Protein 7BLL (pdb70)

Foldseek 3Di:
DLAALVVLVVLLVVLVVLPAQQQWQEHLLDQFFWFFQDPGLVLCVQLVPDFQARHSDDLQQSLLVSLLSLQVSLVCVVPRPPDDPLSNLASNLQSLLSLLVSLLVVCLFFNFDWRCPHNADDRGCLVGTFTAANVVSLVVSLVSLQVSQVRAALDDPPVQAQTDHSLVSLQSNLVLLLCLFQLNALPCVQPQVAWPVRHRSDNHGDLVSLVVSLVSLVVSLVSLVVSPADFFFDDPDDDPACPPPPRLLVRLLTCPVVDNRQFRHWSPPFSWQPGQAQLFAADDPPRHQLTTATFPVLQLFAAQQLHRLQWFPVHDPVQQLPKDAADPPDDFFDHGDIFGSLNTFSLCSSWKAAARGKAQAAAPDCWQLNPVLQVQADPPGRMGGDHQACFHRQAQQTGTSGGHDDGDSTRHGPARMGTSRPHPSHFYRDHDRGTTPDTGTARPDGNLVSLLSSCQSQLQSPDDPSNVVNVSLQVVQVSSVHGGPQVSQCNTNNRDNDCPPAGHLPGPSCSSLSSVSSCRSSSCNSSSCLSNDACVRQAAFTKHFDSNHPDVNRSDIDGDPSRGHDDPPQSSHANNPVSCVSHVRDTGPPD

Solvent-accessible surface area: 21316 Å² total

InterPro domains:
  IPR011990 Tetratricopeptide-like helical domain superfamily [SSF48452] (19-644)
  IPR012944 RagB/SusD domain [PF07980] (304-644)
  IPR033985 SusD-like, N-terminal [PF14322] (63-217)

B-factor: mean 22.27, std 10.9, range [4.89, 87.42]

Sequence (591 aa):
AFANPRAALRYLYSCYGYLPQSNVQSCDFTGDETISPFAESYVKFAEGSYDSSNTIISYWNTLFQQGIRQCYLLKENIHSVPKISQEEVDLYTAEADFLIAYFHLLLIKCCYGPTILVKELPALDTPAENLGRRPYDECIDWVADLLDDAATRLPATRNSSDYGRATSVIAKSLKARLLYAASPLFNGNPDYTDFKNPDGEQLSTTYSEEKYKRAADATWDAIQAASGAGHELYIASTTSNAYPEPTNLTERTLRTFDSENYKEVIFPETRKAGAYGIQRKSIPFFPRGSWNGIAPTITLDRFYTVNGLPIDEDPEFNTNNKLDIVTIPEGTTYAEPGKRTLYNNREPRFYAWVAFENGYYECRTDDKRYAYHKFWGAERSEGDKWLTGFLATENCGVRADDGKIVTAARSQNYSKTGYLNKKGVHPGIQATVGTPGPTVEYPWPVIRLAELYLNYAEACVGYGKEGYPEKGAYLDKVRERAGLKPVLESWANAKVPLTSYDGQCGPDGRVKIVRQERIELYQENHNFWDIRRWKGETYFNVVKARGLNILAETEDFAKIVVEIQDKRTFDAPRQYLPIPAGEVSKNPNVQNPGY

Radius of gyration: 24.5 Å; Cα contacts (8 Å, |Δi|>4): 1265; chains: 1; bounding box: 61×63×51 Å

Structure (mmCIF, N/CA/C/O backbone):
data_7BLL
#
_entry.id   7BLL
#
_cell.length_a   114.530
_cell.length_b   65.830
_cell.length_c   87.020
_cell.angle_alpha   90.000
_cell.angle_beta   95.830
_cell.angle_gamma   90.000
#
_symmetry.space_group_name_H-M   'C 1 2 1'
#
loop_
_entity.id
_entity.type
_entity.pdbx_description
1 polymer 'SusD homolog'
2 non-polymer DI(HYDROXYETHYL)ETHER
3 non-polymer 1,2-ETHANEDIOL
4 water water
#
loop_
_atom_site.group_PDB
_atom_site.id
_atom_site.type_symbol
_atom_site.label_atom_id
_atom_site.label_alt_id
_atom_site.label_comp_id
_atom_site.label_asym_id
_atom_site.label_entity_id
_atom_site.label_seq_id
_atom_site.pdbx_PDB_ins_code
_atom_site.Cartn_x
_atom_site.Cartn_y
_atom_site.Cartn_z
_atom_site.occupancy
_atom_site.B_iso_or_equiv
_atom_site.auth_seq_id
_atom_site.auth_comp_id
_atom_site.auth_asym_id
_atom_site.auth_atom_id
_atom_site.pdbx_PDB_model_num
ATOM 1 N N . ALA A 1 32 ? 91.17335 24.68166 5.73927 1.000 51.29385 32 ALA A N 1
ATOM 2 C CA . ALA A 1 32 ? 90.18333 24.95323 6.77768 1.000 50.62646 32 ALA A CA 1
ATOM 3 C C . ALA A 1 32 ? 89.21058 26.01450 6.26427 1.000 49.88607 32 ALA A C 1
ATOM 4 O O . ALA A 1 32 ? 87.98788 25.85400 6.31499 1.000 47.14992 32 ALA A O 1
ATOM 10 N N . PHE A 1 33 ? 89.77456 27.10669 5.77120 1.000 39.34605 33 PHE A N 1
ATOM 11 C CA . PHE A 1 33 ? 89.06827 28.09597 4.97040 1.000 44.16203 33 PHE A CA 1
ATOM 12 C C . PHE A 1 33 ? 89.75646 28.26698 3.62153 1.000 37.29766 33 PHE A C 1
ATOM 13 O O . PHE A 1 33 ? 89.83094 29.36682 3.06789 1.000 39.75866 33 PHE A O 1
ATOM 30 N N . ALA A 1 34 ? 90.25119 27.15085 3.08227 1.000 36.57514 34 ALA A N 1
ATOM 31 C CA . ALA A 1 34 ? 91.07240 27.14756 1.87883 1.000 39.15436 34 ALA A CA 1
ATOM 32 C C . ALA A 1 34 ? 90.26189 27.26914 0.60133 1.000 44.38071 34 ALA A C 1
ATOM 33 O O . ALA A 1 34 ? 90.81288 27.66480 -0.43145 1.000 47.80917 34 ALA A O 1
ATOM 40 N N . ASN A 1 35 ? 88.98096 26.93207 0.63845 1.000 44.87302 35 ASN A N 1
ATOM 41 C CA . ASN A 1 35 ? 88.13030 27.01330 -0.54505 1.000 42.20299 35 ASN A CA 1
ATOM 42 C C . ASN A 1 35 ? 86.67722 27.04904 -0.07812 1.000 49.27582 35 ASN A C 1
ATOM 43 O O . ASN A 1 35 ? 86.37752 26.74394 1.08630 1.000 41.77961 35 ASN A O 1
ATOM 54 N N . PRO A 1 36 ? 85.74083 27.40858 -0.93695 1.000 47.37222 36 PRO A N 1
ATOM 55 C CA . PRO A 1 36 ? 84.34987 27.51572 -0.51589 1.000 41.41752 36 PRO A CA 1
ATOM 56 C C . PRO A 1 36 ? 83.76219 26.20227 -0.01374 1.000 32.69960 36 PRO A C 1
ATOM 57 O O . PRO A 1 36 ? 82.88858 26.19749 0.87332 1.000 38.42946 36 PRO A O 1
ATOM 68 N N . ARG A 1 37 ? 84.20674 25.07844 -0.56431 1.000 29.49892 37 ARG A N 1
ATOM 69 C CA . ARG A 1 37 ? 83.75538 23.77489 -0.08923 1.000 35.63727 37 ARG A CA 1
ATOM 70 C C . ARG A 1 37 ? 84.25799 23.49548 1.32261 1.000 44.52990 37 ARG A C 1
ATOM 71 O O . ARG A 1 37 ? 83.52868 22.94435 2.15739 1.000 27.72104 37 ARG A O 1
ATOM 75 N N . ALA A 1 38 ? 85.52054 23.82551 1.59514 1.000 35.83764 38 ALA A N 1
ATOM 76 C CA . ALA A 1 38 ? 86.02924 23.68223 2.94954 1.000 42.18951 38 ALA A CA 1
ATOM 77 C C . ALA A 1 38 ? 85.22797 24.54422 3.91571 1.000 31.53105 38 ALA A C 1
ATOM 78 O O . ALA A 1 38 ? 84.89986 24.10212 5.02507 1.000 29.39982 38 ALA A O 1
ATOM 85 N N . ALA A 1 39 ? 84.90354 25.77858 3.51048 1.000 26.83006 39 ALA A N 1
ATOM 86 C CA . ALA A 1 39 ? 84.11520 26.65313 4.36716 1.000 34.26103 39 ALA A CA 1
ATOM 87 C C . ALA A 1 39 ? 82.76032 26.02893 4.69315 1.000 34.67219 39 ALA A C 1
ATOM 88 O O . ALA A 1 39 ? 82.27159 26.13293 5.82697 1.000 31.68982 39 ALA A O 1
ATOM 95 N N . LEU A 1 40 ? 82.14029 25.37393 3.71533 1.000 34.58877 40 LEU A N 1
ATOM 96 C CA . LEU A 1 40 ? 80.82368 24.80205 3.95402 1.000 30.20339 40 LEU A CA 1
ATOM 97 C C . LEU A 1 40 ? 80.91409 23.63679 4.92316 1.000 31.87826 40 LEU A C 1
ATOM 98 O O . LEU A 1 40 ? 80.05340 23.47437 5.79154 1.000 27.33900 40 LEU A O 1
ATOM 114 N N . ARG A 1 41 ? 81.93942 22.80820 4.78446 1.000 22.32680 41 ARG A N 1
ATOM 115 C CA . ARG A 1 41 ? 82.12477 21.73411 5.73831 1.000 24.64833 41 ARG A CA 1
ATOM 116 C C . ARG A 1 41 ? 82.29462 22.29756 7.13922 1.000 29.65374 41 ARG A C 1
ATOM 117 O O . ARG A 1 41 ? 81.92165 21.64329 8.12027 1.000 24.68583 41 ARG A O 1
ATOM 138 N N . TYR A 1 42 ? 82.81772 23.52151 7.23878 1.000 23.61868 42 TYR A N 1
ATOM 139 C CA . TYR A 1 42 ? 83.02106 24.16800 8.52965 1.000 32.69015 42 TYR A CA 1
ATOM 140 C C . TYR A 1 42 ? 81.71238 24.68514 9.10856 1.000 31.80012 42 TYR A C 1
ATOM 141 O O . TYR A 1 42 ? 81.47283 24.56340 10.31369 1.000 20.69630 42 TYR A O 1
ATOM 159 N N . LEU A 1 43 ? 80.86589 25.28643 8.27975 1.000 22.20957 43 LEU A N 1
ATOM 160 C CA . LEU A 1 43 ? 79.52693 25.62368 8.73808 1.000 27.28001 43 LEU A CA 1
ATOM 161 C C . LEU A 1 43 ? 78.80428 24.37909 9.25208 1.000 22.19168 43 LEU A C 1
ATOM 162 O O . LEU A 1 43 ? 78.15521 24.42492 10.30439 1.000 20.34977 43 LEU A O 1
ATOM 178 N N . TYR A 1 44 ? 78.95542 23.24131 8.56205 1.000 18.97381 44 TYR A N 1
ATOM 179 C CA . TYR A 1 44 ? 78.31932 22.02307 9.05227 1.000 27.00823 44 TYR A CA 1
ATOM 180 C C . TYR A 1 44 ? 78.91690 21.58317 10.37882 1.000 27.11149 44 TYR A C 1
ATOM 181 O O . TYR A 1 44 ? 78.20603 21.00886 11.21565 1.000 20.90587 44 TYR A O 1
ATOM 199 N N . SER A 1 45 ? 80.21076 21.83299 10.59243 1.000 19.16862 45 SER A N 1
ATOM 200 C CA . SER A 1 45 ? 80.78302 21.51629 11.89889 1.000 19.88025 45 SER A CA 1
ATOM 201 C C . SER A 1 45 ? 80.18565 22.40051 12.98208 1.000 19.79605 45 SER A C 1
ATOM 202 O O . SER A 1 45 ? 80.02186 21.95318 14.11872 1.000 21.93726 45 SER A O 1
ATOM 210 N N . CYS A 1 46 ? 79.83699 23.64241 12.65489 1.000 14.47206 46 CYS A N 1
ATOM 211 C CA . CYS A 1 46 ? 79.16592 24.50102 13.62941 1.000 21.70814 46 CYS A CA 1
ATOM 212 C C . CYS A 1 46 ? 77.79912 23.92310 13.99996 1.000 18.67653 46 CYS A C 1
ATOM 213 O O . CYS A 1 46 ? 77.43510 23.85158 15.17862 1.000 16.77204 46 CYS A O 1
ATOM 221 N N . TYR A 1 47 ? 77.00316 23.55853 12.98738 1.000 19.81281 47 TYR A N 1
ATOM 222 C CA . TYR A 1 47 ? 75.74351 22.86320 13.23230 1.000 16.20061 47 TYR A CA 1
ATOM 223 C C . TYR A 1 47 ? 75.94911 21.61610 14.08004 1.000 16.80124 47 TYR A C 1
ATOM 224 O O . TYR A 1 47 ? 75.08286 21.23294 14.87143 1.000 19.20547 47 TYR A O 1
ATOM 242 N N . GLY A 1 48 ? 77.07332 20.93524 13.88451 1.000 16.00853 48 GLY A N 1
ATOM 243 C CA . GLY A 1 48 ? 77.35407 19.70586 14.57569 1.000 16.03564 48 GLY A CA 1
ATOM 244 C C . GLY A 1 48 ? 77.45168 19.83335 16.07921 1.000 16.61137 48 GLY A C 1
ATOM 245 O O . GLY A 1 48 ? 77.29063 18.82947 16.78442 1.000 17.24695 48 GLY A O 1
ATOM 249 N N . TYR A 1 49 ? 77.73922 21.02552 16.57710 1.000 13.43886 49 TYR A N 1
ATOM 250 C CA . TYR A 1 49 ? 77.80311 21.27890 18.00561 1.000 18.72354 49 TYR A CA 1
ATOM 251 C C . TYR A 1 49 ? 76.41766 21.36853 18.63190 1.000 18.14223 49 TYR A C 1
ATOM 252 O O . TYR A 1 49 ? 76.31956 21.37740 19.85543 1.000 15.52763 49 TYR A O 1
ATOM 270 N N . LEU A 1 50 ? 75.35768 21.46922 17.83073 1.000 13.35332 50 LEU A N 1
ATOM 271 C CA . LEU A 1 50 ? 74.02814 21.45171 18.39615 1.000 13.19627 50 LEU A CA 1
ATOM 272 C C . LEU A 1 50 ? 73.76015 20.08379 19.01856 1.000 14.23965 50 LEU A C 1
ATOM 273 O O . LEU A 1 50 ? 74.13572 19.06469 18.44772 1.000 13.44430 50 LEU A O 1
ATOM 289 N N . PRO A 1 51 ? 73.13657 20.02707 20.19338 1.000 14.70914 51 PRO A N 1
ATOM 290 C CA . PRO A 1 51 ? 72.75524 18.71737 20.74270 1.000 16.07571 51 PRO A CA 1
ATOM 291 C C . PRO A 1 51 ? 71.95496 17.95063 19.70852 1.000 13.22449 51 PRO A C 1
ATOM 292 O O . PRO A 1 51 ? 71.09836 18.52907 19.03808 1.000 12.71370 51 PRO A O 1
ATOM 303 N N . GLN A 1 52 ? 72.19590 16.64658 19.60530 1.000 14.19154 52 GLN A N 1
ATOM 304 C CA . GLN A 1 52 ? 71.45429 15.82309 18.66323 1.000 14.86969 52 GLN A CA 1
ATOM 305 C C . GLN A 1 52 ? 70.28948 15.16821 19.41053 1.000 13.92382 52 GLN A C 1
ATOM 306 O O . GLN A 1 52 ? 70.43795 14.11301 20.03958 1.000 14.87449 52 GLN A O 1
ATOM 320 N N . SER A 1 53 ? 69.10565 15.78673 19.28814 1.000 15.52454 53 SER A N 1
ATOM 321 C CA . SER A 1 53 ? 67.98986 15.46234 20.16223 1.000 11.20503 53 SER A CA 1
ATOM 322 C C . SER A 1 53 ? 67.37849 14.09596 19.90758 1.000 11.80003 53 SER A C 1
ATOM 323 O O . SER A 1 53 ? 66.65564 13.60482 20.78518 1.000 13.16957 53 SER A O 1
ATOM 331 N N . ASN A 1 54 ? 67.61364 13.49209 18.73138 1.000 11.62901 54 ASN A N 1
ATOM 332 C CA . ASN A 1 54 ? 67.11089 12.16871 18.38732 1.000 12.59214 54 ASN A CA 1
ATOM 333 C C . ASN A 1 54 ? 68.14238 11.07646 18.63717 1.000 11.98666 54 ASN A C 1
ATOM 334 O O . ASN A 1 54 ? 67.88905 9.89973 18.34087 1.000 11.65136 54 ASN A O 1
ATOM 376 N N . VAL A 1 56 ? 69.24992 9.00615 21.21177 1.000 13.49026 56 VAL A N 1
ATOM 377 C CA . VAL A 1 56 ? 68.62676 8.71233 22.49954 1.000 15.26201 56 VAL A CA 1
ATOM 378 C C . VAL A 1 56 ? 69.68109 8.45664 23.55763 1.000 16.85029 56 VAL A C 1
ATOM 379 O O . VAL A 1 56 ? 69.54128 8.89752 24.70556 1.000 16.94694 56 VAL A O 1
ATOM 392 N N . GLN A 1 57 ? 70.77830 7.80275 23.17916 1.000 15.54066 57 GLN A N 1
ATOM 393 C CA . GLN A 1 57 ? 71.80763 7.46279 24.15853 1.000 23.94191 57 GLN A CA 1
ATOM 394 C C . GLN A 1 57 ? 72.57434 8.67760 24.66674 1.000 24.48382 57 GLN A C 1
ATOM 395 O O . GLN A 1 57 ? 73.22954 8.57959 25.71432 1.000 32.27763 57 GLN A O 1
ATOM 409 N N . SER A 1 58 ? 72.48643 9.82585 23.99154 1.000 20.60159 58 SER A N 1
ATOM 410 C CA . SER A 1 58 ? 73.30850 10.97616 24.33177 1.000 18.94169 58 SER A CA 1
ATOM 411 C C . SER A 1 58 ? 72.53579 12.26991 24.63588 1.000 20.32570 58 SER A C 1
ATOM 412 O O . SER A 1 58 ? 73.12060 13.17677 25.23959 1.000 20.91365 58 SER A O 1
ATOM 420 N N . CYS A 1 59 ? 71.24807 12.37620 24.29435 1.000 15.17879 59 CYS A N 1
ATOM 421 C CA . CYS A 1 59 ? 70.55302 13.63040 24.57225 1.000 12.01621 59 CYS A CA 1
ATOM 422 C C . CYS A 1 59 ? 70.22891 13.73847 26.05946 1.000 11.54485 59 CYS A C 1
ATOM 423 O O . CYS A 1 59 ? 70.25363 12.75594 26.79670 1.000 15.46029 59 CYS A O 1
ATOM 462 N N . ASP A 1 61 ? 67.39620 15.24101 27.19905 1.000 9.88798 61 ASP A N 1
ATOM 463 C CA . ASP A 1 61 ? 65.97905 15.52471 27.43524 1.000 7.00208 61 ASP A CA 1
ATOM 464 C C . ASP A 1 61 ? 65.02957 14.57662 26.72449 1.000 10.19978 61 ASP A C 1
ATOM 465 O O . ASP A 1 61 ? 63.85247 14.92807 26.47157 1.000 8.85623 61 ASP A O 1
ATOM 474 N N . PHE A 1 62 ? 65.48637 13.35093 26.45855 1.000 13.89054 62 PHE A N 1
ATOM 475 C CA . PHE A 1 62 ? 64.62398 12.32995 25.85436 1.000 8.06096 62 PHE A CA 1
ATOM 476 C C . PHE A 1 62 ? 63.25249 12.30454 26.51020 1.000 10.24653 62 PHE A C 1
ATOM 477 O O . PHE A 1 62 ? 62.22341 12.29563 25.83279 1.000 9.75798 62 PHE A O 1
ATOM 494 N N . THR A 1 63 ? 63.21218 12.23256 27.83501 1.000 10.03456 63 THR A N 1
ATOM 495 C CA . THR A 1 63 ? 61.94721 12.34660 28.53576 1.000 8.10646 63 THR A CA 1
ATOM 496 C C . THR A 1 63 ? 62.27302 12.71325 29.96637 1.000 11.04529 63 THR A C 1
ATOM 497 O O . THR A 1 63 ? 63.40132 12.56562 30.41451 1.000 12.63255 63 THR A O 1
ATOM 508 N N . GLY A 1 64 ? 61.28008 13.24596 30.64002 1.000 8.02394 64 GLY A N 1
ATOM 509 C CA . GLY A 1 64 ? 61.28221 13.39831 32.07825 1.000 10.57935 64 GLY A CA 1
ATOM 510 C C . GLY A 1 64 ? 60.58591 12.25288 32.76491 1.000 13.46296 64 GLY A C 1
ATOM 511 O O . GLY A 1 64 ? 61.23957 11.51667 33.50550 1.000 14.23457 64 GLY A O 1
ATOM 515 N N . ASP A 1 65 ? 59.25903 12.10843 32.55443 1.000 10.61881 65 ASP A N 1
ATOM 516 C CA . ASP A 1 65 ? 58.47505 11.08280 33.22679 1.000 9.12061 65 ASP A CA 1
ATOM 517 C C . ASP A 1 65 ? 57.53651 10.32262 32.28739 1.000 7.73754 65 ASP A C 1
ATOM 518 O O . ASP A 1 65 ? 56.63150 9.60207 32.75551 1.000 9.47052 65 ASP A O 1
ATOM 527 N N . GLU A 1 66 ? 57.74364 10.41632 30.97861 1.000 6.35049 66 GLU A N 1
ATOM 528 C CA . GLU A 1 66 ? 56.73870 9.87082 30.08201 1.000 8.11461 66 GLU A CA 1
ATOM 529 C C . GLU A 1 66 ? 56.90861 8.38529 29.84566 1.000 7.45361 66 GLU A C 1
ATOM 530 O O . GLU A 1 66 ? 55.91969 7.68128 29.61040 1.000 9.03696 66 GLU A O 1
ATOM 542 N N . THR A 1 67 ? 58.14751 7.94956 29.68537 1.000 9.18799 67 THR A N 1
ATOM 543 C CA . THR A 1 67 ? 58.46723 6.55323 29.44657 1.000 10.24210 67 THR A CA 1
ATOM 544 C C . THR A 1 67 ? 59.55963 6.15799 30.42212 1.000 9.32770 67 THR A C 1
ATOM 545 O O . THR A 1 67 ? 60.20918 7.00706 31.04355 1.000 10.35971 67 THR A O 1
ATOM 556 N N . ILE A 1 68 ? 59.77831 4.85272 30.53679 1.000 10.19061 68 ILE A N 1
ATOM 557 C CA . ILE A 1 68 ? 60.88657 4.32815 31.30709 1.000 10.03198 68 ILE A CA 1
ATOM 558 C C . ILE A 1 68 ? 61.42085 3.12818 30.55250 1.000 13.74819 68 ILE A C 1
ATOM 559 O O . ILE A 1 68 ? 60.67743 2.41574 29.87221 1.000 12.12417 68 ILE A O 1
ATOM 575 N N . SER A 1 69 ? 62.71722 2.88952 30.70133 1.000 11.91907 69 SER A N 1
ATOM 576 C CA . SER A 1 69 ? 63.34273 1.87645 29.87023 1.000 15.14043 69 SER A CA 1
ATOM 577 C C . SER A 1 69 ? 64.49725 1.23801 30.62689 1.000 14.09839 69 SER A C 1
ATOM 578 O O . SER A 1 69 ? 64.87990 1.68603 31.71857 1.000 13.10918 69 SER A O 1
ATOM 586 N N . PRO A 1 70 ? 65.04906 0.14900 30.09816 1.000 17.32650 70 PRO A N 1
ATOM 587 C CA . PRO A 1 70 ? 66.14257 -0.52379 30.81049 1.000 15.71375 70 PRO A CA 1
ATOM 588 C C . PRO A 1 70 ? 67.50385 -0.29942 30.17098 1.000 21.06058 70 PRO A C 1
ATOM 589 O O . PRO A 1 70 ? 68.38831 -1.13645 30.33150 1.000 22.42037 70 PRO A O 1
ATOM 600 N N . PHE A 1 71 ? 67.71077 0.81700 29.46672 1.000 15.06967 71 PHE A N 1
ATOM 601 C CA . PHE A 1 71 ? 68.91221 0.98785 28.64729 1.000 16.49006 71 PHE A CA 1
ATOM 602 C C . PHE A 1 71 ? 70.00201 1.85781 29.26602 1.000 25.81347 71 PHE A C 1
ATOM 603 O O . PHE A 1 71 ? 71.13247 1.84742 28.77654 1.000 28.50427 71 PHE A O 1
ATOM 620 N N . ALA A 1 72 ? 69.72001 2.59014 30.31505 1.000 24.72593 72 ALA A N 1
ATOM 621 C CA . ALA A 1 72 ? 70.77277 3.32797 31.02756 1.000 30.25701 72 ALA A CA 1
ATOM 622 C C . ALA A 1 72 ? 71.46406 4.35458 30.12408 1.000 25.63529 72 ALA A C 1
ATOM 623 O O . ALA A 1 72 ? 72.69026 4.45371 30.05760 1.000 26.97261 72 ALA A O 1
ATOM 630 N N . GLU A 1 73 ? 70.65894 5.16035 29.45295 1.000 21.43073 73 GLU A N 1
ATOM 631 C CA . GLU A 1 73 ? 71.19216 6.29515 28.72785 1.000 19.85119 73 GLU A CA 1
ATOM 632 C C . GLU A 1 73 ? 71.50042 7.46786 29.66150 1.000 18.97143 73 GLU A C 1
ATOM 633 O O . GLU A 1 73 ? 71.05709 7.51558 30.79868 1.000 18.46536 73 GLU A O 1
ATOM 645 N N . SER A 1 74 ? 72.23537 8.45967 29.12598 1.000 21.84662 74 SER A N 1
ATOM 646 C CA . SER A 1 74 ? 72.62107 9.63410 29.90379 1.000 20.90879 74 SER A CA 1
ATOM 647 C C . SER A 1 74 ? 71.41511 10.39198 30.44008 1.000 17.72934 74 SER A C 1
ATOM 648 O O . SER A 1 74 ? 71.47139 10.95748 31.54170 1.000 19.85976 74 SER A O 1
ATOM 656 N N . TYR A 1 75 ? 70.33317 10.47435 29.65944 1.000 15.70834 75 TYR A N 1
ATOM 657 C CA . TYR A 1 75 ? 69.17434 11.24132 30.13887 1.000 15.79031 75 TYR A CA 1
ATOM 658 C C . TYR A 1 75 ? 68.61220 10.64958 31.42476 1.000 15.39730 75 TYR A C 1
ATOM 659 O O . TYR A 1 75 ? 68.00146 11.36572 32.22759 1.000 14.81343 75 TYR A O 1
ATOM 677 N N . VAL A 1 76 ? 68.81417 9.35426 31.63562 1.000 13.41153 76 VAL A N 1
ATOM 678 C CA . VAL A 1 76 ? 68.27941 8.68703 32.81384 1.000 15.00253 76 VAL A CA 1
ATOM 679 C C . VAL A 1 76 ? 68.92318 9.27257 34.05706 1.000 16.42929 76 VAL A C 1
ATOM 680 O O . VAL A 1 76 ? 68.30594 9.33545 35.12133 1.000 16.06687 76 VAL A O 1
ATOM 693 N N . LYS A 1 77 ? 70.17919 9.69214 33.95171 1.000 14.48541 77 LYS A N 1
ATOM 694 C CA . LYS A 1 77 ? 70.83699 10.27372 35.10399 1.000 17.50902 77 LYS A CA 1
ATOM 695 C C . LYS A 1 77 ? 70.16641 11.57696 35.52684 1.000 12.51358 77 LYS A C 1
ATOM 696 O O . LYS A 1 77 ? 70.17131 11.92985 36.72178 1.000 13.01183 77 LYS A O 1
ATOM 715 N N . PHE A 1 78 ? 69.58191 12.31218 34.57420 1.000 11.03600 78 PHE A N 1
ATOM 716 C CA . PHE A 1 78 ? 68.85315 13.51269 34.95235 1.000 11.60891 78 PHE A CA 1
ATOM 717 C C . PHE A 1 78 ? 67.55260 13.14849 35.64947 1.000 11.68443 78 PHE A C 1
ATOM 718 O O . PHE A 1 78 ? 67.18067 13.76870 36.65308 1.000 12.29819 78 PHE A O 1
ATOM 735 N N . ALA A 1 79 ? 66.88785 12.09116 35.17624 1.000 11.50144 79 ALA A N 1
ATOM 736 C CA . ALA A 1 79 ? 65.65479 11.64293 35.81606 1.000 12.40900 79 ALA A CA 1
ATOM 737 C C . ALA A 1 79 ? 65.92983 11.20143 37.23466 1.000 10.96603 79 ALA A C 1
ATOM 738 O O . ALA A 1 79 ? 65.10198 11.39823 38.12877 1.000 14.82749 79 ALA A O 1
ATOM 745 N N . GLU A 1 80 ? 67.08439 10.58945 37.45332 1.000 12.96356 80 GLU A N 1
ATOM 746 C CA . GLU A 1 80 ? 67.44977 10.17129 38.79607 1.000 10.77696 80 GLU A CA 1
ATOM 747 C C . GLU A 1 80 ? 67.70645 11.34999 39.72413 1.000 11.69740 80 GLU A C 1
ATOM 748 O O . GLU A 1 80 ? 67.65688 11.16939 40.94655 1.000 17.79512 80 GLU A O 1
ATOM 760 N N . GLY A 1 81 ? 67.96349 12.53818 39.19256 1.000 16.04739 81 GLY A N 1
ATOM 761 C CA . GLY A 1 81 ? 68.28186 13.68454 40.01302 1.000 15.83828 81 GLY A CA 1
ATOM 762 C C . GLY A 1 81 ? 69.74184 13.78863 40.37652 1.000 19.82466 81 GLY A C 1
ATOM 763 O O . GLY A 1 81 ? 70.09643 14.59396 41.24437 1.000 13.10297 81 GLY A O 1
ATOM 767 N N . SER A 1 82 ? 70.59759 13.02034 39.70070 1.000 20.06109 82 SER A N 1
ATOM 768 C CA . SER A 1 82 ? 72.00226 12.85497 40.06674 1.000 23.63865 82 SER A CA 1
ATOM 769 C C . SER A 1 82 ? 72.89979 13.84701 39.30937 1.000 26.72429 82 SER A C 1
ATOM 770 O O . SER A 1 82 ? 73.77738 13.44958 38.54445 1.000 29.81368 82 SER A O 1
ATOM 778 N N . TYR A 1 83 ? 72.66602 15.15415 39.51118 1.000 19.74051 83 TYR A N 1
ATOM 779 C CA . TYR A 1 83 ? 73.47237 16.18989 38.87403 1.000 16.56727 83 TYR A CA 1
ATOM 780 C C . TYR A 1 83 ? 73.68535 17.31926 39.86247 1.000 18.05100 83 TYR A C 1
ATOM 781 O O . TYR A 1 83 ? 72.76695 17.69843 40.58431 1.000 17.04266 83 TYR A O 1
ATOM 799 N N . ASP A 1 84 ? 74.89502 17.86544 39.86344 1.000 18.96505 84 ASP A N 1
ATOM 800 C CA . ASP A 1 84 ? 75.25283 19.03385 40.64940 1.000 19.97011 84 ASP A CA 1
ATOM 801 C C . ASP A 1 84 ? 76.47418 19.66546 39.98865 1.000 16.51831 84 ASP A C 1
ATOM 802 O O . ASP A 1 84 ? 76.86794 19.26651 38.88874 1.000 16.31022 84 ASP A O 1
ATOM 811 N N . SER A 1 85 ? 77.08029 20.64903 40.65822 1.000 16.76797 85 SER A N 1
ATOM 812 C CA . SER A 1 85 ? 78.15712 21.40333 40.01049 1.000 17.77513 85 SER A CA 1
ATOM 813 C C . SER A 1 85 ? 79.40229 20.55375 39.75878 1.000 17.54107 85 SER A C 1
ATOM 814 O O . SER A 1 85 ? 80.21822 20.90273 38.89267 1.000 21.04181 85 SER A O 1
ATOM 822 N N . SER A 1 86 ? 79.55374 19.43196 40.45236 1.000 19.58373 86 SER A N 1
ATOM 823 C CA . SER A 1 86 ? 80.71102 18.57021 40.23093 1.000 22.61353 86 SER A CA 1
ATOM 824 C C . SER A 1 86 ? 80.40897 17.37330 39.35538 1.000 25.87114 86 SER A C 1
ATOM 825 O O . SER A 1 86 ? 81.33890 16.65518 38.98624 1.000 23.27319 86 SER A O 1
ATOM 833 N N . ASN A 1 87 ? 79.12714 17.13587 39.03112 1.000 19.08533 87 ASN A N 1
ATOM 834 C CA . ASN A 1 87 ? 78.66782 16.00627 38.24861 1.000 19.00254 87 ASN A CA 1
ATOM 835 C C . ASN A 1 87 ? 77.56146 16.52243 37.32433 1.000 20.63120 87 ASN A C 1
ATOM 836 O O . ASN A 1 87 ? 76.37617 16.39040 37.63243 1.000 19.23920 87 ASN A O 1
ATOM 847 N N . THR A 1 88 ? 77.95682 17.12352 36.20153 1.000 17.39073 88 THR A N 1
ATOM 848 C CA . THR A 1 88 ? 76.99197 17.79715 35.34825 1.000 14.89004 88 THR A CA 1
ATOM 849 C C . THR A 1 88 ? 76.34435 16.87767 34.31892 1.000 16.67725 88 THR A C 1
ATOM 850 O O . THR A 1 88 ? 75.32441 17.26817 33.75335 1.000 15.83023 88 THR A O 1
ATOM 861 N N . ILE A 1 89 ? 76.91719 15.69402 34.07838 1.000 14.58747 89 ILE A N 1
ATOM 862 C CA . ILE A 1 89 ? 76.43517 14.64914 33.16625 1.000 17.54083 89 ILE A CA 1
ATOM 863 C C . ILE A 1 89 ? 76.56833 15.06291 31.71113 1.000 17.26714 89 ILE A C 1
ATOM 864 O O . ILE A 1 89 ? 77.28847 14.41979 30.93125 1.000 21.74093 89 ILE A O 1
ATOM 880 N N . ILE A 1 90 ? 75.83907 16.10690 31.32791 1.000 19.77032 90 ILE A N 1
ATOM 881 C CA . ILE A 1 90 ? 75.92043 16.70994 30.00007 1.000 17.00347 90 ILE A CA 1
ATOM 882 C C . ILE A 1 90 ? 75.99666 18.20957 30.20581 1.000 21.38405 90 ILE A C 1
ATOM 883 O O . ILE A 1 90 ? 75.05581 18.81682 30.72912 1.000 22.42207 90 ILE A O 1
ATOM 899 N N . SER A 1 91 ? 77.11440 18.80549 29.83235 1.000 19.07498 91 SER A N 1
ATOM 900 C CA . SER A 1 91 ? 77.33464 20.21107 30.12679 1.000 22.81821 91 SER A CA 1
ATOM 901 C C . SER A 1 91 ? 77.16389 21.00013 28.83426 1.000 17.67289 91 SER A C 1
ATOM 902 O O . SER A 1 91 ? 78.10454 21.13948 28.04386 1.000 20.38649 91 SER A O 1
ATOM 910 N N . TYR A 1 92 ? 75.96686 21.53892 28.62791 1.000 14.41388 92 TYR A N 1
ATOM 911 C CA . TYR A 1 92 ? 75.79447 22.48707 27.54507 1.000 11.48775 92 TYR A CA 1
ATOM 912 C C . TYR A 1 92 ? 76.71856 23.67994 27.71642 1.000 16.20544 92 TYR A C 1
ATOM 913 O O . TYR A 1 92 ? 77.15412 24.28055 26.73104 1.000 16.66125 92 TYR A O 1
ATOM 931 N N . TRP A 1 93 ? 76.99443 24.05603 28.96883 1.000 14.45795 93 TRP A N 1
ATOM 932 C CA . TRP A 1 93 ? 77.86642 25.20166 29.24932 1.000 14.30205 93 TRP A CA 1
ATOM 933 C C . TRP A 1 93 ? 79.19982 25.08162 28.51200 1.000 16.64013 93 TRP A C 1
ATOM 934 O O . TRP A 1 93 ? 79.72562 26.06956 27.98994 1.000 23.66802 93 TRP A O 1
ATOM 955 N N . ASN A 1 94 ? 79.75820 23.87645 28.48366 1.000 15.81463 94 ASN A N 1
ATOM 956 C CA . ASN A 1 94 ? 80.98331 23.58050 27.75016 1.000 26.09391 94 ASN A CA 1
ATOM 957 C C . ASN A 1 94 ? 80.71545 23.48108 26.24117 1.000 23.69680 94 ASN A C 1
ATOM 958 O O . ASN A 1 94 ? 81.28684 24.23585 25.45054 1.000 29.14558 94 ASN A O 1
ATOM 969 N N . THR A 1 95 ? 79.88940 22.51986 25.81944 1.000 21.40301 95 THR A N 1
ATOM 970 C CA . THR A 1 95 ? 79.81775 22.20224 24.39443 1.000 20.26775 95 THR A CA 1
ATOM 971 C C . THR A 1 95 ? 79.27349 23.37266 23.56693 1.000 26.58850 95 THR A C 1
ATOM 972 O O . THR A 1 95 ? 79.77226 23.65335 22.46542 1.000 24.11542 95 THR A O 1
ATOM 983 N N . LEU A 1 96 ? 78.21323 24.03411 24.04654 1.000 17.44046 96 LEU A N 1
ATOM 984 C CA . LEU A 1 96 ? 77.58618 25.08340 23.24673 1.000 15.98392 96 LEU A CA 1
ATOM 985 C C . LEU A 1 96 ? 78.47941 26.31903 23.14229 1.000 19.46205 96 LEU A C 1
ATOM 986 O O . LEU A 1 96 ? 78.48255 27.00173 22.11485 1.000 17.54121 96 LEU A O 1
ATOM 1002 N N . PHE A 1 97 ? 79.23734 26.63132 24.19428 1.000 18.69501 97 PHE A N 1
ATOM 1003 C CA . PHE A 1 97 ? 80.23687 27.69177 24.09290 1.000 19.60149 97 PHE A CA 1
ATOM 1004 C C . PHE A 1 97 ? 81.26312 27.39588 22.99581 1.000 19.93242 97 PHE A C 1
ATOM 1005 O O . PHE A 1 97 ? 81.66807 28.29815 22.26134 1.000 23.05269 97 PHE A O 1
ATOM 1022 N N A GLN A 1 98 ? 81.68784 26.14056 22.86536 0.511 19.60597 98 GLN A N 1
ATOM 1023 N N B GLN A 1 98 ? 81.69638 26.14343 22.87526 0.489 19.61836 98 GLN A N 1
ATOM 1024 C CA A GLN A 1 98 ? 82.61356 25.79332 21.79041 0.511 22.47698 98 GLN A CA 1
ATOM 1025 C CA B GLN A 1 98 ? 82.60620 25.78827 21.79091 0.489 22.48630 98 GLN A CA 1
ATOM 1026 C C A GLN A 1 98 ? 81.94995 25.95975 20.42830 0.511 25.67499 98 GLN A C 1
ATOM 1027 C C B GLN A 1 98 ? 81.93927 25.99078 20.43908 0.489 25.66378 98 GLN A C 1
ATOM 1028 O O A GLN A 1 98 ? 82.59143 26.39861 19.46927 0.511 23.09498 98 GLN A O 1
ATOM 1029 O O B GLN A 1 98 ? 82.56233 26.49713 19.50042 0.489 23.15539 98 GLN A O 1
ATOM 1056 N N . GLY A 1 99 ? 80.67010 25.59313 20.31541 1.000 21.97252 99 GLY A N 1
ATOM 1057 C CA . GLY A 1 99 ? 79.95143 25.85410 19.07575 1.000 16.70029 99 GLY A CA 1
ATOM 1058 C C . GLY A 1 99 ? 79.89695 27.33066 18.76085 1.000 17.11686 99 GLY A C 1
ATOM 1059 O O . GLY A 1 99 ? 80.09202 27.73795 17.60958 1.000 20.08267 99 GLY A O 1
ATOM 1064 N N . ILE A 1 100 ? 79.62231 28.15664 19.77822 1.000 16.41018 100 ILE A N 1
ATOM 1065 C CA . ILE A 1 100 ? 79.54981 29.59590 19.56275 1.000 21.10828 100 ILE A CA 1
ATOM 1066 C C . ILE A 1 100 ? 80.88432 30.12288 19.04521 1.000 25.42645 100 ILE A C 1
ATOM 1067 O O . ILE A 1 100 ? 80.92800 31.01254 18.17659 1.000 18.46149 100 ILE A O 1
ATOM 1083 N N . ARG A 1 101 ? 81.99013 29.63710 19.62385 1.000 20.11799 101 ARG A N 1
ATOM 1084 C CA . ARG A 1 101 ? 83.30573 30.09395 19.18366 1.000 22.79905 101 ARG A CA 1
ATOM 1085 C C . ARG A 1 101 ? 83.48990 29.81375 17.69283 1.000 21.99602 101 ARG A C 1
ATOM 1086 O O . ARG A 1 101 ? 83.89833 30.69788 16.92295 1.000 25.77052 101 ARG A O 1
ATOM 1107 N N . GLN A 1 102 ? 83.20010 28.57588 17.27759 1.000 19.35993 102 GLN A N 1
ATOM 1108 C CA . GLN A 1 102 ? 83.33554 28.21895 15.87099 1.000 29.90736 102 GLN A CA 1
ATOM 1109 C C . GLN A 1 102 ? 82.51663 29.13529 14.97458 1.000 27.91880 102 GLN A C 1
ATOM 1110 O O . GLN A 1 102 ? 82.98122 29.51244 13.89453 1.000 22.16835 102 GLN A O 1
ATOM 1124 N N . CYS A 1 103 ? 81.30735 29.52808 15.40906 1.000 20.11614 103 CYS A N 1
ATOM 1125 C CA . CYS A 1 103 ? 80.50906 30.43550 14.58427 1.000 24.18906 103 CYS A CA 1
ATOM 1126 C C . CYS A 1 103 ? 81.21442 31.78088 14.40404 1.000 28.41060 103 CYS A C 1
ATOM 1127 O O . CYS A 1 103 ? 81.20974 32.35772 13.31257 1.000 21.89316 103 CYS A O 1
ATOM 1135 N N . TYR A 1 104 ? 81.79992 32.31541 15.47481 1.000 22.30118 104 TYR A N 1
ATOM 1136 C CA . TYR A 1 104 ? 82.51915 33.57854 15.35392 1.000 22.75196 104 TYR A CA 1
ATOM 1137 C C . TYR A 1 104 ? 83.77082 33.42987 14.49870 1.000 26.16794 104 TYR A C 1
ATOM 1138 O O . TYR A 1 104 ? 84.12866 34.35709 13.76284 1.000 27.28180 104 TYR A O 1
ATOM 1156 N N . LEU A 1 105 ? 84.43170 32.27368 14.55581 1.000 23.04897 105 LEU A N 1
ATOM 1157 C CA . LEU A 1 105 ? 85.55756 32.04965 13.65760 1.000 26.22786 105 LEU A CA 1
ATOM 1158 C C . LEU A 1 105 ? 85.09814 32.09323 12.20766 1.000 33.34710 105 LEU A C 1
ATOM 1159 O O . LEU A 1 105 ? 85.63993 32.85202 11.39966 1.000 34.00249 105 LEU A O 1
ATOM 1175 N N . LEU A 1 106 ? 84.08309 31.29583 11.86130 1.000 31.63811 106 LEU A N 1
ATOM 1176 C CA . LEU A 1 106 ? 83.53024 31.35264 10.50364 1.000 25.90773 106 LEU A CA 1
ATOM 1177 C C . LEU A 1 106 ? 83.22730 32.79051 10.09266 1.000 24.56726 106 LEU A C 1
ATOM 1178 O O . LEU A 1 106 ? 83.61122 33.23502 9.00849 1.000 37.79258 106 LEU A O 1
ATOM 1194 N N . LYS A 1 107 ? 82.56662 33.54684 10.96451 1.000 21.46664 107 LYS A N 1
ATOM 1195 C CA . LYS A 1 107 ? 82.26775 34.93051 10.64709 1.000 21.09225 107 LYS A CA 1
ATOM 1196 C C . LYS A 1 107 ? 83.54062 35.73753 10.42446 1.000 33.87581 107 LYS A C 1
ATOM 1197 O O . LYS A 1 107 ? 83.59023 36.59593 9.53722 1.000 31.02864 107 LYS A O 1
ATOM 1216 N N . GLU A 1 108 ? 84.55794 35.51485 11.26058 1.000 31.99011 108 GLU A N 1
ATOM 1217 C CA . GLU A 1 108 ? 85.81702 36.24152 11.11776 1.000 38.39797 108 GLU A CA 1
ATOM 1218 C C . GLU A 1 108 ? 86.48541 35.95700 9.77563 1.000 41.59723 108 GLU A C 1
ATOM 1219 O O . GLU A 1 108 ? 87.09521 36.84857 9.18339 1.000 36.40490 108 GLU A O 1
ATOM 1223 N N . ASN A 1 109 ? 86.39053 34.72557 9.28378 1.000 32.47277 109 ASN A N 1
ATOM 1224 C CA . ASN A 1 109 ? 87.26566 34.24757 8.22324 1.000 33.08997 109 ASN A CA 1
ATOM 1225 C C . ASN A 1 109 ? 86.55748 34.01503 6.89548 1.000 41.74527 109 ASN A C 1
ATOM 1226 O O . ASN A 1 109 ? 87.18583 33.51848 5.95380 1.000 36.28472 109 ASN A O 1
ATOM 1237 N N . ILE A 1 110 ? 85.26733 34.33211 6.79276 1.000 33.75612 110 ILE A N 1
ATOM 1238 C CA . ILE A 1 110 ? 84.51638 33.86996 5.63271 1.000 33.38513 110 ILE A CA 1
ATOM 1239 C C . ILE A 1 110 ? 84.79662 34.75248 4.42003 1.000 37.48058 110 ILE A C 1
ATOM 1240 O O . ILE A 1 110 ? 84.94763 34.24528 3.30372 1.000 36.76360 110 ILE A O 1
ATOM 1256 N N . HIS A 1 111 ? 84.86178 36.07583 4.61978 1.000 29.39263 111 HIS A N 1
ATOM 1257 C CA . HIS A 1 111 ? 85.15790 36.98872 3.51872 1.000 34.26408 111 HIS A CA 1
ATOM 1258 C C . HIS A 1 111 ? 86.47853 36.63015 2.85903 1.000 44.61271 111 HIS A C 1
ATOM 1259 O O . HIS A 1 111 ? 86.67063 36.88721 1.66907 1.000 50.68948 111 HIS A O 1
ATOM 1263 N N . SER A 1 112 ? 87.37001 35.97979 3.59990 1.000 52.63045 112 SER A N 1
ATOM 1264 C CA . SER A 1 112 ? 88.72460 35.70289 3.15077 1.000 48.56642 112 SER A CA 1
ATOM 1265 C C . SER A 1 112 ? 88.84884 34.46130 2.28061 1.000 48.39348 112 SER A C 1
ATOM 1266 O O . SER A 1 112 ? 89.92634 34.23366 1.72236 1.000 51.59117 112 SER A O 1
ATOM 1274 N N . VAL A 1 113 ? 87.82219 33.62969 2.17429 1.000 46.98842 113 VAL A N 1
ATOM 1275 C CA . VAL A 1 113 ? 88.03853 32.35078 1.48510 1.000 45.78040 113 VAL A CA 1
ATOM 1276 C C . VAL A 1 113 ? 88.21754 32.60428 -0.00767 1.000 52.15685 113 VAL A C 1
ATOM 1277 O O . VAL A 1 113 ? 87.46737 33.41007 -0.59894 1.000 48.34920 113 VAL A O 1
ATOM 1290 N N . PRO A 1 114 ? 89.18994 31.96605 -0.64977 1.000 50.95511 114 PRO A N 1
ATOM 1291 C CA . PRO A 1 114 ? 89.36637 32.15890 -2.09307 1.000 58.24636 114 PRO A CA 1
ATOM 1292 C C . PRO A 1 114 ? 88.15155 31.67230 -2.86866 1.000 49.64181 114 PRO A C 1
ATOM 1293 O O . PRO A 1 114 ? 87.67234 30.55313 -2.66676 1.000 50.31993 114 PRO A O 1
ATOM 1304 N N . LYS A 1 115 ? 87.66986 32.51375 -3.78017 1.000 47.25158 115 LYS A N 1
ATOM 1305 C CA . LYS A 1 115 ? 86.68010 32.13197 -4.78438 1.000 57.31402 115 LYS A CA 1
ATOM 1306 C C . LYS A 1 115 ? 85.27116 32.17133 -4.20812 1.000 59.18085 115 LYS A C 1
ATOM 1307 O O . LYS A 1 115 ? 84.32313 31.67413 -4.84055 1.000 52.85943 115 LYS A O 1
ATOM 1311 N N . ILE A 1 116 ? 85.10056 32.75860 -3.03814 1.000 53.42481 116 ILE A N 1
ATOM 1312 C CA . ILE A 1 116 ? 83.81729 32.76345 -2.35164 1.000 49.15465 116 ILE A CA 1
ATOM 1313 C C . ILE A 1 116 ? 82.96721 33.90965 -2.87205 1.000 39.67021 116 ILE A C 1
ATOM 1314 O O . ILE A 1 116 ? 83.45037 35.03482 -3.04012 1.000 40.99952 116 ILE A O 1
ATOM 1330 N N . SER A 1 117 ? 81.68947 33.63717 -3.10024 1.000 37.01557 117 SER A N 1
ATOM 1331 C CA . SER A 1 117 ? 80.76555 34.65403 -3.58452 1.000 34.18225 117 SER A CA 1
ATOM 1332 C C . SER A 1 117 ? 80.17287 35.46483 -2.43905 1.000 42.38155 117 SER A C 1
ATOM 1333 O O . SER A 1 117 ? 80.12239 35.02116 -1.28756 1.000 33.10681 117 SER A O 1
ATOM 1341 N N . GLN A 1 118 ? 79.69950 36.66883 -2.77009 1.000 35.12686 118 GLN A N 1
ATOM 1342 C CA . GLN A 1 118 ? 78.98628 37.44548 -1.76321 1.000 39.59530 118 GLN A CA 1
ATOM 1343 C C . GLN A 1 118 ? 77.71787 36.71836 -1.31887 1.000 44.78165 118 GLN A C 1
ATOM 1344 O O . GLN A 1 118 ? 77.31797 36.81740 -0.15121 1.000 34.70562 118 GLN A O 1
ATOM 1358 N N . GLU A 1 119 ? 77.06890 35.99857 -2.23924 1.000 40.11129 119 GLU A N 1
ATOM 1359 C CA . GLU A 1 119 ? 75.92969 35.16918 -1.86524 1.000 34.71467 119 GLU A CA 1
ATOM 1360 C C . GLU A 1 119 ? 76.32182 34.19701 -0.75570 1.000 40.04259 119 GLU A C 1
ATOM 1361 O O . GLU A 1 119 ? 75.64231 34.10396 0.27294 1.000 32.34259 119 GLU A O 1
ATOM 1365 N N . GLU A 1 120 ? 77.42486 33.46804 -0.95226 1.000 31.68134 120 GLU A N 1
ATOM 1366 C CA . GLU A 1 120 ? 77.87595 32.50024 0.03774 1.000 33.58064 120 GLU A CA 1
ATOM 1367 C C . GLU A 1 120 ? 78.25552 33.18566 1.34458 1.000 34.55081 120 GLU A C 1
ATOM 1368 O O . GLU A 1 120 ? 77.96058 32.68151 2.44172 1.000 26.83730 120 GLU A O 1
ATOM 1380 N N . VAL A 1 121 ? 78.92331 34.32888 1.25002 1.000 31.87761 121 VAL A N 1
ATOM 1381 C CA . VAL A 1 121 ? 79.30876 35.07161 2.44718 1.000 26.85102 121 VAL A CA 1
ATOM 1382 C C . VAL A 1 121 ? 78.07371 35.45301 3.25147 1.000 30.73813 121 VAL A C 1
ATOM 1383 O O . VAL A 1 121 ? 78.00270 35.23263 4.46599 1.000 29.46658 121 VAL A O 1
ATOM 1396 N N . ASP A 1 122 ? 77.08897 36.04110 2.58534 1.000 27.92825 122 ASP A N 1
ATOM 1397 C CA . ASP A 1 122 ? 75.88313 36.47077 3.27188 1.000 32.84251 122 ASP A CA 1
ATOM 1398 C C . ASP A 1 122 ? 75.17776 35.29061 3.92557 1.000 27.22549 122 ASP A C 1
ATOM 1399 O O . ASP A 1 122 ? 74.81973 35.35783 5.10444 1.000 25.05663 122 ASP A O 1
ATOM 1408 N N . LEU A 1 123 ? 74.95982 34.20550 3.17188 1.000 20.69538 123 LEU A N 1
ATOM 1409 C CA . LEU A 1 123 ? 74.16977 33.08991 3.69290 1.000 27.92997 123 LEU A CA 1
ATOM 1410 C C . LEU A 1 123 ? 74.87719 32.39930 4.85578 1.000 30.76959 123 LEU A C 1
ATOM 1411 O O . LEU A 1 123 ? 74.26608 32.14976 5.89844 1.000 26.40256 123 LEU A O 1
ATOM 1427 N N . TYR A 1 124 ? 76.16560 32.08277 4.69928 1.000 24.18329 124 TYR A N 1
ATOM 1428 C CA . TYR A 1 124 ? 76.87947 31.36618 5.75894 1.000 24.46418 124 TYR A CA 1
ATOM 1429 C C . TYR A 1 124 ? 77.00151 32.22178 7.00782 1.000 27.98822 124 TYR A C 1
ATOM 1430 O O . TYR A 1 124 ? 76.95921 31.71064 8.13992 1.000 23.08066 124 TYR A O 1
ATOM 1448 N N . THR A 1 125 ? 77.17273 33.52301 6.81863 1.000 18.08048 125 THR A N 1
ATOM 1449 C CA . THR A 1 125 ? 77.17934 34.45450 7.94074 1.000 25.38913 125 THR A CA 1
ATOM 1450 C C . THR A 1 125 ? 75.82213 34.49369 8.63351 1.000 25.93373 125 THR A C 1
ATOM 1451 O O . THR A 1 125 ? 75.73502 34.51106 9.87339 1.000 19.37877 125 THR A O 1
ATOM 1462 N N . ALA A 1 126 ? 74.75438 34.55705 7.84461 1.000 21.96911 126 ALA A N 1
ATOM 1463 C CA . ALA A 1 126 ? 73.41411 34.52099 8.41501 1.000 22.73962 126 ALA A CA 1
ATOM 1464 C C . ALA A 1 126 ? 73.20485 33.24734 9.21261 1.000 21.03518 126 ALA A C 1
ATOM 1465 O O . ALA A 1 126 ? 72.60674 33.27431 10.29619 1.000 18.97281 126 ALA A O 1
ATOM 1472 N N . GLU A 1 127 ? 73.68947 32.12200 8.69692 1.000 14.52362 127 GLU A N 1
ATOM 1473 C CA . GLU A 1 127 ? 73.48154 30.86316 9.40181 1.000 17.68488 127 GLU A CA 1
ATOM 1474 C C . GLU A 1 127 ? 74.34367 30.81950 10.64664 1.000 20.67218 127 GLU A C 1
ATOM 1475 O O . GLU A 1 127 ? 73.91829 30.31935 11.69547 1.000 18.11284 127 GLU A O 1
ATOM 1487 N N . ALA A 1 128 ? 75.55246 31.36670 10.56061 1.000 20.17734 128 ALA A N 1
ATOM 1488 C CA . ALA A 1 128 ? 76.40997 31.40017 11.73988 1.000 24.71355 128 ALA A CA 1
ATOM 1489 C C . ALA A 1 128 ? 75.81821 32.30420 12.81566 1.000 17.88569 128 ALA A C 1
ATOM 1490 O O . ALA A 1 128 ? 75.86474 31.96478 14.00312 1.000 18.46980 128 ALA A O 1
ATOM 1497 N N . ASP A 1 129 ? 75.22384 33.43396 12.42367 1.000 16.47977 129 ASP A N 1
ATOM 1498 C CA . ASP A 1 129 ? 74.52170 34.29124 13.37698 1.000 17.89769 129 ASP A CA 1
ATOM 1499 C C . ASP A 1 129 ? 73.32435 33.57253 13.99351 1.000 21.08982 129 ASP A C 1
ATOM 1500 O O . ASP A 1 129 ? 73.05737 33.68920 15.19325 1.000 15.74280 129 ASP A O 1
ATOM 1509 N N . PHE A 1 130 ? 72.54029 32.90430 13.15920 1.000 19.46339 130 PHE A N 1
ATOM 1510 C CA . PHE A 1 130 ? 71.42866 32.09901 13.65951 1.000 16.12217 130 PHE A CA 1
ATOM 1511 C C . PHE A 1 130 ? 71.90799 31.12665 14.72711 1.000 12.89351 130 PHE A C 1
ATOM 1512 O O . PHE A 1 130 ? 71.29787 30.99960 15.79502 1.000 16.83654 130 PHE A O 1
ATOM 1529 N N . LEU A 1 131 ? 72.99920 30.41216 14.43747 1.000 12.90423 131 LEU A N 1
ATOM 1530 C CA . LEU A 1 131 ? 73.49967 29.42434 15.37575 1.000 13.81076 131 LEU A CA 1
ATOM 1531 C C . LEU A 1 131 ? 73.95006 30.07746 16.68605 1.000 20.96802 131 LEU A C 1
ATOM 1532 O O . LEU A 1 131 ? 73.74574 29.51754 17.77365 1.000 16.80101 131 LEU A O 1
ATOM 1548 N N . ILE A 1 132 ? 74.58099 31.25055 16.61563 1.000 16.11524 132 ILE A N 1
ATOM 1549 C CA . ILE A 1 132 ? 74.98280 31.91674 17.84519 1.000 15.69807 132 ILE A CA 1
ATOM 1550 C C . ILE A 1 132 ? 73.75288 32.17095 18.70118 1.000 15.42487 132 ILE A C 1
ATOM 1551 O O . ILE A 1 132 ? 73.73372 31.88497 19.91355 1.000 16.46429 132 ILE A O 1
ATOM 1567 N N . ALA A 1 133 ? 72.69145 32.67069 18.06349 1.000 13.99143 133 ALA A N 1
ATOM 1568 C CA . ALA A 1 133 ? 71.45518 32.95301 18.77949 1.000 16.57827 133 ALA A CA 1
ATOM 1569 C C . ALA A 1 133 ? 70.90190 31.68138 19.40381 1.000 14.67939 133 ALA A C 1
ATOM 1570 O O . ALA A 1 133 ? 70.56328 31.66534 20.59387 1.000 14.82746 133 ALA A O 1
ATOM 1577 N N . TYR A 1 134 ? 70.82223 30.60347 18.60377 1.000 15.09898 134 TYR A N 1
ATOM 1578 C CA . TYR A 1 134 ? 70.23206 29.33156 19.03516 1.000 12.71317 134 TYR A CA 1
ATOM 1579 C C . TYR A 1 134 ? 71.06544 28.67819 20.14525 1.000 14.23947 134 TYR A C 1
ATOM 1580 O O . TYR A 1 134 ? 70.51650 28.23314 21.15985 1.000 14.19971 134 TYR A O 1
ATOM 1598 N N . PHE A 1 135 ? 72.39686 28.67544 20.01055 1.000 15.23053 135 PHE A N 1
ATOM 1599 C CA . PHE A 1 135 ? 73.24839 28.21285 21.11380 1.000 13.16699 135 PHE A CA 1
ATOM 1600 C C . PHE A 1 135 ? 72.91475 28.95171 22.40970 1.000 16.17740 135 PHE A C 1
ATOM 1601 O O . PHE A 1 135 ? 72.82385 28.33393 23.47570 1.000 11.66860 135 PHE A O 1
ATOM 1618 N N . HIS A 1 136 ? 72.72215 30.27340 22.34681 1.000 12.36057 136 HIS A N 1
ATOM 1619 C CA . HIS A 1 136 ? 72.40432 31.02027 23.54994 1.000 16.68109 136 HIS A CA 1
ATOM 1620 C C . HIS A 1 136 ? 70.99348 30.70414 24.02372 1.000 14.52227 136 HIS A C 1
ATOM 1621 O O . HIS A 1 136 ? 70.72172 30.69535 25.23163 1.000 15.00227 136 HIS A O 1
ATOM 1635 N N . LEU A 1 137 ? 70.07545 30.47037 23.08222 1.000 12.59465 137 LEU A N 1
ATOM 1636 C CA . LEU A 1 137 ? 68.71220 30.10290 23.45951 1.000 13.02449 137 LEU A CA 1
ATOM 1637 C C . LEU A 1 137 ? 68.72690 28.81652 24.26978 1.000 10.37096 137 LEU A C 1
ATOM 1638 O O . LEU A 1 137 ? 67.98489 28.67823 25.24278 1.000 14.65922 137 LEU A O 1
ATOM 1654 N N . LEU A 1 138 ? 69.57030 27.86978 23.86055 1.000 10.71350 138 LEU A N 1
ATOM 1655 C CA . LEU A 1 138 ? 69.71750 26.60900 24.55946 1.000 10.30311 138 LEU A CA 1
ATOM 1656 C C . LEU A 1 138 ? 70.32167 26.82019 25.93164 1.000 14.67303 138 LEU A C 1
ATOM 1657 O O . LEU A 1 138 ? 69.89524 26.17587 26.91086 1.000 10.51369 138 LEU A O 1
ATOM 1673 N N . LEU A 1 139 ? 71.30092 27.73445 26.02407 1.000 13.07547 139 LEU A N 1
ATOM 1674 C CA . LEU A 1 139 ? 71.87737 28.06491 27.32131 1.000 15.65442 139 LEU A CA 1
ATOM 1675 C C . LEU A 1 139 ? 70.83376 28.66169 28.24382 1.000 13.32920 139 LEU A C 1
ATOM 1676 O O . LEU A 1 139 ? 70.76843 28.30463 29.41834 1.000 14.54938 139 LEU A O 1
ATOM 1692 N N . ILE A 1 140 ? 70.01690 29.57869 27.73514 1.000 10.10367 140 ILE A N 1
ATOM 1693 C CA . ILE A 1 140 ? 68.97151 30.21048 28.55616 1.000 13.90974 140 ILE A CA 1
ATOM 1694 C C . ILE A 1 140 ? 67.95294 29.16962 29.02361 1.000 12.58804 140 ILE A C 1
ATOM 1695 O O . ILE A 1 140 ? 67.44478 29.22378 30.16246 1.000 10.45553 140 ILE A O 1
ATOM 1711 N N . LYS A 1 141 ? 67.60240 28.23919 28.13765 1.000 11.57576 141 LYS A N 1
ATOM 1712 C CA . LYS A 1 141 ? 66.67815 27.16639 28.49619 1.000 8.94009 141 LYS A CA 1
ATOM 1713 C C . LYS A 1 141 ? 67.23026 26.31972 29.63687 1.000 12.14984 141 LYS A C 1
ATOM 1714 O O . LYS A 1 141 ? 66.49695 25.93736 30.55307 1.000 10.35531 141 LYS A O 1
ATOM 1733 N N . CYS A 1 142 ? 68.52264 26.01061 29.57403 1.000 11.40964 142 CYS A N 1
ATOM 1734 C CA A CYS A 1 142 ? 69.14241 25.06816 30.49959 0.752 10.78025 142 CYS A CA 1
ATOM 1735 C CA B CYS A 1 142 ? 69.14578 25.07511 30.50085 0.248 10.85541 142 CYS A CA 1
ATOM 1736 C C . CYS A 1 142 ? 69.53782 25.72977 31.80735 1.000 13.71466 142 CYS A C 1
ATOM 1737 O O . CYS A 1 142 ? 69.42935 25.11878 32.87105 1.000 12.25921 142 CYS A O 1
ATOM 1752 N N . TYR A 1 143 ? 70.03055 26.95744 31.73384 1.000 10.76712 143 TYR A N 1
ATOM 1753 C CA . TYR A 1 143 ? 70.68777 27.58400 32.86466 1.000 9.62949 143 TYR A CA 1
ATOM 1754 C C . TYR A 1 143 ? 70.01393 28.84379 33.34979 1.000 10.86382 143 TYR A C 1
ATOM 1755 O O . TYR A 1 143 ? 70.34316 29.32881 34.44955 1.000 11.52529 143 TYR A O 1
ATOM 1773 N N . GLY A 1 144 ? 69.05432 29.35760 32.62155 1.000 12.22718 144 GLY A N 1
ATOM 1774 C CA . GLY A 1 144 ? 68.46710 30.62316 32.96920 1.000 11.96870 144 GLY A CA 1
ATOM 1775 C C . GLY A 1 144 ? 69.38463 31.74634 32.51658 1.000 16.26447 144 GLY A C 1
ATOM 1776 O O . GLY A 1 144 ? 69.73799 31.82710 31.33157 1.000 16.11513 144 GLY A O 1
ATOM 1780 N N . PRO A 1 145 ? 69.79952 32.62651 33.44264 1.000 12.85580 145 PRO A N 1
ATOM 1781 C CA . PRO A 1 145 ? 70.76573 33.67623 33.07251 1.000 14.58984 145 PRO A CA 1
ATOM 1782 C C . PRO A 1 145 ? 71.99933 33.06107 32.43640 1.000 16.35611 145 PRO A C 1
ATOM 1783 O O . PRO A 1 145 ? 72.47059 32.00031 32.84445 1.000 14.82422 145 PRO A O 1
ATOM 1794 N N . THR A 1 146 ? 72.52059 33.72203 31.40955 1.000 18.93619 146 THR A N 1
ATOM 1795 C CA . THR A 1 146 ? 73.68770 33.20606 30.72468 1.000 13.90567 146 THR A CA 1
ATOM 1796 C C . THR A 1 146 ? 74.69086 34.32052 30.48669 1.000 16.97303 146 THR A C 1
ATOM 1797 O O . THR A 1 146 ? 74.36842 35.50221 30.59424 1.000 15.57878 146 THR A O 1
ATOM 1808 N N . ILE A 1 147 ? 75.92422 33.91938 30.19865 1.000 16.61978 147 ILE A N 1
ATOM 1809 C CA . ILE A 1 147 ? 76.83592 34.83621 29.53762 1.000 22.29287 147 ILE A CA 1
ATOM 1810 C C . ILE A 1 147 ? 76.29482 35.14730 28.14940 1.000 25.36038 147 ILE A C 1
ATOM 1811 O O . ILE A 1 147 ? 75.57603 34.33657 27.53066 1.000 18.83170 147 ILE A O 1
ATOM 1827 N N . LEU A 1 148 ? 76.61593 36.34111 27.66047 1.000 16.54765 148 LEU A N 1
ATOM 1828 C CA . LEU A 1 148 ? 76.32043 36.72515 26.28195 1.000 20.18274 148 LEU A CA 1
ATOM 1829 C C . LEU A 1 148 ? 77.64485 36.83669 25.54135 1.000 23.84358 148 LEU A C 1
ATOM 1830 O O . LEU A 1 148 ? 78.45401 37.72276 25.84308 1.000 22.71999 148 LEU A O 1
ATOM 1846 N N . VAL A 1 149 ? 77.88897 35.90151 24.62074 1.000 21.74410 149 VAL A N 1
ATOM 1847 C CA . VAL A 1 149 ? 79.12313 35.86494 23.84067 1.000 24.51137 149 VAL A CA 1
ATOM 1848 C C . VAL A 1 149 ? 78.91161 36.79109 22.64751 1.000 25.33779 149 VAL A C 1
ATOM 1849 O O . VAL A 1 149 ? 78.30692 36.39508 21.65655 1.000 23.38400 149 VAL A O 1
ATOM 1862 N N . LYS A 1 150 ? 79.39615 38.03283 22.75226 1.000 27.35271 150 LYS A N 1
ATOM 1863 C CA . LYS A 1 150 ? 79.17404 39.05595 21.73518 1.000 25.22571 150 LYS A CA 1
ATOM 1864 C C . LYS A 1 150 ? 80.31895 39.14774 20.73104 1.000 26.36229 150 LYS A C 1
ATOM 1865 O O . LYS A 1 150 ? 80.20785 39.88014 19.74486 1.000 29.45589 150 LYS A O 1
ATOM 1884 N N . GLU A 1 151 ? 81.37892 38.37557 20.91873 1.000 31.83504 151 GLU A N 1
ATOM 1885 C CA . GLU A 1 151 ? 82.54343 38.43528 20.05162 1.000 33.64572 151 GLU A CA 1
ATOM 1886 C C . GLU A 1 151 ? 83.29215 37.12595 20.20237 1.000 26.05972 151 GLU A C 1
ATOM 1887 O O . GLU A 1 151 ? 83.12470 36.40710 21.19250 1.000 25.49569 151 GLU A O 1
ATOM 1899 N N . LEU A 1 152 ? 84.14639 36.83894 19.23814 1.000 24.77779 152 LEU A N 1
ATOM 1900 C CA . LEU A 1 152 ? 84.94945 35.63072 19.30594 1.000 20.54751 152 LEU A CA 1
ATOM 1901 C C . LEU A 1 152 ? 85.65144 35.56887 20.66572 1.000 34.63354 152 LEU A C 1
ATOM 1902 O O . LEU A 1 152 ? 86.35929 36.52426 21.03329 1.000 29.77075 152 LEU A O 1
ATOM 1918 N N . PRO A 1 153 ? 85.46662 34.50355 21.44184 1.000 28.13132 153 PRO A N 1
ATOM 1919 C CA . PRO A 1 153 ? 86.21934 34.38287 22.69910 1.000 28.32415 153 PRO A CA 1
ATOM 1920 C C . PRO A 1 153 ? 87.50789 33.60789 22.50120 1.000 27.06300 153 PRO A C 1
ATOM 1921 O O . PRO A 1 153 ? 87.56234 32.58151 21.82412 1.000 28.60832 153 PRO A O 1
ATOM 1932 N N . ALA A 1 154 ? 88.57194 34.10561 23.12486 1.000 18.57879 154 ALA A N 1
ATOM 1933 C CA . ALA A 1 154 ? 89.88792 33.52862 22.89559 1.000 20.56816 154 ALA A CA 1
ATOM 1934 C C . ALA A 1 154 ? 90.18281 32.34016 23.79912 1.000 20.43409 154 ALA A C 1
ATOM 1935 O O . ALA A 1 154 ? 90.98096 31.46893 23.42658 1.000 24.85512 154 ALA A O 1
ATOM 1942 N N . LEU A 1 155 ? 89.56101 32.26999 24.97249 1.000 22.02069 155 LEU A N 1
ATOM 1943 C CA . LEU A 1 155 ? 89.82893 31.18632 25.90263 1.000 20.56984 155 LEU A CA 1
ATOM 1944 C C . LEU A 1 155 ? 88.71309 30.14253 25.85946 1.000 22.75150 155 LEU A C 1
ATOM 1945 O O . LEU A 1 155 ? 87.59536 30.41387 25.43350 1.000 21.18772 155 LEU A O 1
ATOM 1961 N N . ASP A 1 156 ? 89.04120 28.95563 26.38068 1.000 20.93507 156 ASP A N 1
ATOM 1962 C CA . ASP A 1 156 ? 88.25410 27.75447 26.15392 1.000 23.89506 156 ASP A CA 1
ATOM 1963 C C . ASP A 1 156 ? 86.87279 27.81402 26.80262 1.000 26.92384 156 ASP A C 1
ATOM 1964 O O . ASP A 1 156 ? 85.92296 27.26502 26.24429 1.000 25.02266 156 ASP A O 1
ATOM 1973 N N . THR A 1 157 ? 86.72500 28.45275 27.95475 1.000 21.86341 157 THR A N 1
ATOM 1974 C CA . THR A 1 157 ? 85.46222 28.43023 28.68463 1.000 21.15830 157 THR A CA 1
ATOM 1975 C C . THR A 1 157 ? 84.95043 29.83458 28.93262 1.000 21.42515 157 THR A C 1
ATOM 1976 O O . THR A 1 157 ? 85.71806 30.80578 28.88672 1.000 22.78884 157 THR A O 1
ATOM 1987 N N . PRO A 1 158 ? 83.65829 29.97927 29.23776 1.000 15.46597 158 PRO A N 1
ATOM 1988 C CA . PRO A 1 158 ? 83.12872 31.32785 29.50505 1.000 16.92517 158 PRO A CA 1
ATOM 1989 C C . PRO A 1 158 ? 83.85025 32.03676 30.65160 1.000 21.05476 158 PRO A C 1
ATOM 1990 O O . PRO A 1 158 ? 84.21597 33.21992 30.53722 1.000 18.47650 158 PRO A O 1
ATOM 2001 N N . ALA A 1 159 ? 84.04307 31.34605 31.77540 1.000 17.37368 159 ALA A N 1
ATOM 2002 C CA . ALA A 1 159 ? 84.68780 31.99104 32.91441 1.000 21.58754 159 ALA A CA 1
ATOM 2003 C C . ALA A 1 159 ? 86.12543 32.40293 32.59955 1.000 23.15831 159 ALA A C 1
ATOM 2004 O O . ALA A 1 159 ? 86.60596 33.41820 33.12393 1.000 21.11707 159 ALA A O 1
ATOM 2011 N N . GLU A 1 160 ? 86.82655 31.63275 31.75856 1.000 22.63287 160 GLU A N 1
ATOM 2012 C CA . GLU A 1 160 ? 88.21259 31.96763 31.43451 1.000 30.87195 160 GLU A CA 1
ATOM 2013 C C . GLU A 1 160 ? 88.31042 33.21497 30.57703 1.000 24.53564 160 GLU A C 1
ATOM 2014 O O . GLU A 1 160 ? 89.36148 33.86078 30.57312 1.000 21.83840 160 GLU A O 1
ATOM 2026 N N . ASN A 1 161 ? 87.24998 33.57048 29.85350 1.000 21.71126 161 ASN A N 1
ATOM 2027 C CA . ASN A 1 161 ? 87.16917 34.84929 29.15780 1.000 18.34735 161 ASN A CA 1
ATOM 2028 C C . ASN A 1 161 ? 86.64714 35.95414 30.04158 1.000 21.73058 161 ASN A C 1
ATOM 2029 O O . ASN A 1 161 ? 86.36984 37.04041 29.54197 1.000 20.98789 161 ASN A O 1
ATOM 2071 N N . LEU A 1 163 ? 83.76175 36.26293 31.26567 1.000 17.98406 163 LEU A N 1
ATOM 2072 C CA . LEU A 1 163 ? 82.37488 36.60696 30.99771 1.000 19.24595 163 LEU A CA 1
ATOM 2073 C C . LEU A 1 163 ? 81.53211 36.35098 32.23842 1.000 15.74489 163 LEU A C 1
ATOM 2074 O O . LEU A 1 163 ? 81.75097 35.37172 32.95816 1.000 23.68877 163 LEU A O 1
ATOM 2090 N N . GLY A 1 164 ? 80.60299 37.26013 32.50853 1.000 19.73646 164 GLY A N 1
ATOM 2091 C CA . GLY A 1 164 ? 79.66614 37.08478 33.60505 1.000 27.45738 164 GLY A CA 1
ATOM 2092 C C . GLY A 1 164 ? 78.25105 36.86533 33.09796 1.000 19.62624 164 GLY A C 1
ATOM 2093 O O . GLY A 1 164 ? 77.95713 37.15197 31.93468 1.000 16.67300 164 GLY A O 1
ATOM 2097 N N . ARG A 1 165 ? 77.36903 36.36236 33.95243 1.000 22.89419 165 ARG A N 1
ATOM 2098 C CA . ARG A 1 165 ? 75.99171 36.11069 33.54945 1.000 20.64082 165 ARG A CA 1
ATOM 2099 C C . ARG A 1 165 ? 75.20293 37.40708 33.61275 1.000 22.28540 165 ARG A C 1
ATOM 2100 O O . ARG A 1 165 ? 75.42773 38.24423 34.48812 1.000 18.70922 165 ARG A O 1
ATOM 2121 N N . ARG A 1 166 ? 74.33783 37.58805 32.67215 1.000 17.93379 166 ARG A N 1
ATOM 2122 C CA . ARG A 1 166 ? 73.49380 38.75506 32.55561 1.000 15.47213 166 ARG A CA 1
ATOM 2123 C C . ARG A 1 166 ? 72.07130 38.43921 32.98460 1.000 16.49098 166 ARG A C 1
ATOM 2124 O O . ARG A 1 166 ? 71.65518 37.27567 32.93106 1.000 20.07526 166 ARG A O 1
ATOM 2145 N N . PRO A 1 167 ? 71.30072 39.43248 33.43293 1.000 19.47270 167 PRO A N 1
ATOM 2146 C CA . PRO A 1 167 ? 69.91845 39.15413 33.82588 1.000 19.56871 167 PRO A CA 1
ATOM 2147 C C . PRO A 1 167 ? 69.17036 38.37774 32.74919 1.000 17.81711 167 PRO A C 1
ATOM 2148 O O . PRO A 1 167 ? 69.37513 38.56935 31.54139 1.000 17.68774 167 PRO A O 1
ATOM 2159 N N . TYR A 1 168 ? 68.30204 37.47190 33.21747 1.000 18.44363 168 TYR A N 1
ATOM 2160 C CA . TYR A 1 168 ? 67.51312 36.64716 32.30748 1.000 16.72971 168 TYR A CA 1
ATOM 2161 C C . TYR A 1 168 ? 66.85595 37.48564 31.20216 1.000 17.49259 168 TYR A C 1
ATOM 2162 O O . TYR A 1 168 ? 66.95384 37.15606 30.00785 1.000 17.03566 168 TYR A O 1
ATOM 2180 N N . ASP A 1 169 ? 66.12193 38.53976 31.58311 1.000 16.61769 169 ASP A N 1
ATOM 2181 C CA . ASP A 1 169 ? 65.40483 39.33544 30.57611 1.000 17.90303 169 ASP A CA 1
ATOM 2182 C C . ASP A 1 169 ? 66.34657 39.99425 29.55688 1.000 19.34837 169 ASP A C 1
ATOM 2183 O O . ASP A 1 169 ? 65.97604 40.18215 28.38738 1.000 19.52129 169 ASP A O 1
ATOM 2192 N N . GLU A 1 170 ? 67.54539 40.39367 29.99013 1.000 21.00539 170 GLU A N 1
ATOM 2193 C CA . GLU A 1 170 ? 68.53746 40.93376 29.06676 1.000 25.16942 170 GLU A CA 1
ATOM 2194 C C . GLU A 1 170 ? 68.96090 39.87841 28.05907 1.000 23.71360 170 GLU A C 1
ATOM 2195 O O . GLU A 1 170 ? 69.11739 40.16748 26.86546 1.000 20.11634 170 GLU A O 1
ATOM 2207 N N . CYS A 1 171 ? 69.16713 38.64983 28.53070 1.000 17.98614 171 CYS A N 1
ATOM 2208 C CA . CYS A 1 171 ? 69.58719 37.57631 27.64301 1.000 17.18334 171 CYS A CA 1
ATOM 2209 C C . CYS A 1 171 ? 68.48851 37.28543 26.62956 1.000 13.12328 171 CYS A C 1
ATOM 2210 O O . CYS A 1 171 ? 68.75412 37.17673 25.42461 1.000 16.14048 171 CYS A O 1
ATOM 2218 N N . ILE A 1 172 ? 67.23989 37.17947 27.10597 1.000 13.41814 172 ILE A N 1
ATOM 2219 C CA . ILE A 1 172 ? 66.11376 36.91122 26.21591 1.000 18.71771 172 ILE A CA 1
ATOM 2220 C C . ILE A 1 172 ? 66.05586 37.96107 25.11720 1.000 20.95814 172 ILE A C 1
ATOM 2221 O O . ILE A 1 172 ? 65.93031 37.63786 23.92854 1.000 17.06363 172 ILE A O 1
ATOM 2237 N N . ASP A 1 173 ? 66.16410 39.23559 25.50391 1.000 19.86267 173 ASP A N 1
ATOM 2238 C CA . ASP A 1 173 ? 66.00786 40.33598 24.55323 1.000 19.55002 173 ASP A CA 1
ATOM 2239 C C . ASP A 1 173 ? 67.16513 40.37214 23.56146 1.000 19.63273 173 ASP A C 1
ATOM 2240 O O . ASP A 1 173 ? 66.96252 40.65200 22.36809 1.000 21.27472 173 ASP A O 1
ATOM 2249 N N . TRP A 1 174 ? 68.37827 40.06075 24.02583 1.000 21.11641 174 TRP A N 1
ATOM 2250 C CA . TRP A 1 174 ? 69.52255 40.00346 23.12518 1.000 18.49706 174 TRP A CA 1
ATOM 2251 C C . TRP A 1 174 ? 69.33741 38.92366 22.06585 1.000 25.07212 174 TRP A C 1
ATOM 2252 O O . TRP A 1 174 ? 69.53953 39.16482 20.86683 1.000 21.32384 174 TRP A O 1
ATOM 2273 N N . VAL A 1 175 ? 68.94761 37.72242 22.49817 1.000 15.84695 175 VAL A N 1
ATOM 2274 C CA . VAL A 1 175 ? 68.81499 36.59007 21.58756 1.000 14.62935 175 VAL A CA 1
ATOM 2275 C C . VAL A 1 175 ? 67.64642 36.81249 20.63635 1.000 16.70506 175 VAL A C 1
ATOM 2276 O O . VAL A 1 175 ? 67.71139 36.46716 19.44900 1.000 17.36272 175 VAL A O 1
ATOM 2289 N N . ALA A 1 176 ? 66.54953 37.36596 21.14770 1.000 17.13667 176 ALA A N 1
ATOM 2290 C CA . ALA A 1 176 ? 65.41253 37.64185 20.27711 1.000 17.08705 176 ALA A CA 1
ATOM 2291 C C . ALA A 1 176 ? 65.79695 38.61972 19.17381 1.000 21.08571 176 ALA A C 1
ATOM 2292 O O . ALA A 1 176 ? 65.38789 38.45329 18.02209 1.000 18.47169 176 ALA A O 1
ATOM 2299 N N . ASP A 1 177 ? 66.59215 39.63910 19.50950 1.000 20.08561 177 ASP A N 1
ATOM 2300 C CA . ASP A 1 177 ? 67.06655 40.58168 18.48996 1.000 20.99115 177 ASP A CA 1
ATOM 2301 C C . ASP A 1 177 ? 67.93371 39.88389 17.44838 1.000 14.95126 177 ASP A C 1
ATOM 2302 O O . ASP A 1 177 ? 67.78166 40.10561 16.23359 1.000 20.56989 177 ASP A O 1
ATOM 2311 N N . LEU A 1 178 ? 68.86171 39.03700 17.89710 1.000 18.42126 178 LEU A N 1
ATOM 2312 C CA . LEU A 1 178 ? 69.72237 38.35036 16.94491 1.000 18.77318 178 LEU A CA 1
ATOM 2313 C C . LEU A 1 178 ? 68.92299 37.39552 16.05767 1.000 25.56874 178 LEU A C 1
ATOM 2314 O O . LEU A 1 178 ? 69.20201 37.26904 14.85986 1.000 23.07002 178 LEU A O 1
ATOM 2330 N N . LEU A 1 179 ? 67.91739 36.71786 16.61930 1.000 19.60030 179 LEU A N 1
ATOM 2331 C CA . LEU A 1 179 ? 67.09321 35.84608 15.78813 1.000 15.82515 179 LEU A CA 1
ATOM 2332 C C . LEU A 1 179 ? 66.31579 36.65210 14.76468 1.000 15.76367 179 LEU A C 1
ATOM 2333 O O . LEU A 1 179 ? 66.22051 36.25107 13.60143 1.000 21.69731 179 LEU A O 1
ATOM 2349 N N . ASP A 1 180 ? 65.73909 37.78457 15.18625 1.000 20.29795 180 ASP A N 1
ATOM 2350 C CA . ASP A 1 180 ? 65.02465 38.63735 14.24387 1.000 24.34594 180 ASP A CA 1
ATOM 2351 C C . ASP A 1 180 ? 65.94110 39.11186 13.12636 1.000 23.78545 180 ASP A C 1
ATOM 2352 O O . ASP A 1 180 ? 65.53233 39.18050 11.96346 1.000 25.60503 180 ASP A O 1
ATOM 2361 N N . ASP A 1 181 ? 67.18143 39.47360 13.46380 1.000 23.27191 181 ASP A N 1
ATOM 2362 C CA . ASP A 1 181 ? 68.08469 39.99244 12.44482 1.000 25.99380 181 ASP A CA 1
ATOM 2363 C C . ASP A 1 181 ? 68.52709 38.87693 11.51123 1.000 27.08723 181 ASP A C 1
ATOM 2364 O O . ASP A 1 181 ? 68.55235 39.06341 10.29216 1.000 24.47607 181 ASP A O 1
ATOM 2373 N N . ALA A 1 182 ? 68.85154 37.69748 12.06343 1.000 20.35817 182 ALA A N 1
ATOM 2374 C CA . ALA A 1 182 ? 69.18689 36.56194 11.21582 1.000 22.39557 182 ALA A CA 1
ATOM 2375 C C . ALA A 1 182 ? 68.02095 36.20125 10.30199 1.000 18.61334 182 ALA A C 1
ATOM 2376 O O . ALA A 1 182 ? 68.22111 35.83585 9.13659 1.000 23.63993 182 ALA A O 1
ATOM 2383 N N . ALA A 1 183 ? 66.79249 36.33176 10.80491 1.000 18.98512 183 ALA A N 1
ATOM 2384 C CA . ALA A 1 183 ? 65.64294 35.96805 9.98599 1.000 17.45787 183 ALA A CA 1
ATOM 2385 C C . ALA A 1 183 ? 65.60181 36.79227 8.70141 1.000 19.46680 183 ALA A C 1
ATOM 2386 O O . ALA A 1 183 ? 65.25137 36.26887 7.63170 1.000 22.62244 183 ALA A O 1
ATOM 2393 N N . THR A 1 184 ? 65.95397 38.08175 8.77955 1.000 22.40826 184 THR A N 1
ATOM 2394 C CA . THR A 1 184 ? 65.87472 38.91416 7.57182 1.000 24.34279 184 THR A CA 1
ATOM 2395 C C . THR A 1 184 ? 66.87638 38.50284 6.49711 1.000 26.15953 184 THR A C 1
ATOM 2396 O O . THR A 1 184 ? 66.75524 38.96521 5.36121 1.000 24.83596 184 THR A O 1
ATOM 2407 N N . ARG A 1 185 ? 67.85395 37.64990 6.81947 1.000 22.22081 185 ARG A N 1
ATOM 2408 C CA . ARG A 1 185 ? 68.94060 37.27331 5.91421 1.000 22.66029 185 ARG A CA 1
ATOM 2409 C C . ARG A 1 185 ? 68.92519 35.78560 5.60061 1.000 22.29117 185 ARG A C 1
ATOM 2410 O O . ARG A 1 185 ? 69.92025 35.22626 5.10689 1.000 22.93514 185 ARG A O 1
ATOM 2431 N N . LEU A 1 186 ? 67.81511 35.11682 5.90411 1.000 24.09811 186 LEU A N 1
ATOM 2432 C CA . LEU A 1 186 ? 67.69790 33.68881 5.66938 1.000 22.15125 186 LEU A CA 1
ATOM 2433 C C . LEU A 1 186 ? 66.53356 33.39179 4.73454 1.000 15.32111 186 LEU A C 1
ATOM 2434 O O . LEU A 1 186 ? 65.53208 34.12089 4.73033 1.000 20.91982 186 LEU A O 1
ATOM 2450 N N . PRO A 1 187 ? 66.63274 32.32772 3.94938 1.000 16.67039 187 PRO A N 1
ATOM 2451 C CA . PRO A 1 187 ? 65.49182 31.90323 3.13417 1.000 22.74643 187 PRO A CA 1
ATOM 2452 C C . PRO A 1 187 ? 64.37541 31.35024 4.01239 1.000 27.29204 187 PRO A C 1
ATOM 2453 O O . PRO A 1 187 ? 64.59041 30.93864 5.15697 1.000 19.41523 187 PRO A O 1
ATOM 2464 N N . ALA A 1 188 ? 63.16380 31.33167 3.44474 1.000 20.08064 188 ALA A N 1
ATOM 2465 C CA . ALA A 1 188 ? 62.01248 30.78239 4.16102 1.000 20.92788 188 ALA A CA 1
ATOM 2466 C C . ALA A 1 188 ? 61.96155 29.25813 4.13272 1.000 20.03792 188 ALA A C 1
ATOM 2467 O O . ALA A 1 188 ? 61.38758 28.65637 5.04964 1.000 16.73701 188 ALA A O 1
ATOM 2474 N N . THR A 1 189 ? 62.54951 28.61562 3.11911 1.000 17.47722 189 THR A N 1
ATOM 2475 C CA . THR A 1 189 ? 62.69259 27.16803 3.04660 1.000 16.11344 189 THR A CA 1
ATOM 2476 C C . THR A 1 189 ? 64.08035 26.80098 2.53714 1.000 18.43826 189 THR A C 1
ATOM 2477 O O . THR A 1 189 ? 64.80959 27.62880 1.99336 1.000 21.79422 189 THR A O 1
ATOM 2488 N N . ARG A 1 190 ? 64.43307 25.53155 2.70201 1.000 15.93221 190 ARG A N 1
ATOM 2489 C CA . ARG A 1 190 ? 65.70731 25.00196 2.24989 1.000 18.20785 190 ARG A CA 1
ATOM 2490 C C . ARG A 1 190 ? 65.46988 24.03924 1.09726 1.000 23.51651 190 ARG A C 1
ATOM 2491 O O . ARG A 1 190 ? 64.42737 23.38604 1.01309 1.000 24.58120 190 ARG A O 1
ATOM 2512 N N . ASN A 1 191 ? 66.44548 23.93170 0.22157 1.000 17.30156 191 ASN A N 1
ATOM 2513 C CA . ASN A 1 191 ? 66.35816 22.89394 -0.78076 1.000 20.81124 191 ASN A CA 1
ATOM 2514 C C . ASN A 1 191 ? 66.72911 21.54769 -0.14745 1.000 23.57917 191 ASN A C 1
ATOM 2515 O O . ASN A 1 191 ? 67.11719 21.46044 1.02129 1.000 20.00439 191 ASN A O 1
ATOM 2526 N N . SER A 1 192 ? 66.52380 20.47701 -0.90689 1.000 15.08019 192 SER A N 1
ATOM 2527 C CA . SER A 1 192 ? 66.66424 19.14417 -0.34046 1.000 23.21188 192 SER A CA 1
ATOM 2528 C C . SER A 1 192 ? 68.05084 18.93159 0.20859 1.000 22.82868 192 SER A C 1
ATOM 2529 O O . SER A 1 192 ? 68.21827 18.29858 1.25220 1.000 24.12311 192 SER A O 1
ATOM 2537 N N . SER A 1 193 ? 69.06623 19.42408 -0.49020 1.000 19.11732 193 SER A N 1
ATOM 2538 C CA . SER A 1 193 ? 70.41887 19.13991 -0.02980 1.000 29.10231 193 SER A CA 1
ATOM 2539 C C . SER A 1 193 ? 70.74076 19.88296 1.25665 1.000 22.87534 193 SER A C 1
ATOM 2540 O O . SER A 1 193 ? 71.63331 19.45077 1.99011 1.000 27.25031 193 SER A O 1
ATOM 2548 N N . ASP A 1 194 ? 70.05097 20.99427 1.52315 1.000 19.18708 194 ASP A N 1
ATOM 2549 C CA . ASP A 1 194 ? 70.29439 21.83084 2.68737 1.000 17.80871 194 ASP A CA 1
ATOM 2550 C C . ASP A 1 194 ? 69.32060 21.58723 3.84250 1.000 17.18627 194 ASP A C 1
ATOM 2551 O O . ASP A 1 194 ? 69.39974 22.28678 4.85956 1.000 19.13561 194 ASP A O 1
ATOM 2560 N N . TYR A 1 195 ? 68.38381 20.67088 3.68336 1.000 15.30348 195 TYR A N 1
ATOM 2561 C CA . TYR A 1 195 ? 67.39121 20.40689 4.70957 1.000 21.27248 195 TYR A CA 1
ATOM 2562 C C . TYR A 1 195 ? 68.06837 20.17033 6.05893 1.000 16.19507 195 TYR A C 1
ATOM 2563 O O . TYR A 1 195 ? 69.03441 19.40827 6.15991 1.000 16.54911 195 TYR A O 1
ATOM 2581 N N . GLY A 1 196 ? 67.55042 20.83513 7.08885 1.000 18.27297 196 GLY A N 1
ATOM 2582 C CA . GLY A 1 196 ? 68.14021 20.83203 8.41212 1.000 16.44983 196 GLY A CA 1
ATOM 2583 C C . GLY A 1 196 ? 68.83048 22.13187 8.74931 1.000 15.92773 196 GLY A C 1
ATOM 2584 O O . GLY A 1 196 ? 69.11667 22.38484 9.92908 1.000 16.97670 196 GLY A O 1
ATOM 2588 N N . ARG A 1 197 ? 69.08800 22.96629 7.75011 1.000 16.47705 197 ARG A N 1
ATOM 2589 C CA . ARG A 1 197 ? 69.74238 24.24101 7.94382 1.000 10.83764 197 ARG A CA 1
ATOM 2590 C C . ARG A 1 197 ? 68.71413 25.34018 8.17416 1.000 15.43278 197 ARG A C 1
ATOM 2591 O O . ARG A 1 197 ? 67.50539 25.17011 7.96154 1.000 15.86487 197 ARG A O 1
ATOM 2612 N N . ALA A 1 198 ? 69.22049 26.48869 8.60567 1.000 14.14137 198 ALA A N 1
ATOM 2613 C CA . ALA A 1 198 ? 68.37478 27.52440 9.18026 1.000 12.94633 198 ALA A CA 1
ATOM 2614 C C . ALA A 1 198 ? 67.49655 28.20310 8.13770 1.000 20.96591 198 ALA A C 1
ATOM 2615 O O . ALA A 1 198 ? 67.90825 28.41293 7.00057 1.000 16.73471 198 ALA A O 1
ATOM 2622 N N . THR A 1 199 ? 66.27843 28.54953 8.55183 1.000 15.66811 199 THR A N 1
ATOM 2623 C CA . THR A 1 199 ? 65.35526 29.38036 7.78741 1.000 15.11816 199 THR A CA 1
ATOM 2624 C C . THR A 1 199 ? 64.81335 30.50571 8.66127 1.000 18.23596 199 THR A C 1
ATOM 2625 O O . THR A 1 199 ? 64.87019 30.45350 9.89577 1.000 14.86663 199 THR A O 1
ATOM 2636 N N . SER A 1 200 ? 64.24378 31.52267 8.00971 1.000 14.50762 200 SER A N 1
ATOM 2637 C CA . SER A 1 200 ? 63.54308 32.57706 8.73854 1.000 15.40646 200 SER A CA 1
ATOM 2638 C C . SER A 1 200 ? 62.37519 32.02265 9.55043 1.000 14.57298 200 SER A C 1
ATOM 2639 O O . SER A 1 200 ? 62.09713 32.52191 10.64542 1.000 15.71830 200 SER A O 1
ATOM 2647 N N . VAL A 1 201 ? 61.71186 30.98106 9.05477 1.000 13.26342 201 VAL A N 1
ATOM 2648 C CA . VAL A 1 201 ? 60.58572 30.40745 9.78328 1.000 14.94666 201 VAL A CA 1
ATOM 2649 C C . VAL A 1 201 ? 61.06959 29.73952 11.06515 1.000 13.26861 201 VAL A C 1
ATOM 2650 O O . VAL A 1 201 ? 60.45582 29.88498 12.12248 1.000 14.05162 201 VAL A O 1
ATOM 2663 N N . ILE A 1 202 ? 62.15398 28.97208 10.97170 1.000 13.24744 202 ILE A N 1
ATOM 2664 C CA . ILE A 1 202 ? 62.76684 28.40494 12.17201 1.000 13.62019 202 ILE A CA 1
ATOM 2665 C C . ILE A 1 202 ? 63.14317 29.51342 13.15054 1.000 13.44038 202 ILE A C 1
ATOM 2666 O O . ILE A 1 202 ? 62.86490 29.41747 14.34320 1.000 12.69563 202 ILE A O 1
ATOM 2682 N N . ALA A 1 203 ? 63.82430 30.56956 12.67312 1.000 12.84142 203 ALA A N 1
ATOM 2683 C CA . ALA A 1 203 ? 64.26213 31.63739 13.57618 1.000 11.86722 203 ALA A CA 1
ATOM 2684 C C . ALA A 1 203 ? 63.08152 32.28783 14.28638 1.000 16.38619 203 ALA A C 1
ATOM 2685 O O . ALA A 1 203 ? 63.13189 32.54679 15.49969 1.000 15.38442 203 ALA A O 1
ATOM 2692 N N . LYS A 1 204 ? 62.00597 32.54643 13.55738 1.000 13.79142 204 LYS A N 1
ATOM 2693 C CA . LYS A 1 204 ? 60.83740 33.13976 14.19000 1.000 12.91702 204 LYS A CA 1
ATOM 2694 C C . LYS A 1 204 ? 60.20498 32.16305 15.17386 1.000 12.96865 204 LYS A C 1
ATOM 2695 O O . LYS A 1 204 ? 59.70273 32.58135 16.21732 1.000 15.21073 204 LYS A O 1
ATOM 2714 N N . SER A 1 205 ? 60.22269 30.86199 14.85243 1.000 13.21429 205 SER A N 1
ATOM 2715 C CA . SER A 1 205 ? 59.55894 29.87611 15.69536 1.000 9.68290 205 SER A CA 1
ATOM 2716 C C . SER A 1 205 ? 60.33383 29.67820 16.98005 1.000 11.68183 205 SER A C 1
ATOM 2717 O O . SER A 1 205 ? 59.73985 29.56860 18.05253 1.000 14.32294 205 SER A O 1
ATOM 2725 N N . LEU A 1 206 ? 61.66851 29.68674 16.89811 1.000 8.61690 206 LEU A N 1
ATOM 2726 C CA . LEU A 1 206 ? 62.48652 29.59019 18.10417 1.000 10.66962 206 LEU A CA 1
ATOM 2727 C C . LEU A 1 206 ? 62.31132 30.81107 18.99685 1.000 12.39490 206 LEU A C 1
ATOM 2728 O O . LEU A 1 206 ? 62.22130 30.67981 20.22770 1.000 12.34115 206 LEU A O 1
ATOM 2744 N N . LYS A 1 207 ? 62.30767 32.01212 18.40820 1.000 13.29923 207 LYS A N 1
ATOM 2745 C CA . LYS A 1 207 ? 62.06409 33.21827 19.19108 1.000 14.43121 207 LYS A CA 1
ATOM 2746 C C . LYS A 1 207 ? 60.76279 33.08370 19.96383 1.000 13.36149 207 LYS A C 1
ATOM 2747 O O . LYS A 1 207 ? 60.70978 33.34371 21.17556 1.000 14.82325 207 LYS A O 1
ATOM 2766 N N . ALA A 1 208 ? 59.69861 32.67646 19.26123 1.000 11.67526 208 ALA A N 1
ATOM 2767 C CA . ALA A 1 208 ? 58.39136 32.53697 19.89667 1.000 15.16206 208 ALA A CA 1
ATOM 2768 C C . ALA A 1 208 ? 58.44350 31.55240 21.06099 1.000 13.03175 208 ALA A C 1
ATOM 2769 O O . ALA A 1 208 ? 57.90766 31.83117 22.14008 1.000 13.78504 208 ALA A O 1
ATOM 2776 N N . ARG A 1 209 ? 59.06705 30.39145 20.85299 1.000 12.65266 209 ARG A N 1
ATOM 2777 C CA . ARG A 1 209 ? 59.11429 29.39440 21.92208 1.000 10.23692 209 ARG A CA 1
ATOM 2778 C C . ARG A 1 209 ? 59.83408 29.97801 23.11506 1.000 11.70982 209 ARG A C 1
ATOM 2779 O O . ARG A 1 209 ? 59.37031 29.86804 24.25985 1.000 12.63708 209 ARG A O 1
ATOM 2817 N N . LEU A 1 211 ? 60.23124 32.98363 24.04655 1.000 12.84240 211 LEU A N 1
ATOM 2818 C CA . LEU A 1 211 ? 59.46945 34.02567 24.72590 1.000 10.44142 211 LEU A CA 1
ATOM 2819 C C . LEU A 1 211 ? 58.34293 33.42993 25.55057 1.000 12.78007 211 LEU A C 1
ATOM 2820 O O . LEU A 1 211 ? 58.04438 33.93069 26.63654 1.000 10.87110 211 LEU A O 1
ATOM 2836 N N . LEU A 1 212 ? 57.73620 32.34228 25.07777 1.000 13.82799 212 LEU A N 1
ATOM 2837 C CA . LEU A 1 212 ? 56.76982 31.62730 25.89758 1.000 13.21780 212 LEU A CA 1
ATOM 2838 C C . LEU A 1 212 ? 57.42763 31.06833 27.15499 1.000 11.31828 212 LEU A C 1
ATOM 2839 O O . LEU A 1 212 ? 56.87124 31.15433 28.25479 1.000 9.34397 212 LEU A O 1
ATOM 2855 N N . TYR A 1 213 ? 58.62146 30.50263 27.02195 1.000 9.37308 213 TYR A N 1
ATOM 2856 C CA . TYR A 1 213 ? 59.29446 30.02697 28.22766 1.000 9.27757 213 TYR A CA 1
ATOM 2857 C C . TYR A 1 213 ? 59.50959 31.18569 29.20421 1.000 13.06405 213 TYR A C 1
ATOM 2858 O O . TYR A 1 213 ? 59.29832 31.045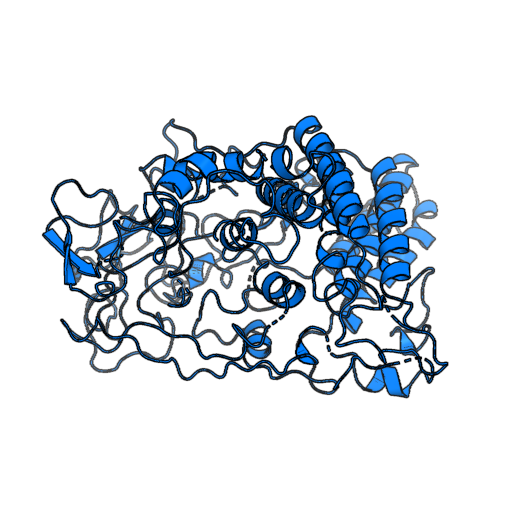99 30.41991 1.000 11.94842 213 TYR A O 1
ATOM 2876 N N . ALA A 1 214 ? 59.91533 32.34816 28.68323 1.000 14.65306 214 ALA A N 1
ATOM 2877 C CA . ALA A 1 214 ? 60.21441 33.49346 29.55683 1.000 11.30135 214 ALA A CA 1
ATOM 2878 C C . ALA A 1 214 ? 58.97886 33.97179 30.29838 1.000 11.67816 214 ALA A C 1
ATOM 2879 O O . ALA A 1 214 ? 59.08951 34.53822 31.40431 1.000 12.08430 214 ALA A O 1
ATOM 2886 N N . ALA A 1 215 ? 57.80631 33.75983 29.72247 1.000 13.94945 215 ALA A N 1
ATOM 2887 C CA . ALA A 1 215 ? 56.56358 34.15660 30.36850 1.000 16.06092 215 ALA A CA 1
ATOM 2888 C C . ALA A 1 215 ? 56.06839 33.14470 31.37809 1.000 12.99185 215 ALA A C 1
ATOM 2889 O O . ALA A 1 215 ? 55.07502 33.42851 32.06839 1.000 12.93577 215 ALA A O 1
ATOM 2896 N N . SER A 1 216 ? 56.69135 31.96343 31.42749 1.000 12.86631 216 SER A N 1
ATOM 2897 C CA . SER A 1 216 ? 56.17624 30.84343 32.20510 1.000 10.51915 216 SER A CA 1
ATOM 2898 C C . SER A 1 216 ? 56.43547 31.03907 33.68606 1.000 10.44686 216 SER A C 1
ATOM 2899 O O . SER A 1 216 ? 57.26891 31.84615 34.06972 1.000 12.62168 216 SER A O 1
ATOM 2907 N N . PRO A 1 217 ? 55.75676 30.28354 34.54064 1.000 10.18182 217 PRO A N 1
ATOM 2908 C CA . PRO A 1 217 ? 55.93410 30.50280 35.98889 1.000 13.18780 217 PRO A CA 1
ATOM 2909 C C . PRO A 1 217 ? 57.38121 30.45223 36.45971 1.000 13.66515 217 PRO A C 1
ATOM 2910 O O . PRO A 1 217 ? 57.73879 31.12407 37.44368 1.000 11.96066 217 PRO A O 1
ATOM 2921 N N . LEU A 1 218 ? 58.22526 29.62190 35.86092 1.000 9.80749 218 LEU A N 1
ATOM 2922 C CA . LEU A 1 218 ? 59.57921 29.49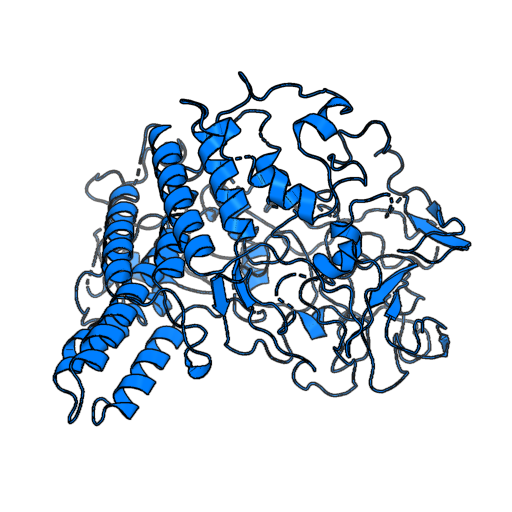804 36.39740 1.000 9.14863 218 LEU A CA 1
ATOM 2923 C C . LEU A 1 218 ? 60.38780 30.79117 36.23702 1.000 15.14443 218 LEU A C 1
ATOM 2924 O O . LEU A 1 218 ? 61.29351 31.07290 37.03646 1.000 13.24903 218 LEU A O 1
ATOM 2940 N N . PHE A 1 219 ? 60.05682 31.60305 35.23366 1.000 13.37320 219 PHE A N 1
ATOM 2941 C CA . PHE A 1 219 ? 60.88921 32.72976 34.86356 1.000 13.38961 219 PHE A CA 1
ATOM 2942 C C . PHE A 1 219 ? 60.22461 34.08535 35.02621 1.000 13.81576 219 PHE A C 1
ATOM 2943 O O . PHE A 1 219 ? 60.92865 35.09374 35.04991 1.000 18.31893 219 PHE A O 1
ATOM 2960 N N . ASN A 1 220 ? 58.92124 34.13357 35.16514 1.000 15.18676 220 ASN A N 1
ATOM 2961 C CA . ASN A 1 220 ? 58.14504 35.36906 35.09850 1.000 13.67441 220 ASN A CA 1
ATOM 2962 C C . ASN A 1 220 ? 57.69265 35.75008 36.50210 1.000 15.18224 220 ASN A C 1
ATOM 2963 O O . ASN A 1 220 ? 56.61463 35.36640 36.96818 1.000 17.16053 220 ASN A O 1
ATOM 2974 N N . GLY A 1 221 ? 58.52096 36.52712 37.17595 1.000 15.18226 221 GLY A N 1
ATOM 2975 C CA . GLY A 1 221 ? 58.13522 36.98005 38.51142 1.000 17.24121 221 GLY A CA 1
ATOM 2976 C C . GLY A 1 221 ? 58.12780 35.87415 39.54062 1.000 19.17988 221 GLY A C 1
ATOM 2977 O O . GLY A 1 221 ? 57.25418 35.84426 40.41561 1.000 18.42641 221 GLY A O 1
ATOM 2981 N N . ASN A 1 222 ? 59.05510 34.93175 39.42066 1.000 16.92254 222 ASN A N 1
ATOM 2982 C CA . ASN A 1 222 ? 59.02554 33.72851 40.24062 1.000 13.25945 222 ASN A CA 1
ATOM 2983 C C . ASN A 1 222 ? 59.56177 34.04713 41.63303 1.000 15.44180 222 ASN A C 1
ATOM 2984 O O . ASN A 1 222 ? 60.73088 34.41001 41.75961 1.000 14.07297 222 ASN A O 1
ATOM 2995 N N . PRO A 1 223 ? 58.75652 33.91893 42.68743 1.000 16.85146 223 PRO A N 1
ATOM 2996 C CA . PRO A 1 223 ? 59.24911 34.27792 44.02841 1.000 21.75217 223 PRO A CA 1
ATOM 2997 C C . PRO A 1 223 ? 60.41729 33.44379 44.50141 1.000 20.31898 223 PRO A C 1
ATOM 2998 O O . PRO A 1 223 ? 61.08982 33.83597 45.46598 1.000 23.29125 223 PRO A O 1
ATOM 3009 N N . ASP A 1 224 ? 60.69137 32.29760 43.87859 1.000 18.23421 224 ASP A N 1
ATOM 3010 C CA . ASP A 1 224 ? 61.84030 31.49072 44.29077 1.000 18.63608 224 ASP A CA 1
ATOM 3011 C C . ASP A 1 224 ? 63.16182 32.20454 44.07584 1.000 16.22759 224 ASP A C 1
ATOM 3012 O O . ASP A 1 224 ? 64.16730 31.82179 44.67442 1.000 21.28003 224 ASP A O 1
ATOM 3021 N N . TYR A 1 225 ? 63.18902 33.23047 43.23928 1.000 16.48181 225 TYR A N 1
ATOM 3022 C CA . TYR A 1 225 ? 64.42861 33.84462 42.79360 1.000 17.12763 225 TYR A CA 1
ATOM 3023 C C . TYR A 1 225 ? 64.59273 35.30428 43.24993 1.000 21.39246 225 TYR A C 1
ATOM 3024 O O . TYR A 1 225 ? 65.40309 36.03241 42.67852 1.000 23.24309 225 TYR A O 1
ATOM 3042 N N . THR A 1 226 ? 63.88972 35.72321 44.30601 1.000 25.46165 226 THR A N 1
ATOM 3043 C CA . THR A 1 226 ? 64.00238 37.10585 44.77677 1.000 35.79903 226 THR A CA 1
ATOM 3044 C C . THR A 1 226 ? 65.44419 37.50677 45.08421 1.000 32.84918 226 THR A C 1
ATOM 3045 O O . THR A 1 226 ? 65.82492 38.66251 44.87757 1.000 36.64455 226 THR A O 1
ATOM 3056 N N . ASP A 1 227 ? 66.24664 36.59583 45.63382 1.000 25.11174 227 ASP A N 1
ATOM 3057 C CA . ASP A 1 227 ? 67.62956 36.89627 45.99302 1.000 32.04524 227 ASP A CA 1
ATOM 3058 C C . ASP A 1 227 ? 68.64504 36.28186 45.02278 1.000 26.45834 227 ASP A C 1
ATOM 3059 O O . ASP A 1 227 ? 69.81035 36.08376 45.38013 1.000 25.47001 227 ASP A O 1
ATOM 3068 N N . PHE A 1 228 ? 68.23945 35.99384 43.79277 1.000 28.99866 228 PHE A N 1
ATOM 3069 C CA . PHE A 1 228 ? 69.13710 35.40650 42.79787 1.000 26.27185 228 PHE A CA 1
ATOM 3070 C C . PHE A 1 228 ? 69.86075 36.55650 42.09762 1.000 29.13089 228 PHE A C 1
ATOM 3071 O O . PHE A 1 228 ? 69.33933 37.16302 41.15439 1.000 22.09677 228 PHE A O 1
ATOM 3088 N N . LYS A 1 229 ? 71.09179 36.82911 42.53953 1.000 23.87406 229 LYS A N 1
ATOM 3089 C CA . LYS A 1 229 ? 71.81339 38.02681 42.14178 1.000 22.59546 229 LYS A CA 1
ATOM 3090 C C . LYS A 1 229 ? 73.25713 37.69564 41.80791 1.000 22.39506 229 LYS A C 1
ATOM 3091 O O . LYS A 1 229 ? 73.84015 36.75474 42.35074 1.000 23.48565 229 LYS A O 1
ATOM 3110 N N . ASN A 1 230 ? 73.82177 38.47388 40.89894 1.000 22.82307 230 ASN A N 1
ATOM 3111 C CA . ASN A 1 230 ? 75.24907 38.46128 40.68355 1.000 18.11732 230 ASN A CA 1
ATOM 3112 C C . ASN A 1 230 ? 75.95555 38.95940 41.94344 1.000 25.39700 230 ASN A C 1
ATOM 3113 O O . ASN A 1 230 ? 75.35271 39.64609 42.77215 1.000 22.76852 230 ASN A O 1
ATOM 3124 N N . PRO A 1 231 ? 77.24779 38.66598 42.07834 1.000 22.87306 231 PRO A N 1
ATOM 3125 C CA . PRO A 1 231 ? 77.96192 39.03153 43.31846 1.000 26.44049 231 PRO A CA 1
ATOM 3126 C C . PRO A 1 231 ? 77.93314 40.50873 43.62852 1.000 33.09066 231 PRO A C 1
ATOM 3127 O O . PRO A 1 231 ? 78.12305 40.87329 44.79007 1.000 34.61156 231 PRO A O 1
ATOM 3138 N N . ASP A 1 232 ? 77.68059 41.37132 42.64699 1.000 30.71327 232 ASP A N 1
ATOM 3139 C CA . ASP A 1 232 ? 77.64585 42.80454 42.87459 1.000 33.27812 232 ASP A CA 1
ATOM 3140 C C . ASP A 1 232 ? 76.26972 43.28775 43.27422 1.000 33.67310 232 ASP A C 1
ATOM 3141 O O . ASP A 1 232 ? 76.03855 44.50174 43.30046 1.000 42.11854 232 ASP A O 1
ATOM 3150 N N . GLY A 1 233 ? 75.34515 42.36797 43.55243 1.000 34.07825 233 GLY A N 1
ATOM 3151 C CA . GLY A 1 233 ? 73.97591 42.70776 43.88668 1.000 34.32584 233 GLY A CA 1
ATOM 3152 C C . GLY A 1 233 ? 73.00184 42.79649 42.71944 1.000 28.93040 233 GLY A C 1
ATOM 3153 O O . GLY A 1 233 ? 71.79482 42.93708 42.95593 1.000 29.89310 233 GLY A O 1
ATOM 3157 N N . GLU A 1 234 ? 73.47841 42.76395 41.47588 1.000 27.71786 234 GLU A N 1
ATOM 3158 C CA . GLU A 1 234 ? 72.58649 42.87992 40.32900 1.000 24.10479 234 GLU A CA 1
ATOM 3159 C C . GLU A 1 234 ? 71.58025 41.73209 40.33256 1.000 26.37057 234 GLU A C 1
ATOM 3160 O O . GLU A 1 234 ? 71.95602 40.55902 40.42787 1.000 27.20858 234 GLU A O 1
ATOM 3172 N N . GLN A 1 235 ? 70.30143 42.07335 40.25955 1.000 27.29471 235 GLN A N 1
ATOM 3173 C CA . GLN A 1 235 ? 69.24354 41.07035 40.28368 1.000 26.09567 235 GLN A CA 1
ATOM 3174 C C . GLN A 1 235 ? 69.17664 40.36528 38.93405 1.000 21.70454 235 GLN A C 1
ATOM 3175 O O . GLN A 1 235 ? 69.19883 41.02323 37.89607 1.000 24.86594 235 GLN A O 1
ATOM 3189 N N . LEU A 1 236 ? 69.09017 39.02837 38.93995 1.000 19.05658 236 LEU A N 1
ATOM 3190 C CA . LEU A 1 236 ? 69.17636 38.28435 37.67844 1.000 18.87515 236 LEU A CA 1
ATOM 3191 C C . LEU A 1 236 ? 67.82498 37.84806 37.11665 1.000 23.37375 236 LEU A C 1
ATOM 3192 O O . LEU A 1 236 ? 67.71205 37.65595 35.90261 1.000 20.77213 236 LEU A O 1
ATOM 3225 N N . SER A 1 238 ? 63.47857 38.47666 36.94431 1.000 19.57089 238 SER A N 1
ATOM 3226 C CA . SER A 1 238 ? 62.37810 39.40185 37.21281 1.000 21.19434 238 SER A CA 1
ATOM 3227 C C . SER A 1 238 ? 61.75566 39.06648 38.56310 1.000 24.04334 238 SER A C 1
ATOM 3228 O O . SER A 1 238 ? 61.62816 37.89254 38.94114 1.000 20.23160 238 SER A O 1
ATOM 3236 N N . THR A 1 239 ? 61.36593 40.10441 39.29707 1.000 19.80942 239 THR A N 1
ATOM 3237 C CA . THR A 1 239 ? 60.79335 39.93409 40.62568 1.000 21.91694 239 THR A CA 1
ATOM 3238 C C . THR A 1 239 ? 59.29156 40.13107 40.64962 1.000 18.36610 239 THR A C 1
ATOM 3239 O O . THR A 1 239 ? 58.64947 39.78327 41.64165 1.000 24.05928 239 THR A O 1
ATOM 3250 N N . THR A 1 240 ? 58.71119 40.67716 39.59656 1.000 17.88963 240 THR A N 1
ATOM 3251 C CA . THR A 1 240 ? 57.27928 40.93662 39.55127 1.000 22.90642 240 THR A CA 1
ATOM 3252 C C . THR A 1 240 ? 56.70806 40.28857 38.31079 1.000 19.70958 240 THR A C 1
ATOM 3253 O O . THR A 1 240 ? 57.27062 40.45124 37.23029 1.000 20.70721 240 THR A O 1
ATOM 3264 N N . TYR A 1 241 ? 55.59200 39.58207 38.47811 1.000 16.93772 241 TYR A N 1
ATOM 3265 C CA . TYR A 1 241 ? 54.91011 38.95490 37.34940 1.000 19.83757 241 TYR A CA 1
ATOM 3266 C C . TYR A 1 241 ? 54.46930 40.01834 36.35805 1.000 28.35347 241 TYR A C 1
ATOM 3267 O O . TYR A 1 241 ? 53.96914 41.07555 36.74414 1.000 22.60323 241 TYR A O 1
ATOM 3285 N N . SER A 1 242 ? 54.65012 39.73403 35.07294 1.000 18.75994 242 SER A N 1
ATOM 3286 C CA . SER A 1 242 ? 54.24214 40.63054 33.99642 1.000 20.97822 242 SER A CA 1
ATOM 3287 C C . SER A 1 242 ? 53.37955 39.85226 33.00878 1.000 21.37994 242 SER A C 1
ATOM 3288 O O . SER A 1 242 ? 53.89622 39.00915 32.26964 1.000 20.63695 242 SER A O 1
ATOM 3296 N N . GLU A 1 243 ? 52.07896 40.17193 32.96737 1.000 22.16345 243 GLU A N 1
ATOM 3297 C CA . GLU A 1 243 ? 51.19794 39.64419 31.92581 1.000 22.97824 243 GLU A CA 1
ATOM 3298 C C . GLU A 1 243 ? 51.67560 40.03102 30.53491 1.000 19.78123 243 GLU A C 1
ATOM 3299 O O . GLU A 1 243 ? 51.41968 39.30152 29.57197 1.000 16.23893 243 GLU A O 1
ATOM 3311 N N . GLU A 1 244 ? 52.38094 41.16281 30.40218 1.000 20.68993 244 GLU A N 1
ATOM 3312 C CA . GLU A 1 244 ? 52.84407 41.60797 29.08614 1.000 22.75783 244 GLU A CA 1
ATOM 3313 C C . GLU A 1 244 ? 53.76801 40.58640 28.42453 1.000 20.28353 244 GLU A C 1
ATOM 3314 O O . GLU A 1 244 ? 53.88628 40.54317 27.18561 1.000 19.18363 244 GLU A O 1
ATOM 3326 N N . LYS A 1 245 ? 54.46847 39.79887 29.23620 1.000 20.47274 245 LYS A N 1
ATOM 3327 C CA . LYS A 1 245 ? 55.37248 38.78666 28.70815 1.000 13.28703 245 LYS A CA 1
ATOM 3328 C C . LYS A 1 245 ? 54.60435 37.72540 27.93567 1.000 14.38099 245 LYS A C 1
ATOM 3329 O O . LYS A 1 245 ? 55.10857 37.20105 26.94632 1.000 15.35926 245 LYS A O 1
ATOM 3348 N N . TYR A 1 246 ? 53.37720 37.40290 28.36449 1.000 15.71046 246 TYR A N 1
ATOM 3349 C CA . TYR A 1 246 ? 52.56467 36.46534 27.59609 1.000 13.11175 246 TYR A CA 1
ATOM 3350 C C . TYR A 1 246 ? 52.07717 37.10468 26.30191 1.000 13.65743 246 TYR A C 1
ATOM 3351 O O . TYR A 1 246 ? 52.00077 36.45275 25.25727 1.000 14.30868 246 TYR A O 1
ATOM 3369 N N . LYS A 1 247 ? 51.71539 38.38312 26.35947 1.000 14.38484 247 LYS A N 1
ATOM 3370 C CA . LYS A 1 247 ? 51.27853 39.04544 25.13725 1.000 12.72438 247 LYS A CA 1
ATOM 3371 C C . LYS A 1 247 ? 52.40425 39.07991 24.12684 1.000 11.64176 247 LYS A C 1
ATOM 3372 O O . LYS A 1 247 ? 52.19351 38.81313 22.93571 1.000 14.49775 247 LYS A O 1
ATOM 3391 N N . ARG A 1 248 ? 53.60769 39.41133 24.57575 1.000 14.75075 248 ARG A N 1
ATOM 3392 C CA . ARG A 1 248 ? 54.75281 39.39593 23.67524 1.000 16.48034 248 ARG A CA 1
ATOM 3393 C C . ARG A 1 248 ? 54.94677 38.01127 23.06189 1.000 17.24219 248 ARG A C 1
ATOM 3394 O O . ARG A 1 248 ? 55.18195 37.88917 21.85443 1.000 14.97463 248 ARG A O 1
ATOM 3415 N N . ALA A 1 249 ? 54.86732 36.95768 23.88171 1.000 19.34509 249 ALA A N 1
ATOM 3416 C CA . ALA A 1 249 ? 55.03164 35.61175 23.33782 1.000 12.51417 249 ALA A CA 1
ATOM 3417 C C . ALA A 1 249 ? 53.93156 35.29493 22.34376 1.000 13.63414 249 ALA A C 1
ATOM 3418 O O . ALA A 1 249 ? 54.17325 34.62949 21.33251 1.000 13.24209 249 ALA A O 1
ATOM 3425 N N . ALA A 1 250 ? 52.70146 35.73208 22.63121 1.000 12.73816 250 ALA A N 1
ATOM 3426 C CA . ALA A 1 250 ? 51.60055 35.43692 21.72034 1.000 11.60408 250 ALA A CA 1
ATOM 3427 C C . ALA A 1 250 ? 51.78549 36.15455 20.38414 1.000 14.53747 250 ALA A C 1
ATOM 3428 O O . ALA A 1 250 ? 51.62416 35.54287 19.31961 1.000 13.18483 250 ALA A O 1
ATOM 3435 N N . ASP A 1 251 ? 52.16459 37.44244 20.41564 1.000 14.96329 251 ASP A N 1
ATOM 3436 C CA . ASP A 1 251 ? 52.42280 38.16895 19.17293 1.000 20.69080 251 ASP A CA 1
ATOM 3437 C C . ASP A 1 251 ? 53.55598 37.50401 18.38561 1.000 19.61777 251 ASP A C 1
ATOM 3438 O O . ASP A 1 251 ? 53.47801 37.33928 17.15284 1.000 17.12739 251 ASP A O 1
ATOM 3447 N N . ALA A 1 252 ? 54.61113 37.08027 19.08280 1.000 16.40493 252 ALA A N 1
ATOM 3448 C CA . ALA A 1 252 ? 55.71775 36.44071 18.37099 1.000 19.94040 252 ALA A CA 1
ATOM 3449 C C . ALA A 1 252 ? 55.30123 35.08677 17.80425 1.000 16.09988 252 ALA A C 1
ATOM 3450 O O . ALA A 1 252 ? 55.75866 34.68977 16.72242 1.000 16.43005 252 ALA A O 1
ATOM 3457 N N . THR A 1 253 ? 54.41994 34.37600 18.50628 1.000 15.08497 253 THR A N 1
ATOM 3458 C CA . THR A 1 253 ? 53.96759 33.11178 17.96793 1.000 14.64532 253 THR A CA 1
ATOM 3459 C C . THR A 1 253 ? 53.06470 33.34113 16.76676 1.000 15.00500 253 THR A C 1
ATOM 3460 O O . THR A 1 253 ? 53.14484 32.60263 15.78787 1.000 14.05346 253 THR A O 1
ATOM 3471 N N . TRP A 1 254 ? 52.20640 34.37030 16.81434 1.000 17.19433 254 TRP A N 1
ATOM 3472 C CA . TRP A 1 254 ? 51.45700 34.73655 15.61680 1.000 17.09298 254 TRP A CA 1
ATOM 3473 C C . TRP A 1 254 ? 52.39461 35.03287 14.44599 1.000 14.68878 254 TRP A C 1
ATOM 3474 O O . TRP A 1 254 ? 52.16866 34.56268 13.32732 1.000 16.78092 254 TRP A O 1
ATOM 3495 N N . ASP A 1 255 ? 53.46764 35.80078 14.67234 1.000 17.19359 255 ASP A N 1
ATOM 3496 C CA . ASP A 1 255 ? 54.42288 36.04448 13.58863 1.000 17.96156 255 ASP A CA 1
ATOM 3497 C C . ASP A 1 255 ? 54.94150 34.73608 13.02438 1.000 18.50886 255 ASP A C 1
ATOM 3498 O O . ASP A 1 255 ? 55.08694 34.56439 11.80274 1.000 15.16663 255 ASP A O 1
ATOM 3507 N N . ALA A 1 256 ? 55.26487 33.80203 13.91091 1.000 14.52587 256 ALA A N 1
ATOM 3508 C CA . ALA A 1 256 ? 55.82373 32.53475 13.47730 1.000 12.89482 256 ALA A CA 1
ATOM 3509 C C . ALA A 1 256 ? 54.80698 31.71655 12.69765 1.000 12.71023 256 ALA A C 1
ATOM 3510 O O . ALA A 1 256 ? 55.15495 31.07390 11.70724 1.000 14.03118 256 ALA A O 1
ATOM 3517 N N . ILE A 1 257 ? 53.55153 31.71623 13.14257 1.000 13.70128 257 ILE A N 1
ATOM 3518 C CA . ILE A 1 257 ? 52.52929 30.95673 12.45034 1.000 11.87158 257 ILE A CA 1
ATOM 3519 C C . ILE A 1 257 ? 52.30087 31.52362 11.05715 1.000 12.25021 257 ILE A C 1
ATOM 3520 O O . ILE A 1 257 ? 52.15249 30.77406 10.08887 1.000 14.95597 257 ILE A O 1
ATOM 3536 N N . GLN A 1 258 ? 52.24915 32.85233 10.94277 1.000 16.97242 258 GLN A N 1
ATOM 3537 C CA . GLN A 1 258 ? 52.05630 33.46814 9.63237 1.000 15.61181 258 GLN A CA 1
ATOM 3538 C C . GLN A 1 258 ? 53.22045 33.17232 8.70494 1.000 15.52528 258 GLN A C 1
ATOM 3539 O O . GLN A 1 258 ? 53.02169 32.95946 7.50055 1.000 17.29261 258 GLN A O 1
ATOM 3553 N N . ALA A 1 259 ? 54.44733 33.20336 9.22908 1.000 16.62440 259 ALA A N 1
ATOM 3554 C CA . ALA A 1 259 ? 55.59169 32.85075 8.39832 1.000 21.95548 259 ALA A CA 1
ATOM 3555 C C . ALA A 1 259 ? 55.52346 31.39042 7.97217 1.000 16.20670 259 ALA A C 1
ATOM 3556 O O . ALA A 1 259 ? 55.79798 31.06457 6.81418 1.000 15.28529 259 ALA A O 1
ATOM 3563 N N . ALA A 1 260 ? 55.15612 30.48733 8.89376 1.000 15.13554 260 ALA A N 1
ATOM 3564 C CA . ALA A 1 260 ? 55.12027 29.07179 8.54411 1.000 12.86911 260 ALA A CA 1
ATOM 3565 C C . ALA A 1 260 ? 54.02760 28.79086 7.51479 1.000 14.29492 260 ALA A C 1
ATOM 3566 O O . ALA A 1 260 ? 54.26199 28.06351 6.53871 1.000 16.33378 260 ALA A O 1
ATOM 3573 N N . SER A 1 261 ? 52.81943 29.34645 7.71183 1.000 17.18549 261 SER A N 1
ATOM 3574 C CA . SER A 1 261 ? 51.77622 29.07520 6.71847 1.000 17.23035 261 SER A CA 1
ATOM 3575 C C . SER A 1 261 ? 52.12335 29.73377 5.38159 1.000 18.10126 261 SER A C 1
ATOM 3576 O O . SER A 1 261 ? 51.89939 29.14426 4.31832 1.000 18.21946 261 SER A O 1
ATOM 3584 N N . GLY A 1 262 ? 52.73821 30.91249 5.41514 1.000 20.78795 262 GLY A N 1
ATOM 3585 C CA . GLY A 1 262 ? 53.19511 31.53874 4.17542 1.000 20.33858 262 GLY A CA 1
ATOM 3586 C C . GLY A 1 262 ? 54.20610 30.69497 3.42062 1.000 24.92222 262 GLY A C 1
ATOM 3587 O O . GLY A 1 262 ? 54.28625 30.75343 2.18860 1.000 23.30639 262 GLY A O 1
ATOM 3591 N N . ALA A 1 263 ? 54.96304 29.87079 4.13285 1.000 17.52549 263 ALA A N 1
ATOM 3592 C CA . ALA A 1 263 ? 55.98898 29.04915 3.51777 1.000 17.92288 263 ALA A CA 1
ATOM 3593 C C . ALA A 1 263 ? 55.48376 27.66962 3.16060 1.000 17.21021 263 ALA A C 1
ATOM 3594 O O . ALA A 1 263 ? 56.25539 26.86141 2.64450 1.000 25.54806 263 ALA A O 1
ATOM 3601 N N . GLY A 1 264 ? 54.20960 27.38836 3.38119 1.000 16.81153 264 GLY A N 1
ATOM 3602 C CA . GLY A 1 264 ? 53.63631 26.12478 2.97222 1.000 18.54264 264 GLY A CA 1
ATOM 3603 C C . GLY A 1 264 ? 53.42130 25.09655 4.06607 1.000 19.95789 264 GLY A C 1
ATOM 3604 O O . GLY A 1 264 ? 52.92919 23.99911 3.76569 1.000 18.11618 264 GLY A O 1
ATOM 3608 N N . HIS A 1 265 ? 53.71613 25.42006 5.32202 1.000 14.98286 265 HIS A N 1
ATOM 3609 C CA . HIS A 1 265 ? 53.52144 24.44058 6.37667 1.000 13.93371 265 HIS A CA 1
ATOM 3610 C C . HIS A 1 265 ? 52.04055 24.30004 6.71418 1.000 14.63449 265 HIS A C 1
ATOM 3611 O O . HIS A 1 265 ? 51.26005 25.25204 6.60265 1.000 19.87688 265 HIS A O 1
ATOM 3625 N N . GLU A 1 266 ? 51.67261 23.10172 7.15308 1.000 15.23130 266 GLU A N 1
ATOM 3626 C CA . GLU A 1 266 ? 50.29492 22.77237 7.50785 1.000 18.92778 266 GLU A CA 1
ATOM 3627 C C . GLU A 1 266 ? 50.34395 21.61615 8.49248 1.000 13.96568 266 GLU A C 1
ATOM 3628 O O . GLU A 1 266 ? 51.33168 20.87169 8.55558 1.000 12.94998 266 GLU A O 1
ATOM 3640 N N . LEU A 1 267 ? 49.21870 21.38451 9.16006 1.000 11.88909 267 LEU A N 1
ATOM 3641 C CA . LEU A 1 267 ? 49.10810 20.19466 10.00159 1.000 13.42585 267 LEU A CA 1
ATOM 3642 C C . LEU A 1 267 ? 48.96109 18.95640 9.12226 1.000 15.26180 267 LEU A C 1
ATOM 3643 O O . LEU A 1 267 ? 48.22529 18.95322 8.12774 1.000 12.17962 267 LEU A O 1
ATOM 3659 N N . TYR A 1 268 ? 49.69235 17.91641 9.47724 1.000 10.72409 268 TYR A N 1
ATOM 3660 C CA . TYR A 1 268 ? 49.69710 16.67920 8.70851 1.000 10.05592 268 TYR A CA 1
ATOM 3661 C C . TYR A 1 268 ? 48.37257 15.93607 8.84058 1.000 12.08189 268 TYR A C 1
ATOM 3662 O O . TYR A 1 268 ? 47.85751 15.73009 9.95042 1.000 10.64248 268 TYR A O 1
ATOM 3680 N N . ILE A 1 269 ? 47.85939 15.47641 7.70004 1.000 12.11342 269 ILE A N 1
ATOM 3681 C CA . ILE A 1 269 ? 46.71403 14.57081 7.63951 1.000 18.37785 269 ILE A CA 1
ATOM 3682 C C . ILE A 1 269 ? 47.08716 13.44122 6.70487 1.000 20.37590 269 ILE A C 1
ATOM 3683 O O . ILE A 1 269 ? 47.54581 13.69915 5.59079 1.000 20.90302 269 ILE A O 1
ATOM 3699 N N . ALA A 1 270 ? 46.86061 12.20836 7.12859 1.000 18.02265 270 ALA A N 1
ATOM 3700 C CA . ALA A 1 270 ? 47.34008 11.06634 6.36140 1.000 18.61867 270 ALA A CA 1
ATOM 3701 C C . ALA A 1 270 ? 46.60084 10.93986 5.03979 1.000 34.49929 270 ALA A C 1
ATOM 3702 O O . ALA A 1 270 ? 45.42262 11.28055 4.92445 1.000 23.25286 270 ALA A O 1
ATOM 3709 N N . SER A 1 271 ? 47.31319 10.42013 4.04794 1.000 34.93058 271 SER A N 1
ATOM 3710 C CA . SER A 1 271 ? 46.70737 10.12268 2.76774 1.000 45.18918 271 SER A CA 1
ATOM 3711 C C . SER A 1 271 ? 45.75026 8.95338 2.90540 1.000 40.26117 271 SER A C 1
ATOM 3712 O O . SER A 1 271 ? 45.95034 8.02405 3.69835 1.000 45.73188 271 SER A O 1
ATOM 3720 N N . THR A 1 272 ? 44.69592 9.01695 2.12048 1.000 57.86191 272 THR A N 1
ATOM 3721 C CA . THR A 1 272 ? 43.74400 7.93281 2.00210 1.000 62.45485 272 THR A CA 1
ATOM 3722 C C . THR A 1 272 ? 44.12373 6.95464 0.90699 1.000 61.95367 272 THR A C 1
ATOM 3723 O O . THR A 1 272 ? 43.45536 5.92289 0.76129 1.000 50.50435 272 THR A O 1
ATOM 3734 N N . THR A 1 273 ? 45.18380 7.24483 0.14846 1.000 49.71548 273 THR A N 1
ATOM 3735 C CA . THR A 1 273 ? 45.61794 6.35887 -0.92326 1.000 61.94465 273 THR A CA 1
ATOM 3736 C C . THR A 1 273 ? 46.69014 5.39650 -0.42487 1.000 72.13918 273 THR A C 1
ATOM 3737 O O . THR A 1 273 ? 47.67476 5.80413 0.21827 1.000 50.65765 273 THR A O 1
ATOM 3748 N N . SER A 1 274 ? 46.43828 4.10931 -0.67668 1.000 72.85403 274 SER A N 1
ATOM 3749 C CA . SER A 1 274 ? 47.44165 3.06016 -0.79702 1.000 70.67706 274 SER A CA 1
ATOM 3750 C C . SER A 1 274 ? 48.88348 3.54221 -0.85009 1.000 65.68199 274 SER A C 1
ATOM 3751 O O . SER A 1 274 ? 49.20826 4.45091 -1.62146 1.000 66.44569 274 SER A O 1
ATOM 3759 N N . ASN A 1 275 ? 49.75850 2.93325 -0.05276 1.000 54.65121 275 ASN A N 1
ATOM 3760 C CA . ASN A 1 275 ? 51.18946 3.07280 -0.28044 1.000 41.57331 275 ASN A CA 1
ATOM 3761 C C . ASN A 1 275 ? 51.89102 1.82558 0.25606 1.000 38.40323 275 ASN A C 1
ATOM 3762 O O . ASN A 1 275 ? 51.25000 0.85757 0.67632 1.000 49.41474 275 ASN A O 1
ATOM 3773 N N . ALA A 1 276 ? 53.22371 1.84824 0.22200 1.000 30.48826 276 ALA A N 1
ATOM 3774 C CA . ALA A 1 276 ? 54.04201 0.72088 0.64452 1.000 22.31072 276 ALA A CA 1
ATOM 3775 C C . ALA A 1 276 ? 53.86132 0.34347 2.11347 1.000 26.28868 276 ALA A C 1
ATOM 3776 O O . ALA A 1 276 ? 54.37428 -0.70748 2.53003 1.000 26.63652 276 ALA A O 1
ATOM 3783 N N . TYR A 1 277 ? 53.19204 1.17928 2.91210 1.000 23.27664 277 TYR A N 1
ATOM 3784 C CA . TYR A 1 277 ? 53.04957 0.97307 4.35706 1.000 18.03054 277 TYR A CA 1
ATOM 3785 C C . TYR A 1 277 ? 51.57411 1.02084 4.73302 1.000 19.61883 277 TYR A C 1
ATOM 3786 O O . TYR A 1 277 ? 51.06338 2.05283 5.16932 1.000 22.55382 277 TYR A O 1
ATOM 3804 N N . PRO A 1 278 ? 50.86201 -0.09130 4.59706 1.000 21.77484 278 PRO A N 1
ATOM 3805 C CA . PRO A 1 278 ? 49.39803 -0.03729 4.78162 1.000 24.14760 278 PRO A CA 1
ATOM 3806 C C . PRO A 1 278 ? 48.95111 0.10707 6.22110 1.000 19.34756 278 PRO A C 1
ATOM 3807 O O . PRO A 1 278 ? 47.80187 0.52441 6.45598 1.000 19.80434 278 PRO A O 1
ATOM 3818 N N . GLU A 1 279 ? 49.78309 -0.25875 7.17372 1.000 17.91049 279 GLU A N 1
ATOM 3819 C CA . GLU A 1 279 ? 49.42202 -0.14173 8.57756 1.000 18.86888 279 GLU A CA 1
ATOM 3820 C C . GLU A 1 279 ? 50.08972 1.08516 9.20045 1.000 20.45813 279 GLU A C 1
ATOM 3821 O O . GLU A 1 279 ? 51.21981 1.44289 8.81823 1.000 21.50927 279 GLU A O 1
ATOM 3833 N N . PRO A 1 280 ? 49.40164 1.80018 10.10281 1.000 19.64516 280 PRO A N 1
ATOM 3834 C CA . PRO A 1 280 ? 48.03640 1.54306 10.55385 1.000 18.90051 280 PRO A CA 1
ATOM 3835 C C . PRO A 1 280 ? 46.97586 1.90293 9.51499 1.000 13.96466 280 PRO A C 1
ATOM 3836 O O . PRO A 1 280 ? 47.16162 2.82327 8.70717 1.000 17.74694 280 PRO A O 1
ATOM 3847 N N . THR A 1 281 ? 45.84182 1.18985 9.58969 1.000 18.43201 281 THR A N 1
ATOM 3848 C CA . THR A 1 281 ? 44.72689 1.37633 8.67279 1.000 17.49063 281 THR A CA 1
ATOM 3849 C C . THR A 1 281 ? 43.71115 2.41734 9.14085 1.000 19.43553 281 THR A C 1
ATOM 3850 O O . THR A 1 281 ? 43.06507 3.07035 8.30811 1.000 19.40438 281 THR A O 1
ATOM 3861 N N . ASN A 1 282 ? 43.50407 2.57511 10.44641 1.000 15.49795 282 ASN A N 1
ATOM 3862 C CA . ASN A 1 2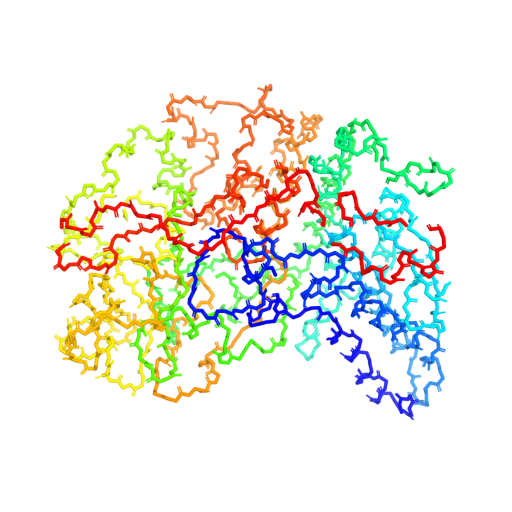82 ? 42.56566 3.59313 10.88597 1.000 17.93263 282 ASN A CA 1
ATOM 3863 C C . ASN A 1 282 ? 43.12710 4.95106 10.50548 1.000 21.35271 282 ASN A C 1
ATOM 3864 O O . ASN A 1 282 ? 44.29127 5.24212 10.77517 1.000 19.06167 282 ASN A O 1
ATOM 3875 N N . LEU A 1 283 ? 42.31771 5.77002 9.83629 1.000 19.83154 283 LEU A N 1
ATOM 3876 C CA . LEU A 1 283 ? 42.88990 6.94590 9.20442 1.000 17.53350 283 LEU A CA 1
ATOM 3877 C C . LEU A 1 283 ? 43.34768 7.97115 10.24786 1.000 13.84578 283 LEU A C 1
ATOM 3878 O O . LEU A 1 283 ? 44.38334 8.61930 10.05288 1.000 16.01644 283 LEU A O 1
ATOM 3894 N N . THR A 1 284 ? 42.59201 8.14072 11.34380 1.000 15.71017 284 THR A N 1
ATOM 3895 C CA . THR A 1 284 ? 43.01387 9.10116 12.37323 1.000 16.40567 284 THR A CA 1
ATOM 3896 C C . THR A 1 284 ? 44.25692 8.60155 13.10785 1.000 15.66707 284 THR A C 1
ATOM 3897 O O . THR A 1 284 ? 45.18237 9.38158 13.38185 1.000 13.55895 284 THR A O 1
ATOM 3908 N N . GLU A 1 285 ? 44.27569 7.31624 13.47995 1.000 12.48548 285 GLU A N 1
ATOM 3909 C CA . GLU A 1 285 ? 45.47998 6.74810 14.09217 1.000 10.96056 285 GLU A CA 1
ATOM 3910 C C . GLU A 1 285 ? 46.65609 6.88325 13.14446 1.000 15.07329 285 GLU A C 1
ATOM 3911 O O . GLU A 1 285 ? 47.77421 7.19047 13.55878 1.000 10.93329 285 GLU A O 1
ATOM 3923 N N . ARG A 1 286 ? 46.41523 6.68765 11.84719 1.000 12.40969 286 ARG A N 1
ATOM 3924 C CA . ARG A 1 286 ? 47.50736 6.80547 10.89545 1.000 13.44520 286 ARG A CA 1
ATOM 3925 C C . ARG A 1 286 ? 48.00725 8.24828 10.80260 1.000 11.82569 286 ARG A C 1
ATOM 3926 O O . ARG A 1 286 ? 49.22053 8.50520 10.70148 1.000 12.32761 286 ARG A O 1
ATOM 3947 N N . THR A 1 287 ? 47.07604 9.19869 10.77254 1.000 9.82518 287 THR A N 1
ATOM 3948 C CA . THR A 1 287 ? 47.42666 10.60744 10.77713 1.000 11.01019 287 THR A CA 1
ATOM 3949 C C . THR A 1 287 ? 48.33849 10.92765 11.94672 1.000 11.77484 287 THR A C 1
ATOM 3950 O O . THR A 1 287 ? 49.35906 11.59343 11.80036 1.000 11.65238 287 THR A O 1
ATOM 3961 N N . LEU A 1 288 ? 47.98015 10.45028 13.11838 1.000 12.16962 288 LEU A N 1
ATOM 3962 C CA . LEU A 1 288 ? 48.77508 10.78715 14.30586 1.000 8.44703 288 LEU A CA 1
ATOM 3963 C C . LEU A 1 288 ? 50.09065 10.03446 14.32937 1.000 10.25533 288 LEU A C 1
ATOM 3964 O O . LEU A 1 288 ? 51.12139 10.58094 14.73610 1.000 12.67699 288 LEU A O 1
ATOM 3980 N N . ARG A 1 289 ? 50.06917 8.76390 13.92630 1.000 11.25976 289 ARG A N 1
ATOM 3981 C CA . ARG A 1 289 ? 51.29822 7.98486 13.87029 1.000 10.84923 289 ARG A CA 1
ATOM 3982 C C . ARG A 1 289 ? 52.29131 8.60023 12.90246 1.000 10.62260 289 ARG A C 1
ATOM 3983 O O . ARG A 1 289 ? 53.50725 8.60881 13.16990 1.000 11.34515 289 ARG A O 1
ATOM 4021 N N . THR A 1 291 ? 52.57168 11.76174 11.59004 1.000 11.22099 291 THR A N 1
ATOM 4022 C CA . THR A 1 291 ? 52.67496 13.21678 11.56919 1.000 11.63571 291 THR A CA 1
ATOM 4023 C C . THR A 1 291 ? 54.01272 13.74098 11.06711 1.000 12.05640 291 THR A C 1
ATOM 4024 O O . THR A 1 291 ? 54.04974 14.73139 10.33634 1.000 12.36847 291 THR A O 1
ATOM 4035 N N . PHE A 1 292 ? 55.11166 13.10579 11.45201 1.000 10.31162 292 PHE A N 1
ATOM 4036 C CA . PHE A 1 292 ? 56.43210 13.60437 11.08420 1.000 9.03640 292 PHE A CA 1
ATOM 4037 C C . PHE A 1 292 ? 57.30329 12.51510 10.46634 1.000 8.22910 292 PHE A C 1
ATOM 4038 O O . PHE A 1 292 ? 58.48288 12.75973 10.26179 1.000 10.43583 292 PHE A O 1
ATOM 4072 N N . ASP A 1 294 ? 56.21692 10.62024 7.56406 1.000 12.05298 294 ASP A N 1
ATOM 4073 C CA . ASP A 1 294 ? 55.71588 10.31032 6.21163 1.000 13.80894 294 ASP A CA 1
ATOM 4074 C C . ASP A 1 294 ? 56.38853 11.26656 5.23966 1.000 13.21706 294 ASP A C 1
ATOM 4075 O O . ASP A 1 294 ? 55.99287 12.42450 5.10346 1.000 15.33306 294 ASP A O 1
ATOM 4084 N N . SER A 1 295 ? 57.40223 10.76087 4.53579 1.000 15.80251 295 SER A N 1
ATOM 4085 C CA . SER A 1 295 ? 58.18450 11.59921 3.63778 1.000 16.12408 295 SER A CA 1
ATOM 4086 C C . SER A 1 295 ? 57.37382 12.08866 2.44081 1.000 15.92963 295 SER A C 1
ATOM 4087 O O . SER A 1 295 ? 57.80891 13.02351 1.78181 1.000 18.69652 295 SER A O 1
ATOM 4095 N N . GLU A 1 296 ? 56.18584 11.52128 2.16972 1.000 15.74963 296 GLU A N 1
ATOM 4096 C CA . GLU A 1 296 ? 55.29093 12.12417 1.18452 1.000 14.63184 296 GLU A CA 1
ATOM 4097 C C . GLU A 1 296 ? 54.73452 13.46414 1.64144 1.000 19.21500 296 GLU A C 1
ATOM 4098 O O . GLU A 1 296 ? 54.30026 14.27563 0.81788 1.000 16.18476 296 GLU A O 1
ATOM 4110 N N . ASN A 1 297 ? 54.75538 13.74985 2.94396 1.000 15.69865 297 ASN A N 1
ATOM 4111 C CA . ASN A 1 297 ? 54.21668 15.01899 3.42359 1.000 14.69328 297 ASN A CA 1
ATOM 4112 C C . ASN A 1 297 ? 54.88873 15.34774 4.76230 1.000 13.49261 297 ASN A C 1
ATOM 4113 O O . ASN A 1 297 ? 54.37636 15.00985 5.82573 1.000 12.80431 297 ASN A O 1
ATOM 4124 N N . TYR A 1 298 ? 56.00317 16.05871 4.68333 1.000 12.52447 298 TYR A N 1
ATOM 4125 C CA . TYR A 1 298 ? 56.69528 16.58139 5.85595 1.000 14.77620 298 TYR A CA 1
ATOM 4126 C C . TYR A 1 298 ? 56.33404 18.04505 6.16037 1.000 13.67206 298 TYR A C 1
ATOM 4127 O O . TYR A 1 298 ? 57.04086 18.72755 6.91142 1.000 13.99657 298 TYR A O 1
ATOM 4145 N N . LYS A 1 299 ? 55.23665 18.54221 5.60502 1.000 12.49608 299 LYS A N 1
ATOM 4146 C CA . LYS A 1 299 ? 54.91559 19.95751 5.69691 1.000 11.61612 299 LYS A CA 1
ATOM 4147 C C . LYS A 1 299 ? 54.65693 20.45117 7.11376 1.000 9.01655 299 LYS A C 1
ATOM 4148 O O . LYS A 1 299 ? 54.67456 21.67131 7.35176 1.000 10.80507 299 LYS A O 1
ATOM 4167 N N . GLU A 1 300 ? 54.36361 19.55958 8.05172 1.000 13.32137 300 GLU A N 1
ATOM 4168 C CA . GLU A 1 300 ? 54.18479 20.04198 9.40973 1.000 9.86848 300 GLU A CA 1
ATOM 4169 C C . GLU A 1 300 ? 55.52033 20.37797 10.06323 1.000 10.32051 300 GLU A C 1
ATOM 4170 O O . GLU A 1 300 ? 55.57061 21.18980 10.99767 1.000 12.05837 300 GLU A O 1
ATOM 4182 N N . VAL A 1 301 ? 56.59679 19.75763 9.59953 1.000 10.84191 301 VAL A N 1
ATOM 4183 C CA . VAL A 1 301 ? 57.89839 19.87611 10.25109 1.000 10.40250 301 VAL A CA 1
ATOM 4184 C C . VAL A 1 301 ? 58.52835 21.19545 9.81662 1.000 10.96393 301 VAL A C 1
ATOM 4185 O O . VAL A 1 301 ? 58.64108 21.47984 8.61769 1.000 14.38886 301 VAL A O 1
ATOM 4198 N N . ILE A 1 302 ? 58.81262 22.04942 10.79490 1.000 11.06897 302 ILE A N 1
ATOM 4199 C CA . ILE A 1 302 ? 59.43571 23.33731 10.56468 1.000 9.50050 302 ILE A CA 1
ATOM 4200 C C . ILE A 1 302 ? 60.94642 23.27290 10.74040 1.000 15.15728 302 ILE A C 1
ATOM 4201 O O . ILE A 1 302 ? 61.68003 23.90236 9.98441 1.000 12.78261 302 ILE A O 1
ATOM 4217 N N . PHE A 1 303 ? 61.42056 22.56033 11.76029 1.000 8.87095 303 PHE A N 1
ATOM 4218 C CA . PHE A 1 303 ? 62.84429 22.45454 12.08730 1.000 12.46040 303 PHE A CA 1
ATOM 4219 C C . PHE A 1 303 ? 63.14365 20.96458 12.19695 1.000 12.55953 303 PHE A C 1
ATOM 4220 O O . PHE A 1 303 ? 62.80288 20.32203 13.21448 1.000 11.17679 303 PHE A O 1
ATOM 4237 N N . PRO A 1 304 ? 63.78483 20.38649 11.18674 1.000 10.48383 304 PRO A N 1
ATOM 4238 C CA . PRO A 1 304 ? 64.16711 18.98235 11.23526 1.000 10.32165 304 PRO A CA 1
ATOM 4239 C C . PRO A 1 304 ? 65.58912 18.78474 11.71614 1.000 12.70185 304 PRO A C 1
ATOM 4240 O O . PRO A 1 304 ? 66.50086 19.53786 11.36266 1.000 12.23462 304 PRO A O 1
ATOM 4251 N N . GLU A 1 305 ? 65.74036 17.76487 12.56012 1.000 10.36702 305 GLU A N 1
ATOM 4252 C CA . GLU A 1 305 ? 67.03770 17.23596 12.93737 1.000 11.13085 305 GLU A CA 1
ATOM 4253 C C . GLU A 1 305 ? 67.31134 16.07209 11.99696 1.000 14.53314 305 GLU A C 1
ATOM 4254 O O . GLU A 1 305 ? 66.70954 14.99571 12.12672 1.000 13.82765 305 GLU A O 1
ATOM 4266 N N . THR A 1 306 ? 68.20755 16.29561 11.03657 1.000 16.14278 306 THR A N 1
ATOM 4267 C CA . THR A 1 306 ? 68.47049 15.31410 9.99672 1.000 12.92131 306 THR A CA 1
ATOM 4268 C C . THR A 1 306 ? 69.65045 14.38880 10.27663 1.000 17.58176 306 THR A C 1
ATOM 4269 O O . THR A 1 306 ? 69.82579 13.40524 9.54902 1.000 14.84733 306 THR A O 1
ATOM 4280 N N . ARG A 1 307 ? 70.43177 14.62079 11.32978 1.000 16.35062 307 ARG A N 1
ATOM 4281 C CA . ARG A 1 307 ? 71.39195 13.60836 11.74290 1.000 12.62758 307 ARG A CA 1
ATOM 4282 C C . ARG A 1 307 ? 70.67788 12.31498 12.10143 1.000 17.40981 307 ARG A C 1
ATOM 4283 O O . ARG A 1 307 ? 69.56635 12.33624 12.62254 1.000 19.74158 307 ARG A O 1
ATOM 4304 N N . LYS A 1 308 ? 71.30622 11.18286 11.76964 1.000 15.38679 308 LYS A N 1
ATOM 4305 C CA . LYS A 1 308 ? 70.65952 9.88661 11.89112 1.000 18.28993 308 LYS A CA 1
ATOM 4306 C C . LYS A 1 308 ? 70.64801 9.46511 13.34804 1.000 12.26539 308 LYS A C 1
ATOM 4307 O O . LYS A 1 308 ? 71.67952 9.51573 14.02265 1.000 13.35854 308 LYS A O 1
ATOM 4311 N N . ALA A 1 309 ? 69.48101 9.04480 13.81383 1.000 15.47589 309 ALA A N 1
ATOM 4312 C CA . ALA A 1 309 ? 69.34710 8.49090 15.15325 1.000 13.42853 309 ALA A CA 1
ATOM 4313 C C . ALA A 1 309 ? 70.05926 7.15101 15.27484 1.000 14.50614 309 ALA A C 1
ATOM 4314 O O . ALA A 1 309 ? 70.61835 6.84440 16.33289 1.000 15.71666 309 ALA A O 1
ATOM 4321 N N . GLY A 1 310 ? 70.05988 6.35041 14.22182 1.000 15.80064 310 GLY A N 1
ATOM 4322 C CA . GLY A 1 310 ? 70.80481 5.11999 14.23437 1.000 15.10290 310 GLY A CA 1
ATOM 4323 C C . GLY A 1 310 ? 70.09234 4.00216 14.97181 1.000 21.23572 310 GLY A C 1
ATOM 4324 O O . GLY A 1 310 ? 68.93655 4.11691 15.40307 1.000 13.97449 310 GLY A O 1
ATOM 4328 N N . ALA A 1 311 ? 70.81773 2.88577 15.12327 1.000 15.78845 311 ALA A N 1
ATOM 4329 C CA . ALA A 1 311 ? 70.20595 1.68365 15.68285 1.000 16.85366 311 ALA A CA 1
ATOM 4330 C C . ALA A 1 311 ? 69.68208 1.90389 17.10166 1.000 16.45450 311 ALA A C 1
ATOM 4331 O O . ALA A 1 311 ? 68.67686 1.29580 17.48449 1.000 18.43162 311 ALA A O 1
ATOM 4338 N N . TYR A 1 312 ? 70.34343 2.74674 17.88309 1.000 16.73941 312 TYR A N 1
ATOM 4339 C CA . TYR A 1 312 ? 70.02902 2.91564 19.29227 1.000 14.47213 312 TYR A CA 1
ATOM 4340 C C . TYR A 1 312 ? 69.02435 4.03567 19.54634 1.000 17.09713 312 TYR A C 1
ATOM 4341 O O . TYR A 1 312 ? 68.89584 4.48997 20.69117 1.000 14.49098 312 TYR A O 1
ATOM 4359 N N . GLY A 1 313 ? 68.31554 4.46666 18.52450 1.000 14.17009 313 GLY A N 1
ATOM 4360 C CA . GLY A 1 313 ? 67.29678 5.48182 18.66510 1.000 13.28001 313 GLY A CA 1
ATOM 4361 C C . GLY A 1 313 ? 65.98302 4.87456 19.10623 1.000 14.09045 313 GLY A C 1
ATOM 4362 O O . GLY A 1 313 ? 65.89629 3.74118 19.57809 1.000 14.89981 313 GLY A O 1
ATOM 4366 N N . ILE A 1 314 ? 64.92727 5.66180 18.93555 1.000 12.40351 314 ILE A N 1
ATOM 4367 C CA . ILE A 1 314 ? 63.64872 5.29292 19.51340 1.000 8.78209 314 ILE A CA 1
ATOM 4368 C C . ILE A 1 314 ? 63.05081 4.06833 18.86420 1.000 9.97714 314 ILE A C 1
ATOM 4369 O O . ILE A 1 314 ? 62.21412 3.39589 19.46981 1.000 12.07147 314 ILE A O 1
ATOM 4385 N N . GLN A 1 315 ? 63.39443 3.78139 17.61235 1.000 12.78352 315 GLN A N 1
ATOM 4386 C CA . GLN A 1 315 ? 62.62239 2.77913 16.88556 1.000 12.83400 315 GLN A CA 1
ATOM 4387 C C . GLN A 1 315 ? 62.90357 1.37746 17.40614 1.000 9.55496 315 GLN A C 1
ATOM 4388 O O . GLN A 1 315 ? 61.99782 0.67410 17.86645 1.000 12.95762 315 GLN A O 1
ATOM 4402 N N . ARG A 1 316 ? 64.16319 0.93890 17.33280 1.000 11.31352 316 ARG A N 1
ATOM 4403 C CA . ARG A 1 316 ? 64.46054 -0.42435 17.73645 1.000 11.60609 316 ARG A CA 1
ATOM 4404 C C . ARG A 1 316 ? 64.33449 -0.61010 19.23677 1.000 10.26731 316 ARG A C 1
ATOM 4405 O O . ARG A 1 316 ? 64.02624 -1.70127 19.69329 1.000 11.99787 316 ARG A O 1
ATOM 4426 N N . LYS A 1 317 ? 64.40587 0.46167 19.99972 1.000 11.54120 317 LYS A N 1
ATOM 4427 C CA . LYS A 1 317 ? 64.21891 0.38387 21.43413 1.000 13.50808 317 LYS A CA 1
ATOM 4428 C C . LYS A 1 317 ? 62.75016 0.25094 21.83734 1.000 11.98948 317 LYS A C 1
ATOM 4429 O O . LYS A 1 317 ? 62.47980 -0.08245 22.98997 1.000 11.76909 317 LYS A O 1
ATOM 4448 N N . SER A 1 318 ? 61.81933 0.49801 20.92600 1.000 11.05823 318 SER A N 1
ATOM 4449 C CA . SER A 1 318 ? 60.39770 0.42294 21.22550 1.000 8.75871 318 SER A CA 1
ATOM 4450 C C . SER A 1 318 ? 59.69814 -0.83213 20.71705 1.000 13.19958 318 SER A C 1
ATOM 4451 O O . SER A 1 318 ? 58.60753 -1.14543 21.21674 1.000 12.78408 318 SER A O 1
ATOM 4459 N N . ILE A 1 319 ? 60.27001 -1.57122 19.75435 1.000 13.62740 319 ILE A N 1
ATOM 4460 C CA . ILE A 1 319 ? 59.45989 -2.58526 19.07324 1.000 13.42147 319 ILE A CA 1
ATOM 4461 C C . ILE A 1 319 ? 59.45489 -3.94164 19.76908 1.000 16.45908 319 ILE A C 1
ATOM 4462 O O . ILE A 1 319 ? 60.31311 -4.21169 20.63341 1.000 15.06902 319 ILE A O 1
ATOM 4478 N N . PRO A 1 320 ? 58.51313 -4.82444 19.41669 1.000 13.18672 320 PRO A N 1
ATOM 4479 C CA . PRO A 1 320 ? 58.43027 -6.10493 20.12431 1.000 15.92473 320 PRO A CA 1
ATOM 4480 C C . PRO A 1 320 ? 59.71155 -6.92243 20.01790 1.000 13.20697 320 PRO A C 1
ATOM 4481 O O . PRO A 1 320 ? 60.47523 -6.83455 19.06284 1.000 13.30380 320 PRO A O 1
ATOM 4492 N N . PHE A 1 321 ? 59.94203 -7.69986 21.07033 1.000 14.92009 321 PHE A N 1
ATOM 4493 C CA . PHE A 1 321 ? 61.21214 -8.36097 21.33711 1.000 19.17138 321 PHE A CA 1
ATOM 4494 C C . PHE A 1 321 ? 61.65878 -9.30542 20.21780 1.000 20.35194 321 PHE A C 1
ATOM 4495 O O . PHE A 1 321 ? 60.90657 -10.18681 19.77973 1.000 19.32246 321 PHE A O 1
ATOM 4512 N N . PHE A 1 322 ? 62.91111 -9.13474 19.81472 1.000 15.60244 322 PHE A N 1
ATOM 4513 C CA . PHE A 1 322 ? 63.67353 -9.99228 18.90938 1.000 17.06686 322 PHE A CA 1
ATOM 4514 C C . PHE A 1 322 ? 65.11739 -9.48039 18.94919 1.000 13.97895 322 PHE A C 1
ATOM 4515 O O . PHE A 1 322 ? 65.52443 -8.64532 18.13239 1.000 15.34559 322 PHE A O 1
ATOM 4532 N N . PRO A 1 323 ? 65.90930 -9.91074 19.93487 1.000 18.86540 323 PRO A N 1
ATOM 4533 C CA . PRO A 1 323 ? 67.30249 -9.45824 20.00511 1.000 14.72875 323 PRO A CA 1
ATOM 4534 C C . PRO A 1 323 ? 68.11897 -10.04161 18.86100 1.000 20.07434 323 PRO A C 1
ATOM 4535 O O . PRO A 1 323 ? 67.85480 -11.15597 18.41641 1.000 22.75519 323 PRO A O 1
ATOM 4546 N N . ARG A 1 324 ? 69.09808 -9.28946 18.35804 1.000 18.07958 324 ARG A N 1
ATOM 4547 C CA . ARG A 1 324 ? 69.62755 -8.04198 18.92496 1.000 23.01527 324 ARG A CA 1
ATOM 4548 C C . ARG A 1 324 ? 69.23424 -6.72547 18.21545 1.000 18.01092 324 ARG A C 1
ATOM 4549 O O . ARG A 1 324 ? 69.97866 -5.73198 18.29315 1.000 18.70230 324 ARG A O 1
ATOM 4570 N N . GLY A 1 325 ? 68.12806 -6.73642 17.48673 1.000 15.62956 325 GLY A N 1
ATOM 4571 C CA . GLY A 1 325 ? 67.70451 -5.55826 16.75997 1.000 18.55848 325 GLY A CA 1
ATOM 4572 C C . GLY A 1 325 ? 66.31164 -5.04399 17.11756 1.000 16.04711 325 GLY A C 1
ATOM 4573 O O . GLY A 1 325 ? 65.76315 -4.19415 16.40633 1.000 14.79821 325 GLY A O 1
ATOM 4577 N N . SER A 1 326 ? 65.75250 -5.51346 18.24362 1.000 17.00550 326 SER A N 1
ATOM 4578 C CA . SER A 1 326 ? 64.32602 -5.31783 18.52829 1.000 16.21170 326 SER A CA 1
ATOM 4579 C C . SER A 1 326 ? 64.23196 -5.48461 20.05487 1.000 17.23922 326 SER A C 1
ATOM 4580 O O . SER A 1 326 ? 64.27831 -6.61163 20.53818 1.000 16.27666 326 SER A O 1
ATOM 4588 N N . TRP A 1 327 ? 64.07434 -4.39084 20.80380 1.000 14.96998 327 TRP A N 1
ATOM 4589 C CA . TRP A 1 327 ? 64.41603 -4.42991 22.22818 1.000 13.32685 327 TRP A CA 1
ATOM 4590 C C . TRP A 1 327 ? 63.30065 -4.18815 23.23513 1.000 15.77695 327 TRP A C 1
ATOM 4591 O O . TRP A 1 327 ? 63.54615 -4.30775 24.45950 1.000 11.81482 327 TRP A O 1
ATOM 4612 N N . ASN A 1 328 ? 62.08292 -3.91617 22.78636 1.000 11.76455 328 ASN A N 1
ATOM 4613 C CA . ASN A 1 328 ? 60.91593 -4.13209 23.62579 1.000 9.45134 328 ASN A CA 1
ATOM 4614 C C . ASN A 1 328 ? 61.08500 -3.35803 24.94016 1.000 11.10248 328 ASN A C 1
ATOM 4615 O O . ASN A 1 328 ? 60.77682 -3.87584 26.00560 1.000 13.89385 328 ASN A O 1
ATOM 4626 N N . GLY A 1 329 ? 61.62392 -2.12538 24.85948 1.000 12.44688 329 GLY A N 1
ATOM 4627 C CA . GLY A 1 329 ? 62.04837 -1.42656 26.06144 1.000 10.18443 329 GLY A CA 1
ATOM 4628 C C . GLY A 1 329 ? 61.45774 -0.07274 26.43427 1.000 9.58544 329 GLY A C 1
ATOM 4629 O O . GLY A 1 329 ? 61.35772 0.21798 27.63234 1.000 15.94881 329 GLY A O 1
ATOM 4633 N N . ILE A 1 330 ? 61.11410 0.77418 25.47295 1.000 8.07099 330 ILE A N 1
ATOM 4634 C CA . ILE A 1 330 ? 60.62993 2.11134 25.81534 1.000 8.72237 330 ILE A CA 1
ATOM 4635 C C . ILE A 1 330 ? 59.15113 1.97864 26.18322 1.000 10.11028 330 ILE A C 1
ATOM 4636 O O . ILE A 1 330 ? 58.30087 1.71955 25.33210 1.000 10.82673 330 ILE A O 1
ATOM 4652 N N . ALA A 1 331 ? 58.85220 2.16052 27.46643 1.000 7.99083 331 ALA A N 1
ATOM 4653 C CA . ALA A 1 331 ? 57.56295 1.80797 28.04451 1.000 12.20355 331 ALA A CA 1
ATOM 4654 C C . ALA A 1 331 ? 56.87607 3.02812 28.64441 1.000 7.57990 331 ALA A C 1
ATOM 4655 O O . ALA A 1 331 ? 57.36220 3.57194 29.64640 1.000 10.33504 331 ALA A O 1
ATOM 4662 N N . PRO A 1 332 ? 55.72656 3.44199 28.11402 1.000 7.83915 332 PRO A N 1
ATOM 4663 C CA . PRO A 1 332 ? 54.93724 4.49465 28.77437 1.000 10.44101 332 PRO A CA 1
ATOM 4664 C C . PRO A 1 332 ? 54.61542 4.14655 30.21023 1.000 8.67578 332 PRO A C 1
ATOM 4665 O O . PRO A 1 332 ? 54.21983 3.02113 30.50192 1.000 9.97273 332 PRO A O 1
ATOM 4676 N N . THR A 1 333 ? 54.71495 5.14900 31.07971 1.000 9.15496 333 THR A N 1
ATOM 4677 C CA . THR A 1 333 ? 54.42494 5.05116 32.49922 1.000 11.19872 333 THR A CA 1
ATOM 4678 C C . THR A 1 333 ? 52.94157 5.26194 32.76378 1.000 9.78781 333 THR A C 1
ATOM 4679 O O . THR A 1 333 ? 52.22263 5.83292 31.95089 1.000 9.68614 333 THR A O 1
ATOM 4690 N N . ILE A 1 334 ? 52.49157 4.84771 33.95391 1.000 8.87067 334 ILE A N 1
ATOM 4691 C CA . ILE A 1 334 ? 51.09026 5.05292 34.29312 1.000 7.55215 334 ILE A CA 1
ATOM 4692 C C . ILE A 1 334 ? 50.76527 6.54029 34.29648 1.000 10.69327 334 ILE A C 1
ATOM 4693 O O . ILE A 1 334 ? 49.68410 6.96072 33.86007 1.000 13.91403 334 ILE A O 1
ATOM 4709 N N . THR A 1 335 ? 51.69063 7.36176 34.80039 1.000 9.65504 335 THR A N 1
ATOM 4710 C CA . THR A 1 335 ? 51.41354 8.78332 34.83064 1.000 7.26941 335 THR A CA 1
ATOM 4711 C C . THR A 1 335 ? 51.15645 9.31182 33.43701 1.000 7.67968 335 THR A C 1
ATOM 4712 O O . THR A 1 335 ? 50.20249 10.07513 33.22489 1.000 9.90047 335 THR A O 1
ATOM 4740 N N . LEU A 1 337 ? 50.18811 7.52659 30.72710 1.000 10.07098 337 LEU A N 1
ATOM 4741 C CA . LEU A 1 337 ? 48.96419 6.94930 30.16000 1.000 11.14572 337 LEU A CA 1
ATOM 4742 C C . LEU A 1 337 ? 47.72258 7.67746 30.67559 1.000 12.37676 337 LEU A C 1
ATOM 4743 O O . LEU A 1 337 ? 46.76717 7.90458 29.93159 1.000 10.93360 337 LEU A O 1
ATOM 4759 N N . ASP A 1 338 ? 47.74472 8.10635 31.93101 1.000 10.85890 338 ASP A N 1
ATOM 4760 C CA . ASP A 1 338 ? 46.63226 8.82283 32.52571 1.000 7.75415 338 ASP A CA 1
ATOM 4761 C C . ASP A 1 338 ? 46.45941 10.22245 31.96585 1.000 10.56963 338 ASP A C 1
ATOM 4762 O O . ASP A 1 338 ? 45.43363 10.86064 32.24673 1.000 13.65040 338 ASP A O 1
ATOM 4771 N N . ARG A 1 339 ? 47.44248 10.73232 31.21009 1.000 8.83615 339 ARG A N 1
ATOM 4772 C CA . ARG A 1 339 ? 47.31651 12.03065 30.57572 1.000 11.87162 339 ARG A CA 1
ATOM 4773 C C . ARG A 1 339 ? 46.48627 11.96983 29.31217 1.000 10.93899 339 ARG A C 1
ATOM 4774 O O . ARG A 1 339 ? 45.88695 12.98077 28.92977 1.000 9.41935 339 ARG A O 1
ATOM 4795 N N . PHE A 1 340 ? 46.43733 10.82556 28.63968 1.000 9.90750 340 PHE A N 1
ATOM 4796 C CA . PHE A 1 340 ? 45.64907 10.76789 27.42449 1.000 9.41045 340 PHE A CA 1
ATOM 4797 C C . PHE A 1 340 ? 44.16446 10.93164 27.75875 1.000 11.88785 340 PHE A C 1
ATOM 4798 O O . PHE A 1 340 ? 43.68134 10.50900 28.81602 1.000 9.87417 340 PHE A O 1
ATOM 4815 N N . TYR A 1 341 ? 43.43514 11.47478 26.79954 1.000 9.15349 341 TYR A N 1
ATOM 4816 C CA . TYR A 1 341 ? 42.01295 11.68433 26.94804 1.000 12.65286 341 TYR A CA 1
ATOM 4817 C C . TYR A 1 341 ? 41.22721 10.39437 26.73807 1.000 10.45897 341 TYR A C 1
ATOM 4818 O O . TYR A 1 341 ? 41.73465 9.37189 26.25864 1.000 9.96838 341 TYR A O 1
ATOM 4836 N N . THR A 1 342 ? 39.94206 10.47871 27.08435 1.000 13.64989 342 THR A N 1
ATOM 4837 C CA . THR A 1 342 ? 38.96656 9.51464 26.62599 1.000 9.53381 342 THR A CA 1
ATOM 4838 C C . THR A 1 342 ? 38.64801 9.78840 25.15764 1.000 12.56119 342 THR A C 1
ATOM 4839 O O . THR A 1 342 ? 39.01386 10.81806 24.59407 1.000 14.73376 342 THR A O 1
ATOM 4850 N N . VAL A 1 343 ? 37.80416 8.92711 24.59287 1.000 14.42760 343 VAL A N 1
ATOM 4851 C CA . 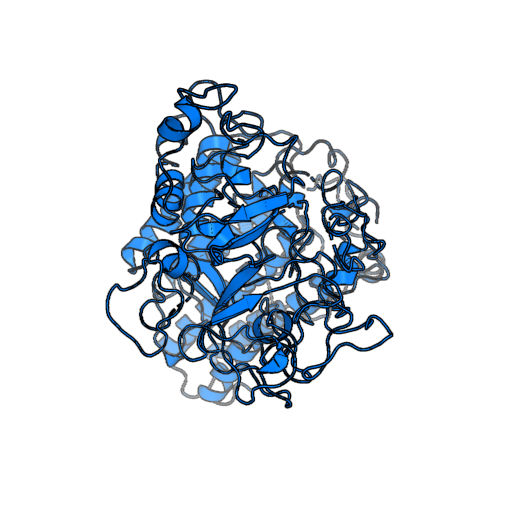VAL A 1 343 ? 37.28206 9.13174 23.25509 1.000 12.28798 343 VAL A CA 1
ATOM 4852 C C . VAL A 1 343 ? 36.50936 10.43620 23.12015 1.000 17.51819 343 VAL A C 1
ATOM 4853 O O . VAL A 1 343 ? 36.36995 10.95703 22.00626 1.000 19.83740 343 VAL A O 1
ATOM 4866 N N . ASN A 1 344 ? 36.01994 10.99261 24.22050 1.000 16.02736 344 ASN A N 1
ATOM 4867 C CA . ASN A 1 344 ? 35.31045 12.26400 24.21540 1.000 15.53976 344 ASN A CA 1
ATOM 4868 C C . ASN A 1 344 ? 36.22565 13.47062 24.32121 1.000 17.03199 344 ASN A C 1
ATOM 4869 O O . ASN A 1 344 ? 35.72673 14.59247 24.44882 1.000 18.79385 344 ASN A O 1
ATOM 4880 N N . GLY A 1 345 ? 37.54200 13.27586 24.27300 1.000 13.99323 345 GLY A N 1
ATOM 4881 C CA . GLY A 1 345 ? 38.41663 14.42950 24.29917 1.000 11.52404 345 GLY A CA 1
ATOM 4882 C C . GLY A 1 345 ? 38.49380 15.06857 25.65068 1.000 12.57217 345 GLY A C 1
ATOM 4883 O O . GLY A 1 345 ? 38.86117 16.22732 25.75453 1.000 12.06235 345 GLY A O 1
ATOM 4887 N N . LEU A 1 346 ? 38.21132 14.31795 26.69408 1.000 11.17160 346 LEU A N 1
ATOM 4888 C CA . LEU A 1 346 ? 38.25949 14.81863 28.06615 1.000 14.16507 346 LEU A CA 1
ATOM 4889 C C . LEU A 1 346 ? 39.26236 14.04614 28.91022 1.000 10.75639 346 LEU A C 1
ATOM 4890 O O . LEU A 1 346 ? 39.50426 12.86096 28.67454 1.000 11.18832 346 LEU A O 1
ATOM 4906 N N . PRO A 1 347 ? 39.79936 14.67372 29.94600 1.000 9.88537 347 PRO A N 1
ATOM 4907 C CA . PRO A 1 347 ? 40.59487 13.93985 30.92390 1.000 9.52411 347 PRO A CA 1
ATOM 4908 C C . PRO A 1 347 ? 39.77954 12.83340 31.56363 1.000 12.99290 347 PRO A C 1
ATOM 4909 O O . PRO A 1 347 ? 38.56796 12.95502 31.74454 1.000 14.66924 347 PRO A O 1
ATOM 4920 N N . ILE A 1 348 ? 40.45859 11.73212 31.89195 1.000 13.82446 348 ILE A N 1
ATOM 4921 C CA . ILE A 1 348 ? 39.72956 10.57841 32.38414 1.000 11.03561 348 ILE A CA 1
ATOM 4922 C C . ILE A 1 348 ? 39.01617 10.90705 33.69313 1.000 16.07398 348 ILE A C 1
ATOM 4923 O O . ILE A 1 348 ? 37.95901 10.33686 33.97994 1.000 18.38461 348 ILE A O 1
ATOM 4939 N N . ASP A 1 349 ? 39.54542 11.83584 34.49353 1.000 13.51038 349 ASP A N 1
ATOM 4940 C CA . ASP A 1 349 ? 38.90809 12.17807 35.76434 1.000 15.55971 349 ASP A CA 1
ATOM 4941 C C . ASP A 1 349 ? 37.86468 13.27008 35.61039 1.000 18.50457 349 ASP A C 1
ATOM 4942 O O . ASP A 1 349 ? 37.27715 13.69528 36.60916 1.000 22.93480 349 ASP A O 1
ATOM 4951 N N . GLU A 1 350 ? 37.59121 13.71165 34.38127 1.000 18.56588 350 GLU A N 1
ATOM 4952 C CA . GLU A 1 350 ? 36.55997 14.70761 34.12320 1.000 18.03454 350 GLU A CA 1
ATOM 4953 C C . GLU A 1 350 ? 35.44913 14.19456 33.21371 1.000 13.89649 350 GLU A C 1
ATOM 4954 O O . GLU A 1 350 ? 34.46246 14.90784 33.00286 1.000 22.48857 350 GLU A O 1
ATOM 4966 N N . ASP A 1 351 ? 35.59666 13.01858 32.65673 1.000 17.44621 351 ASP A N 1
ATOM 4967 C CA . ASP A 1 351 ? 34.60820 12.46094 31.74749 1.000 17.46501 351 ASP A CA 1
ATOM 4968 C C . ASP A 1 351 ? 33.66231 11.57918 32.55027 1.000 17.93091 351 ASP A C 1
ATOM 4969 O O . ASP A 1 351 ? 34.07881 10.52235 33.05699 1.000 17.66960 351 ASP A O 1
ATOM 4978 N N . PRO A 1 352 ? 32.39833 11.95021 32.68408 1.000 16.45247 352 PRO A N 1
ATOM 4979 C CA . PRO A 1 352 ? 31.47331 11.10971 33.47230 1.000 26.88166 352 PRO A CA 1
ATOM 4980 C C . PRO A 1 352 ? 31.30851 9.71635 32.91438 1.000 24.14919 352 PRO A C 1
ATOM 4981 O O . PRO A 1 352 ? 30.91316 8.80285 33.66004 1.000 23.44115 352 PRO A O 1
ATOM 4992 N N . GLU A 1 353 ? 31.58090 9.51623 31.62382 1.000 20.44061 353 GLU A N 1
ATOM 4993 C CA . GLU A 1 353 ? 31.41566 8.21870 30.97690 1.000 20.22945 353 GLU A CA 1
ATOM 4994 C C . GLU A 1 353 ? 32.63392 7.32123 31.13852 1.000 21.28249 353 GLU A C 1
ATOM 4995 O O . GLU A 1 353 ? 32.64325 6.20822 30.61929 1.000 21.18508 353 GLU A O 1
ATOM 5007 N N . PHE A 1 354 ? 33.67138 7.78238 31.83442 1.000 18.80769 354 PHE A N 1
ATOM 5008 C CA . PHE A 1 354 ? 34.82817 6.95918 32.16076 1.000 13.85588 354 PHE A CA 1
ATOM 5009 C C . PHE A 1 354 ? 34.92585 6.86454 33.67740 1.000 15.14207 354 PHE A C 1
ATOM 5010 O O . PHE A 1 354 ? 35.01732 7.89031 34.35636 1.000 20.53137 354 PHE A O 1
ATOM 5027 N N . ASN A 1 355 ? 34.90284 5.65347 34.20586 1.000 15.33767 355 ASN A N 1
ATOM 5028 C CA . ASN A 1 355 ? 34.94181 5.45471 35.65570 1.000 19.02734 355 ASN A CA 1
ATOM 5029 C C . ASN A 1 355 ? 36.37602 5.13355 36.08115 1.000 13.50734 355 ASN A C 1
ATOM 5030 O O . ASN A 1 355 ? 36.85522 4.00814 35.90576 1.000 17.00636 355 ASN A O 1
ATOM 5041 N N . THR A 1 356 ? 37.06493 6.13267 36.66087 1.000 19.36517 356 THR A N 1
ATOM 5042 C CA . THR A 1 356 ? 38.45341 5.91018 37.04233 1.000 14.49764 356 THR A CA 1
ATOM 5043 C C . THR A 1 356 ? 38.58627 4.82381 38.10082 1.000 21.23022 356 THR A C 1
ATOM 5044 O O . THR A 1 356 ? 39.66001 4.21390 38.21242 1.000 16.66468 356 THR A O 1
ATOM 5055 N N . ASN A 1 357 ? 37.52052 4.54269 38.86782 1.000 15.85670 357 ASN A N 1
ATOM 5056 C CA . ASN A 1 357 ? 37.59439 3.44474 39.82062 1.000 19.38107 357 ASN A CA 1
ATOM 5057 C C . ASN A 1 357 ? 37.77235 2.10733 39.14320 1.000 20.29634 357 ASN A C 1
ATOM 5058 O O . ASN A 1 357 ? 38.17942 1.13955 39.79292 1.000 16.68541 357 ASN A O 1
ATOM 5069 N N . ASN A 1 358 ? 37.45280 2.02800 37.85668 1.000 16.23357 358 ASN A N 1
ATOM 5070 C CA . ASN A 1 358 ? 37.43396 0.76260 37.14373 1.000 23.82188 358 ASN A CA 1
ATOM 5071 C C . ASN A 1 358 ? 38.62822 0.57806 36.21068 1.000 20.03133 358 ASN A C 1
ATOM 5072 O O . ASN A 1 358 ? 38.64355 -0.38483 35.43134 1.000 16.99453 358 ASN A O 1
ATOM 5083 N N . LYS A 1 359 ? 39.63449 1.46197 36.29009 1.000 15.28719 359 LYS A N 1
ATOM 5084 C CA . LYS A 1 359 ? 40.74785 1.41717 35.34503 1.000 17.58346 359 LYS A CA 1
ATOM 5085 C C . LYS A 1 359 ? 41.37562 0.03599 35.24715 1.000 12.71259 359 LYS A C 1
ATOM 5086 O O . LYS A 1 359 ? 41.80207 -0.39665 34.16726 1.000 14.31670 359 LYS A O 1
ATOM 5105 N N . LEU A 1 360 ? 41.49778 -0.66192 36.37405 1.000 12.50801 360 LEU A N 1
ATOM 5106 C CA . LEU A 1 360 ? 42.17708 -1.95302 36.36123 1.000 12.29041 360 LEU A CA 1
ATOM 5107 C C . LEU A 1 360 ? 41.21470 -3.12431 36.20212 1.000 14.66811 360 LEU A C 1
ATOM 5108 O O . LEU A 1 360 ? 41.66294 -4.28515 36.16711 1.000 14.91224 360 LEU A O 1
ATOM 5124 N N . ASP A 1 361 ? 39.92405 -2.84954 36.03562 1.000 15.16511 361 ASP A N 1
ATOM 5125 C CA . ASP A 1 361 ? 38.99176 -3.94252 35.76521 1.000 20.32262 361 ASP A CA 1
ATOM 5126 C C . ASP A 1 361 ? 39.38287 -4.68438 34.48684 1.000 20.97394 361 ASP A C 1
ATOM 5127 O O . ASP A 1 361 ? 39.81028 -4.08308 33.49852 1.000 18.10303 361 ASP A O 1
ATOM 5136 N N . ILE A 1 362 ? 39.20381 -5.99905 34.48251 1.000 17.96712 362 ILE A N 1
ATOM 5137 C CA . ILE A 1 362 ? 39.42451 -6.78358 33.26903 1.000 19.40361 362 ILE A CA 1
ATOM 5138 C C . ILE A 1 362 ? 38.13182 -6.80196 32.45644 1.000 20.54834 362 ILE A C 1
ATOM 5139 O O . ILE A 1 362 ? 37.04559 -7.03984 32.99352 1.000 20.50324 362 ILE A O 1
ATOM 5155 N N . VAL A 1 363 ? 38.23654 -6.51845 31.16482 1.000 23.29769 363 VAL A N 1
ATOM 5156 C CA . VAL A 1 363 ? 37.06344 -6.45100 30.30111 1.000 22.95535 363 VAL A CA 1
ATOM 5157 C C . VAL A 1 363 ? 37.31200 -7.27441 29.04613 1.000 23.07483 363 VAL A C 1
ATOM 5158 O O . VAL A 1 363 ? 38.45382 -7.48768 28.62348 1.000 20.31419 363 VAL A O 1
ATOM 5171 N N . THR A 1 364 ? 36.21991 -7.74814 28.45248 1.000 21.18406 364 THR A N 1
ATOM 5172 C CA . THR A 1 364 ? 36.28623 -8.47425 27.19599 1.000 20.79684 364 THR A CA 1
ATOM 5173 C C . THR A 1 364 ? 36.18483 -7.48204 26.04296 1.000 15.24145 364 THR A C 1
ATOM 5174 O O . THR A 1 364 ? 35.31598 -6.60919 26.04940 1.000 20.77198 364 THR A O 1
ATOM 5185 N N . ILE A 1 365 ? 37.10119 -7.58946 25.09336 1.000 20.46562 365 ILE A N 1
ATOM 5186 C CA . ILE A 1 365 ? 37.11119 -6.70072 23.93470 1.000 19.09033 365 ILE A CA 1
ATOM 5187 C C . ILE A 1 365 ? 35.97374 -7.09510 22.99784 1.000 19.41530 365 ILE A C 1
ATOM 5188 O O . ILE A 1 365 ? 35.93301 -8.24920 22.54997 1.000 22.83818 365 ILE A O 1
ATOM 5204 N N . PRO A 1 366 ? 35.02506 -6.20979 22.70340 1.000 21.14174 366 PRO A N 1
ATOM 5205 C CA . PRO A 1 366 ? 33.83119 -6.63892 21.96483 1.000 25.48320 366 PRO A CA 1
ATOM 5206 C C . PRO A 1 366 ? 34.08545 -6.79508 20.47965 1.000 33.13619 366 PRO A C 1
ATOM 5207 O O . PRO A 1 366 ? 35.04567 -6.26979 19.91426 1.000 21.18961 366 PRO A O 1
ATOM 5218 N N . GLU A 1 367 ? 33.15742 -7.50439 19.83821 1.000 25.14336 367 GLU A N 1
ATOM 5219 C CA . GLU A 1 367 ? 33.16668 -7.58034 18.38556 1.000 25.37073 367 GLU A CA 1
ATOM 5220 C C . GLU A 1 367 ? 33.19711 -6.19008 17.78260 1.000 17.29652 367 GLU A C 1
ATOM 5221 O O . GLU A 1 367 ? 32.53664 -5.26679 18.27027 1.000 23.35982 367 GLU A O 1
ATOM 5233 N N . GLY A 1 368 ? 33.94325 -6.05481 16.68417 1.000 21.71836 368 GLY A N 1
ATOM 5234 C CA . GLY A 1 368 ? 34.00483 -4.80438 15.94804 1.000 20.40582 368 GLY A CA 1
ATOM 5235 C C . GLY A 1 368 ? 35.04838 -3.80971 16.44387 1.000 18.21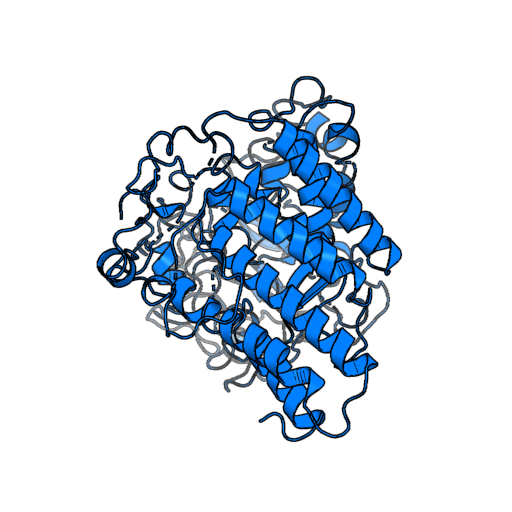853 368 GLY A C 1
ATOM 5236 O O . GLY A 1 368 ? 35.25511 -2.76393 15.80469 1.000 22.10439 368 GLY A O 1
ATOM 5240 N N . THR A 1 369 ? 35.69119 -4.08385 17.57213 1.000 20.24699 369 THR A N 1
ATOM 5241 C CA . THR A 1 369 ? 36.76356 -3.21462 18.04586 1.000 17.31607 369 THR A CA 1
ATOM 5242 C C . THR A 1 369 ? 37.92749 -3.23036 17.06321 1.000 15.46789 369 THR A C 1
ATOM 5243 O O . THR A 1 369 ? 38.40658 -4.29728 16.67900 1.000 17.57596 369 THR A O 1
ATOM 5254 N N . THR A 1 370 ? 38.38788 -2.03426 16.65911 1.000 18.97429 370 THR A N 1
ATOM 5255 C CA . THR A 1 370 ? 39.42436 -1.92420 15.63678 1.000 19.14796 370 THR A CA 1
ATOM 5256 C C . THR A 1 370 ? 40.82446 -1.76897 16.20569 1.000 18.05270 370 THR A C 1
ATOM 5257 O O . THR A 1 370 ? 41.79489 -2.09058 15.51119 1.000 15.91183 370 THR A O 1
ATOM 5268 N N . TYR A 1 371 ? 40.96010 -1.35846 17.46888 1.000 15.75528 371 TYR A N 1
ATOM 5269 C CA . TYR A 1 371 ? 42.27158 -1.10223 18.05027 1.000 16.12635 371 TYR A CA 1
ATOM 5270 C C . TYR A 1 371 ? 42.70520 -2.19032 19.02679 1.000 15.83059 371 TYR A C 1
ATOM 5271 O O . TYR A 1 371 ? 43.76009 -2.07673 19.67363 1.000 16.80995 371 TYR A O 1
ATOM 5289 N N . ALA A 1 372 ? 41.91853 -3.24867 19.14479 1.000 14.85588 372 ALA A N 1
ATOM 5290 C CA . ALA A 1 372 ? 42.23596 -4.34200 20.04403 1.000 17.55258 372 ALA A CA 1
ATOM 5291 C C . ALA A 1 372 ? 41.49364 -5.55960 19.51936 1.000 19.52108 372 ALA A C 1
ATOM 5292 O O . ALA A 1 372 ? 40.52782 -5.42947 18.76254 1.000 20.19571 372 ALA A O 1
ATOM 5299 N N . GLU A 1 373 ? 41.94467 -6.72870 19.93882 1.000 18.50236 373 GLU A N 1
ATOM 5300 C CA . GLU A 1 373 ? 41.45238 -7.99038 19.38031 1.000 16.57646 373 GLU A CA 1
ATOM 5301 C C . GLU A 1 373 ? 40.12527 -8.42988 19.98706 1.000 20.13191 373 GLU A C 1
ATOM 5302 O O . GLU A 1 373 ? 40.05690 -8.78003 21.17333 1.000 21.21728 373 GLU A O 1
ATOM 5314 N N . PRO A 1 374 ? 39.05861 -8.47231 19.19558 1.000 20.70842 374 PRO A N 1
ATOM 5315 C CA . PRO A 1 374 ? 37.77731 -8.96038 19.72167 1.000 23.92307 374 PRO A CA 1
ATOM 5316 C C . PRO A 1 374 ? 37.92390 -10.33676 20.35318 1.000 24.64175 374 PRO A C 1
ATOM 5317 O O . PRO A 1 374 ? 38.68426 -11.18499 19.88191 1.000 22.33501 374 PRO A O 1
ATOM 5328 N N . GLY A 1 375 ? 37.25544 -10.51887 21.48995 1.000 22.00314 375 GLY A N 1
ATOM 5329 C CA . GLY A 1 375 ? 37.25019 -11.78791 22.18951 1.000 24.88621 375 GLY A CA 1
ATOM 5330 C C . GLY A 1 375 ? 38.38326 -12.00795 23.17144 1.000 21.93587 375 GLY A C 1
ATOM 5331 O O . GLY A 1 375 ? 38.25664 -12.84920 24.05359 1.000 28.02371 375 GLY A O 1
ATOM 5335 N N . LYS A 1 376 ? 39.49613 -11.31728 23.01798 1.000 18.50027 376 LYS A N 1
ATOM 5336 C CA . LYS A 1 376 ? 40.52360 -11.28610 24.04264 1.000 25.44126 376 LYS A CA 1
ATOM 5337 C C . LYS A 1 376 ? 40.08102 -10.37059 25.19006 1.000 18.26253 376 LYS A C 1
ATOM 5338 O O . LYS A 1 376 ? 39.03557 -9.72010 25.14958 1.000 18.33485 376 LYS A O 1
ATOM 5357 N N . ARG A 1 377 ? 40.89560 -10.31035 26.23262 1.000 24.26189 377 ARG A N 1
ATOM 5358 C CA . ARG A 1 377 ? 40.64812 -9.42680 27.35625 1.000 17.80578 377 ARG A CA 1
ATOM 5359 C C . ARG A 1 377 ? 41.75564 -8.38756 27.46768 1.000 19.61881 377 ARG A C 1
ATOM 5360 O O . ARG A 1 377 ? 42.89138 -8.60502 27.02634 1.000 16.29765 377 ARG A O 1
ATOM 5381 N N . THR A 1 378 ? 41.40599 -7.25739 28.07611 1.000 22.49844 378 THR A N 1
ATOM 5382 C CA . THR A 1 378 ? 42.37298 -6.20389 28.37746 1.000 20.64984 378 THR A CA 1
ATOM 5383 C C . THR A 1 378 ? 41.85571 -5.41230 29.57212 1.000 18.66913 378 THR A C 1
ATOM 5384 O O . THR A 1 378 ? 40.79556 -5.70818 30.12988 1.000 17.23214 378 THR A O 1
ATOM 5395 N N . LEU A 1 379 ? 42.60682 -4.39481 29.98100 1.000 15.38843 379 LEU A N 1
ATOM 5396 C CA . LEU A 1 379 ? 42.14772 -3.58450 31.09205 1.000 12.17027 379 LEU A CA 1
ATOM 5397 C C . LEU A 1 379 ? 41.21199 -2.48353 30.60313 1.000 14.03717 379 LEU A C 1
ATOM 5398 O O . LEU A 1 379 ? 41.38088 -1.93789 29.51676 1.000 15.93099 379 LEU A O 1
ATOM 5414 N N . TYR A 1 380 ? 40.25933 -2.13083 31.46388 1.000 13.91795 380 TYR A N 1
ATOM 5415 C CA . TYR A 1 380 ? 39.28411 -1.10243 31.14752 1.000 14.28623 380 TYR A CA 1
ATOM 5416 C C . TYR A 1 380 ? 39.94714 0.18677 30.67663 1.000 17.75511 380 TYR A C 1
ATOM 5417 O O . TYR A 1 380 ? 39.45067 0.82552 29.76383 1.000 14.83037 380 TYR A O 1
ATOM 5452 N N . ASN A 1 382 ? 42.45026 0.70855 28.99914 1.000 13.08528 382 ASN A N 1
ATOM 5453 C CA . ASN A 1 382 ? 42.91909 0.67906 27.62084 1.000 13.55393 382 ASN A CA 1
ATOM 5454 C C . ASN A 1 382 ? 41.80847 0.82792 26.60648 1.000 12.17790 382 ASN A C 1
ATOM 5455 O O . ASN A 1 382 ? 42.09546 0.98347 25.41306 1.000 12.88839 382 ASN A O 1
ATOM 5483 N N . ASN A 1 384 ? 38.37407 2.71972 24.87043 1.000 11.08709 384 ASN A N 1
ATOM 5484 C CA . ASN A 1 384 ? 37.60524 3.94722 24.73116 1.000 13.36325 384 ASN A CA 1
ATOM 5485 C C . ASN A 1 384 ? 38.44065 5.18497 25.04838 1.000 13.66140 384 ASN A C 1
ATOM 5486 O O . ASN A 1 384 ? 37.93932 6.17414 25.58029 1.000 14.08972 384 ASN A O 1
ATOM 5497 N N . ARG A 1 385 ? 39.71286 5.13278 24.71021 1.000 11.00379 385 ARG A N 1
ATOM 5498 C CA . ARG A 1 385 ? 40.58345 6.29100 24.80185 1.000 13.33718 385 ARG A CA 1
ATOM 5499 C C . ARG A 1 385 ? 40.62223 7.04945 23.46939 1.000 12.83364 385 ARG A C 1
ATOM 5500 O O . ARG A 1 385 ? 40.06608 6.61624 22.45407 1.000 12.69024 385 ARG A O 1
ATOM 5521 N N . GLU A 1 386 ? 41.28668 8.20989 23.48255 1.000 10.43849 386 GLU A N 1
ATOM 5522 C CA . GLU A 1 386 ? 41.38357 9.02723 22.27919 1.000 10.88749 386 GLU A CA 1
ATOM 5523 C C . GLU A 1 386 ? 42.29706 8.37426 21.24829 1.000 12.41760 386 GLU A C 1
ATOM 5524 O O . GLU A 1 386 ? 43.16261 7.55709 21.58161 1.000 10.55167 386 GLU A O 1
ATOM 5536 N N . PRO A 1 387 ? 42.13002 8.74071 19.97366 1.000 12.67338 387 PRO A N 1
ATOM 5537 C CA . PRO A 1 387 ? 42.99746 8.17573 18.93472 1.000 11.93657 387 PRO A CA 1
ATOM 5538 C C . PRO A 1 387 ? 44.48744 8.32121 19.21162 1.000 9.18106 387 PRO A C 1
ATOM 5539 O O . PRO A 1 387 ? 45.25221 7.40600 18.87935 1.000 10.58087 387 PRO A O 1
ATOM 5550 N N . ARG A 1 388 ? 44.93466 9.42841 19.82014 1.000 11.26684 388 ARG A N 1
ATOM 5551 C CA . ARG A 1 388 ? 46.37038 9.55739 20.08037 1.000 10.83348 388 ARG A CA 1
ATOM 5552 C C . ARG A 1 388 ? 46.91112 8.42384 20.97811 1.000 7.94569 388 ARG A C 1
ATOM 5553 O O . ARG A 1 388 ? 48.07395 8.04111 20.83887 1.000 10.26832 388 ARG A O 1
ATOM 5574 N N . PHE A 1 389 ? 46.09804 7.91598 21.91550 1.000 10.05911 389 PHE A N 1
ATOM 5575 C CA . PHE A 1 389 ? 46.45648 6.75784 22.74600 1.000 9.50532 389 PHE A CA 1
ATOM 5576 C C . PHE A 1 389 ? 46.75120 5.54560 21.86443 1.000 10.18774 389 PHE A C 1
ATOM 5577 O O . PHE A 1 389 ? 47.83983 4.96362 21.94149 1.000 11.64695 389 PHE A O 1
ATOM 5594 N N . TYR A 1 390 ? 45.82932 5.19503 20.95745 1.000 11.09394 390 TYR A N 1
ATOM 5595 C CA . TYR A 1 390 ? 46.04931 3.99834 20.12875 1.000 12.41318 390 TYR A CA 1
ATOM 5596 C C . TYR A 1 390 ? 47.13313 4.23729 19.09612 1.000 11.37086 390 TYR A C 1
ATOM 5597 O O . TYR A 1 390 ? 47.88593 3.31405 18.76186 1.000 12.68429 390 TYR A O 1
ATOM 5615 N N . ALA A 1 391 ? 47.28285 5.48906 18.63671 1.000 11.03981 391 ALA A N 1
ATOM 5616 C CA . ALA A 1 391 ? 48.32868 5.77559 17.67527 1.000 9.57384 391 ALA A CA 1
ATOM 5617 C C . ALA A 1 391 ? 49.69881 5.54663 18.27239 1.000 12.55496 391 ALA A C 1
ATOM 5618 O O . ALA A 1 391 ? 50.60866 5.10010 17.57033 1.000 11.17470 391 ALA A O 1
ATOM 5625 N N . TRP A 1 392 ? 49.86954 5.80409 19.57239 1.000 10.37011 392 TRP A N 1
ATOM 5626 C CA . TRP A 1 392 ? 51.21224 5.94895 20.13231 1.000 12.31068 392 TRP A CA 1
ATOM 5627 C C . TRP A 1 392 ? 51.52413 4.98387 21.26328 1.000 12.10418 392 TRP A C 1
ATOM 5628 O O . TRP A 1 392 ? 52.68386 4.92325 21.68778 1.000 9.79598 392 TRP A O 1
ATOM 5649 N N . VAL A 1 393 ? 50.56063 4.17762 21.70685 1.000 11.20445 393 VAL A N 1
ATOM 5650 C CA . VAL A 1 393 ? 50.73406 3.26605 22.82880 1.000 11.64189 393 VAL A CA 1
ATOM 5651 C C . VAL A 1 393 ? 50.38651 1.84187 22.38883 1.000 12.54888 393 VAL A C 1
ATOM 5652 O O . VAL A 1 393 ? 49.32052 1.61041 21.81160 1.000 12.59066 393 VAL A O 1
ATOM 5665 N N . ALA A 1 394 ? 51.28709 0.91090 22.65409 1.000 11.46737 394 ALA A N 1
ATOM 5666 C CA . ALA A 1 394 ? 51.01618 -0.52674 22.57740 1.000 10.08285 394 ALA A CA 1
ATOM 5667 C C . ALA A 1 394 ? 50.66515 -1.07013 23.94817 1.000 14.07946 394 ALA A C 1
ATOM 5668 O O . ALA A 1 394 ? 51.32162 -0.74924 24.93785 1.000 10.82978 394 ALA A O 1
ATOM 5675 N N . PHE A 1 395 ? 49.66977 -1.94533 23.99447 1.000 11.49028 395 PHE A N 1
ATOM 5676 C CA . PHE A 1 395 ? 49.08731 -2.37420 25.25804 1.000 11.55808 395 PHE A CA 1
ATOM 5677 C C . PHE A 1 395 ? 48.55339 -3.79890 25.12709 1.000 14.19469 395 PHE A C 1
ATOM 5678 O O . PHE A 1 395 ? 48.54709 -4.38875 24.04019 1.000 15.18392 395 PHE A O 1
ATOM 5695 N N . GLU A 1 396 ? 48.08197 -4.33784 26.24732 1.000 14.43453 396 GLU A N 1
ATOM 5696 C CA . GLU A 1 396 ? 47.60832 -5.72414 26.30748 1.000 12.83660 396 GLU A CA 1
ATOM 5697 C C . GLU A 1 396 ? 46.50274 -6.00057 25.29539 1.000 13.29663 396 GLU A C 1
ATOM 5698 O O . GLU A 1 396 ? 45.38038 -5.49117 25.40867 1.000 12.91364 396 GLU A O 1
ATOM 5710 N N . ASN A 1 397 ? 46.84745 -6.80272 24.28586 1.000 17.41051 397 ASN A N 1
ATOM 5711 C CA . ASN A 1 397 ? 45.96117 -7.24218 23.20635 1.000 17.08995 397 ASN A CA 1
ATOM 5712 C C . ASN A 1 397 ? 45.50540 -6.11837 22.29558 1.000 18.65860 397 ASN A C 1
ATOM 5713 O O . ASN A 1 397 ? 44.49214 -6.25478 21.60106 1.000 16.32787 397 ASN A O 1
ATOM 5724 N N . GLY A 1 398 ? 46.26769 -5.02108 22.26163 1.000 15.82301 398 GLY A N 1
ATOM 5725 C CA . GLY A 1 398 ? 46.25484 -4.10294 21.14690 1.000 16.05982 398 GLY A CA 1
ATOM 5726 C C . GLY A 1 398 ? 47.26288 -4.54365 20.11139 1.000 14.73198 398 GLY A C 1
ATOM 5727 O O . GLY A 1 398 ? 47.85703 -5.62229 20.19998 1.000 12.95095 398 GLY A O 1
ATOM 5731 N N . TYR A 1 399 ? 47.43935 -3.70387 19.09045 1.000 14.67588 399 TYR A N 1
ATOM 5732 C CA . TYR A 1 399 ? 48.31586 -4.03956 17.98891 1.000 14.50686 399 TYR A CA 1
ATOM 5733 C C . TYR A 1 399 ? 49.54299 -3.13863 17.93000 1.000 17.31753 399 TYR A C 1
ATOM 5734 O O . TYR A 1 399 ? 49.52114 -1.97001 18.35018 1.000 15.74863 399 TYR A O 1
ATOM 5752 N N . TYR A 1 400 ? 50.61314 -3.70256 17.38868 1.000 11.11935 400 TYR A N 1
ATOM 5753 C CA . TYR A 1 400 ? 51.84314 -2.97080 17.09341 1.000 10.17820 400 TYR A CA 1
ATOM 5754 C C . TYR A 1 400 ? 52.10938 -3.06076 15.59821 1.000 19.60818 400 TYR A C 1
ATOM 5755 O O . TYR A 1 400 ? 52.38462 -4.14624 15.08400 1.000 13.89045 400 TYR A O 1
ATOM 5773 N N . GLU A 1 401 ? 52.03680 -1.92113 14.90664 1.000 12.90235 401 GLU A N 1
ATOM 5774 C CA . GLU A 1 401 ? 52.28909 -1.87966 13.46341 1.000 15.24724 401 GLU A CA 1
ATOM 5775 C C . GLU A 1 401 ? 53.79021 -1.82903 13.25572 1.000 18.07330 401 GLU A C 1
ATOM 5776 O O . GLU A 1 401 ? 54.42820 -0.79955 13.49090 1.000 13.99692 401 GLU A O 1
ATOM 5788 N N . CYS A 1 402 ? 54.36100 -2.95225 12.84344 1.000 15.15156 402 CYS A N 1
ATOM 5789 C CA . CYS A 1 402 ? 55.79445 -3.08846 12.59569 1.000 13.16666 402 CYS A CA 1
ATOM 5790 C C . CYS A 1 402 ? 55.97285 -4.40055 11.83917 1.000 16.93291 402 CYS A C 1
ATOM 5791 O O . CYS A 1 402 ? 55.01020 -5.13928 11.62268 1.000 16.31537 402 CYS A O 1
ATOM 5799 N N . ARG A 1 403 ? 57.20794 -4.68336 11.44238 1.000 18.72736 403 ARG A N 1
ATOM 5800 C CA . ARG A 1 403 ? 57.52718 -5.86949 10.66900 1.000 18.98866 403 ARG A CA 1
ATOM 5801 C C . ARG A 1 403 ? 58.72009 -6.61922 11.25948 1.000 23.69979 403 ARG A C 1
ATOM 5802 O O . ARG A 1 403 ? 59.37764 -6.17735 12.21094 1.000 17.19202 403 ARG A O 1
ATOM 5823 N N . THR A 1 404 ? 58.97827 -7.79912 10.67996 1.000 17.61864 404 THR A N 1
ATOM 5824 C CA . THR A 1 404 ? 60.15068 -8.57981 11.02130 1.000 18.35627 404 THR A CA 1
ATOM 5825 C C . THR A 1 404 ? 60.73564 -9.23368 9.77462 1.000 23.69688 404 THR A C 1
ATOM 5826 O O . THR A 1 404 ? 60.01715 -9.49421 8.81567 1.000 20.14416 404 THR A O 1
ATOM 5837 N N . ASP A 1 405 ? 62.04560 -9.48001 9.79717 1.000 22.67272 405 ASP A N 1
ATOM 5838 C CA . ASP A 1 405 ? 62.71248 -10.24809 8.74560 1.000 23.22308 405 ASP A CA 1
ATOM 5839 C C . ASP A 1 405 ? 62.80318 -11.73665 9.07844 1.000 36.41620 405 ASP A C 1
ATOM 5840 O O . ASP A 1 405 ? 63.37406 -12.50457 8.30062 1.000 26.41254 405 ASP A O 1
ATOM 5849 N N . ASP A 1 406 ? 62.22438 -12.16776 10.19582 1.000 21.13220 406 ASP A N 1
ATOM 5850 C CA . ASP A 1 406 ? 62.27196 -13.56709 10.61706 1.000 26.81730 406 ASP A CA 1
ATOM 5851 C C . ASP A 1 406 ? 61.25574 -13.78249 11.72786 1.000 27.54918 406 ASP A C 1
ATOM 5852 O O . ASP A 1 406 ? 61.15488 -12.95898 12.64411 1.000 25.19798 406 ASP A O 1
ATOM 5861 N N . LYS A 1 407 ? 60.46122 -14.84591 11.63600 1.000 24.49039 407 LYS A N 1
ATOM 5862 C CA . LYS A 1 407 ? 59.38822 -15.08897 12.59406 1.000 23.35336 407 LYS A CA 1
ATOM 5863 C C . LYS A 1 407 ? 59.98974 -15.80264 13.80125 1.000 32.02629 407 LYS A C 1
ATOM 5864 O O . LYS A 1 407 ? 59.87006 -17.01479 14.00198 1.000 27.61783 407 LYS A O 1
ATOM 5883 N N . ARG A 1 408 ? 60.65508 -15.00011 14.62391 1.000 24.93660 408 ARG A N 1
ATOM 5884 C CA . ARG A 1 408 ? 61.30209 -15.42016 15.85601 1.000 20.06593 408 ARG A CA 1
ATOM 5885 C C . ARG A 1 408 ? 60.82945 -14.52540 16.99296 1.000 20.12564 408 ARG A C 1
ATOM 5886 O O . ARG A 1 408 ? 60.26186 -13.44990 16.76948 1.000 21.33490 408 ARG A O 1
ATOM 5907 N N . TYR A 1 409 ? 61.08959 -14.96867 18.21467 1.000 20.25815 409 TYR A N 1
ATOM 5908 C CA . TYR A 1 409 ? 60.81024 -14.18447 19.42730 1.000 21.58737 409 TYR A CA 1
ATOM 5909 C C . TYR A 1 409 ? 59.35955 -13.70990 19.39064 1.000 24.24914 409 TYR A C 1
ATOM 5910 O O . TYR A 1 409 ? 58.45868 -14.54130 19.21998 1.000 21.91102 409 TYR A O 1
ATOM 5928 N N . ALA A 1 410 ? 59.08190 -12.40751 19.56114 1.000 19.72765 410 ALA A N 1
ATOM 5929 C CA . ALA A 1 410 ? 57.68841 -11.97991 19.65063 1.000 18.72341 410 ALA A CA 1
ATOM 5930 C C . ALA A 1 410 ? 56.91983 -12.23543 18.35409 1.000 13.38897 410 ALA A C 1
ATOM 5931 O O . ALA A 1 410 ? 55.68129 -12.25199 18.37635 1.000 15.88252 410 ALA A O 1
ATOM 5938 N N . TYR A 1 411 ? 57.63157 -12.41646 17.24879 1.000 19.33989 411 TYR A N 1
ATOM 5939 C CA . TYR A 1 411 ? 57.07178 -12.63521 15.91535 1.000 17.29490 411 TYR A CA 1
ATOM 5940 C C . TYR A 1 411 ? 56.93029 -14.10722 15.57759 1.000 26.86938 411 TYR A C 1
ATOM 5941 O O . TYR A 1 411 ? 56.50478 -14.42992 14.46590 1.000 22.52529 411 TYR A O 1
ATOM 5959 N N . HIS A 1 412 ? 57.22889 -14.98584 16.53028 1.000 25.25595 412 HIS A N 1
ATOM 5960 C CA . HIS A 1 412 ? 57.22533 -16.42055 16.29053 1.000 20.67145 412 HIS A CA 1
ATOM 5961 C C . HIS A 1 412 ? 55.80442 -16.95401 16.10739 1.000 26.51062 412 HIS A C 1
ATOM 5962 O O . HIS A 1 412 ? 54.86449 -16.55125 16.80051 1.000 22.56335 412 HIS A O 1
ATOM 5976 N N . LYS A 1 413 ? 55.64527 -17.89660 15.17116 1.000 27.80397 413 LYS A N 1
ATOM 5977 C CA . LYS A 1 413 ? 54.32829 -18.49574 14.97946 1.000 26.30004 413 LYS A CA 1
ATOM 5978 C C . LYS A 1 413 ? 53.76176 -19.05358 16.27993 1.000 19.06703 413 LYS A C 1
ATOM 5979 O O . LYS A 1 413 ? 52.53580 -19.10691 16.44959 1.000 20.91816 413 LYS A O 1
ATOM 5998 N N . PHE A 1 414 ? 54.62441 -19.44791 17.22763 1.000 27.16872 414 PHE A N 1
ATOM 5999 C CA . PHE A 1 414 ? 54.12143 -20.05422 18.45718 1.000 25.67473 414 PHE A CA 1
ATOM 6000 C C . PHE A 1 414 ? 53.06760 -19.18804 19.12587 1.000 29.42863 414 PHE A C 1
ATOM 6001 O O . PHE A 1 414 ? 52.08228 -19.70414 19.66559 1.000 24.38079 414 PHE A O 1
ATOM 6018 N N . TRP A 1 415 ? 53.28626 -17.86283 19.13801 1.000 30.14045 415 TRP A N 1
ATOM 6019 C CA . TRP A 1 415 ? 52.39307 -16.92772 19.81768 1.000 27.49813 415 TRP A CA 1
ATOM 6020 C C . TRP A 1 415 ? 51.13310 -16.64762 19.01662 1.000 19.98267 415 TRP A C 1
ATOM 6021 O O . TRP A 1 415 ? 50.08949 -16.31244 19.59165 1.000 19.25351 415 TRP A O 1
ATOM 6042 N N . GLY A 1 416 ? 51.20172 -16.78697 17.69603 1.000 24.74135 416 GLY A N 1
ATOM 6043 C CA . GLY A 1 416 ? 50.04626 -16.52463 16.85792 1.000 28.02048 416 GLY A CA 1
ATOM 6044 C C . GLY A 1 416 ? 49.65584 -15.06615 16.81776 1.000 25.31780 416 GLY A C 1
ATOM 6045 O O . GLY A 1 416 ? 48.46977 -14.74104 16.67568 1.000 23.67838 416 GLY A O 1
ATOM 6049 N N . ALA A 1 417 ? 50.62872 -14.17741 16.93569 1.000 20.88878 417 ALA A N 1
ATOM 6050 C CA . ALA A 1 417 ? 50.34027 -12.76097 17.03475 1.000 17.77585 417 ALA A CA 1
ATOM 6051 C C . ALA A 1 417 ? 50.32357 -12.06423 15.68643 1.000 20.29048 417 ALA A C 1
ATOM 6052 O O . ALA A 1 417 ? 49.94279 -10.88858 15.62758 1.000 19.90469 417 ALA A O 1
ATOM 6059 N N . GLU A 1 418 ? 50.69812 -12.76100 14.61038 1.000 20.56276 418 GLU A N 1
ATOM 6060 C CA . GLU A 1 418 ? 50.81220 -12.12996 13.30369 1.000 20.66611 418 GLU A CA 1
ATOM 6061 C C . GLU A 1 418 ? 49.44984 -11.71107 12.78730 1.000 20.90707 418 GLU A C 1
ATOM 6062 O O . GLU A 1 418 ? 48.47065 -12.46365 12.86445 1.000 20.01355 418 GLU A O 1
ATOM 6074 N N . ARG A 1 419 ? 49.38728 -10.49205 12.25364 1.000 21.10369 419 ARG A N 1
ATOM 6075 C CA . ARG A 1 419 ? 48.17634 -9.95978 11.65625 1.000 20.08974 419 ARG A CA 1
ATOM 6076 C C . ARG A 1 419 ? 48.57525 -9.19234 10.39950 1.000 16.06957 419 ARG A C 1
ATOM 6077 O O . ARG A 1 419 ? 49.75730 -8.93959 10.14992 1.000 19.18995 419 ARG A O 1
ATOM 6098 N N . SER A 1 420 ? 47.58008 -8.85824 9.57184 1.000 21.18604 420 SER A N 1
ATOM 6099 C CA . SER A 1 420 ? 47.80202 -8.00709 8.40425 1.000 24.51800 420 SER A CA 1
ATOM 6100 C C . SER A 1 420 ? 49.01601 -8.44713 7.58947 1.000 27.39702 420 SER A C 1
ATOM 6101 O O . SER A 1 420 ? 49.83382 -7.62323 7.15665 1.000 22.03244 420 SER A O 1
ATOM 6109 N N . GLU A 1 421 ? 49.15079 -9.76347 7.40119 1.000 28.87443 421 GLU A N 1
ATOM 6110 C CA . GLU A 1 421 ? 50.18425 -10.34532 6.53980 1.000 28.66802 421 GLU A CA 1
ATOM 6111 C C . GLU A 1 421 ? 51.57987 -9.96263 7.00431 1.000 32.83849 421 GLU A C 1
ATOM 6112 O O . GLU A 1 421 ? 52.50888 -9.82525 6.19662 1.000 27.96402 421 GLU A O 1
ATOM 6124 N N . GLY A 1 422 ? 51.73634 -9.76382 8.31378 1.000 22.83981 422 GLY A N 1
ATOM 6125 C CA . GLY A 1 422 ? 53.02128 -9.44811 8.88013 1.000 22.32449 422 GLY A CA 1
ATOM 6126 C C . GLY A 1 422 ? 53.25511 -7.98421 9.16176 1.000 21.89703 422 GLY A C 1
ATOM 6127 O O . GLY A 1 422 ? 54.36105 -7.63931 9.57721 1.000 19.39105 422 GLY A O 1
ATOM 6131 N N . ASP A 1 423 ? 52.26182 -7.11392 8.92844 1.000 17.59583 423 ASP A N 1
ATOM 6132 C CA . ASP A 1 423 ? 52.44450 -5.67613 9.07634 1.000 20.14854 423 ASP A CA 1
ATOM 6133 C C . ASP A 1 423 ? 52.00066 -5.15336 10.44198 1.000 20.07900 423 ASP A C 1
ATOM 6134 O O . ASP A 1 423 ? 52.23672 -3.97992 10.73672 1.000 18.03185 423 ASP A O 1
ATOM 6143 N N . LYS A 1 424 ? 51.28461 -5.95407 11.23793 1.000 20.17512 424 LYS A N 1
ATOM 6144 C CA . LYS A 1 424 ? 50.98348 -5.58276 12.62097 1.000 20.98187 424 LYS A CA 1
ATOM 6145 C C . LYS A 1 424 ? 50.85234 -6.86196 13.44591 1.000 23.09607 424 LYS A C 1
ATOM 6146 O O . LYS A 1 424 ? 50.63686 -7.94794 12.90935 1.000 21.80731 424 LYS A O 1
ATOM 6165 N N . TRP A 1 425 ? 50.99346 -6.72151 14.76438 1.000 15.70960 425 TRP A N 1
ATOM 6166 C CA . TRP A 1 425 ? 51.25703 -7.82914 15.65935 1.000 18.34354 425 TRP A CA 1
ATOM 6167 C C . TRP A 1 425 ? 50.48401 -7.61926 16.94817 1.000 19.01100 425 TRP A C 1
ATOM 6168 O O . TRP A 1 425 ? 50.40951 -6.49780 17.45331 1.000 16.55944 425 TRP A O 1
ATOM 6189 N N . LEU A 1 426 ? 49.86976 -8.69235 17.45021 1.000 13.36737 426 LEU A N 1
ATOM 6190 C CA . LEU A 1 426 ? 49.13523 -8.64530 18.71222 1.000 18.75081 426 LEU A CA 1
ATOM 6191 C C . LEU A 1 426 ? 50.13675 -8.65714 19.85822 1.000 17.71026 426 LEU A C 1
ATOM 6192 O O . LEU A 1 426 ? 50.99613 -9.54043 19.90787 1.000 17.03475 426 LEU A O 1
ATOM 6208 N N . THR A 1 427 ? 50.08069 -7.63177 20.73058 1.000 19.05903 427 THR A N 1
ATOM 6209 C CA . THR A 1 427 ? 51.03713 -7.46868 21.82480 1.000 12.68129 427 THR A CA 1
ATOM 6210 C C . THR A 1 427 ? 50.43675 -7.97211 23.12574 1.000 12.63561 427 THR A C 1
ATOM 6211 O O . THR A 1 427 ? 49.42595 -7.45234 23.61195 1.000 15.65724 427 THR A O 1
ATOM 6222 N N . GLY A 1 428 ? 51.05733 -8.98959 23.69637 1.000 16.40319 428 GLY A N 1
ATOM 6223 C CA . GLY A 1 428 ? 50.70184 -9.47057 25.02103 1.000 15.60608 428 GLY A CA 1
ATOM 6224 C C . GLY A 1 428 ? 51.84672 -9.17443 25.96985 1.000 13.29599 428 GLY A C 1
ATOM 6225 O O . GLY A 1 428 ? 53.00628 -9.37954 25.62793 1.000 15.96043 428 GLY A O 1
ATOM 6229 N N . PHE A 1 429 ? 51.51173 -8.69872 27.16185 1.000 16.20501 429 PHE A N 1
ATOM 6230 C CA . PHE A 1 429 ? 52.53765 -8.27350 28.09627 1.000 16.36642 429 PHE A CA 1
ATOM 6231 C C . PHE A 1 429 ? 52.54224 -9.05745 29.39242 1.000 16.23529 429 PHE A C 1
ATOM 6232 O O . PHE A 1 429 ? 53.35778 -8.75553 30.28448 1.000 15.91753 429 PHE A O 1
ATOM 6249 N N . LEU A 1 430 ? 51.66212 -10.04468 29.54821 1.000 18.14519 430 LEU A N 1
ATOM 6250 C CA . LEU A 1 430 ? 51.86855 -10.96147 30.66192 1.000 18.04309 430 LEU A CA 1
ATOM 6251 C C . LEU A 1 430 ? 53.25800 -11.56753 30.55166 1.000 13.14826 430 LEU A C 1
ATOM 6252 O O . LEU A 1 430 ? 53.86281 -11.61554 29.47962 1.000 16.47463 430 LEU A O 1
ATOM 6268 N N . ALA A 1 431 ? 53.79871 -12.01912 31.69090 1.000 12.41548 431 ALA A N 1
ATOM 6269 C CA . ALA A 1 431 ? 55.16654 -12.53564 31.65060 1.000 14.57252 431 ALA A CA 1
ATOM 6270 C C . ALA A 1 431 ? 55.31507 -13.65167 30.63375 1.000 16.65633 431 ALA A C 1
ATOM 6271 O O . ALA A 1 431 ? 56.39724 -13.84084 30.08575 1.000 15.69937 431 ALA A O 1
ATOM 6278 N N . THR A 1 432 ? 54.24262 -14.39984 30.39098 1.000 21.45247 432 THR A N 1
ATOM 6279 C CA . THR A 1 432 ? 54.26148 -15.56819 29.52784 1.000 22.72170 432 THR A CA 1
ATOM 6280 C C . THR A 1 432 ? 53.70516 -15.28564 28.14336 1.000 26.90320 432 THR A C 1
ATOM 6281 O O . THR A 1 432 ? 53.41349 -16.23121 27.41100 1.000 20.54972 432 THR A O 1
ATOM 6292 N N . GLU A 1 433 ? 53.54249 -14.01512 27.77293 1.000 18.69959 433 GLU A N 1
ATOM 6293 C CA . GLU A 1 433 ? 53.09991 -13.61121 26.44364 1.000 14.96997 433 GLU A CA 1
ATOM 6294 C C . GLU A 1 433 ? 54.26252 -12.98969 25.68641 1.000 15.63770 433 GLU A C 1
ATOM 6295 O O . GLU A 1 433 ? 55.31568 -12.68396 26.25416 1.000 19.39174 433 GLU A O 1
ATOM 6307 N N . ASN A 1 434 ? 54.04862 -12.76242 24.38126 1.000 17.29551 434 ASN A N 1
ATOM 6308 C CA . ASN A 1 434 ? 55.17081 -12.55611 23.47753 1.000 14.64621 434 ASN A CA 1
ATOM 6309 C C . ASN A 1 434 ? 56.02987 -11.32149 23.80814 1.000 15.70443 434 ASN A C 1
ATOM 6310 O O . ASN A 1 434 ? 57.24290 -11.34066 23.54539 1.000 16.87222 434 ASN A O 1
ATOM 6321 N N . CYS A 1 435 ? 55.44336 -10.24799 24.33889 1.000 20.22707 435 CYS A N 1
ATOM 6322 C CA . CYS A 1 435 ? 56.19543 -9.04050 24.67607 1.000 13.54902 435 CYS A CA 1
ATOM 6323 C C . CYS A 1 435 ? 56.52030 -8.97014 26.16913 1.000 18.45280 435 CYS A C 1
ATOM 6324 O O . CYS A 1 435 ? 57.02181 -7.95119 26.64132 1.000 14.63344 435 CYS A O 1
ATOM 6332 N N . GLY A 1 436 ? 56.32318 -10.06435 26.88973 1.000 13.89247 436 GLY A N 1
ATOM 6333 C CA . GLY A 1 436 ? 56.50627 -10.09942 28.32247 1.000 11.80946 436 GLY A CA 1
ATOM 6334 C C . GLY A 1 436 ? 57.83443 -10.71711 28.71900 1.000 12.04753 436 GLY A C 1
ATOM 6335 O O . GLY A 1 436 ? 58.58867 -11.22768 27.90124 1.000 17.86144 436 GLY A O 1
ATOM 6339 N N . VAL A 1 437 ? 58.09895 -10.67108 30.02946 1.000 14.56371 437 VAL A N 1
ATOM 6340 C CA . VAL A 1 437 ? 59.46122 -10.79879 30.52841 1.000 18.12269 437 VAL A CA 1
ATOM 6341 C C . VAL A 1 437 ? 59.98922 -12.23133 30.52768 1.000 22.46974 437 VAL A C 1
ATOM 6342 O O . VAL A 1 437 ? 61.21723 -12.40843 30.53783 1.000 17.78974 437 VAL A O 1
ATOM 6355 N N . ARG A 1 438 ? 59.11821 -13.25094 30.49516 1.000 18.17818 438 ARG A N 1
ATOM 6356 C CA . ARG A 1 438 ? 59.58064 -14.64663 30.42884 1.000 18.61164 438 ARG A CA 1
ATOM 6357 C C . ARG A 1 438 ? 59.49811 -15.22235 29.01574 1.000 26.12920 438 ARG A C 1
ATOM 6358 O O . ARG A 1 438 ? 59.71117 -16.43187 28.82045 1.000 20.97251 438 ARG A O 1
ATOM 6379 N N . ALA A 1 439 ? 59.18314 -14.39625 28.02525 1.000 17.81320 439 ALA A N 1
ATOM 6380 C CA . ALA A 1 439 ? 59.10974 -14.86867 26.65019 1.000 18.08283 439 ALA A CA 1
ATOM 6381 C C . ALA A 1 439 ? 60.48037 -14.87651 25.98731 1.000 18.17854 439 ALA A C 1
ATOM 6382 O O . ALA A 1 439 ? 61.32787 -14.02751 26.24093 1.000 27.27386 439 ALA A O 1
ATOM 6389 N N . ASP A 1 440 ? 60.66899 -15.82007 25.07789 1.000 23.76494 440 ASP A N 1
ATOM 6390 C CA . ASP A 1 440 ? 61.92201 -15.95685 24.34803 1.000 19.64309 440 ASP A CA 1
ATOM 6391 C C . ASP A 1 440 ? 61.57015 -16.36911 22.91224 1.000 21.17765 440 ASP A C 1
ATOM 6392 O O . ASP A 1 440 ? 60.51119 -15.97796 22.40814 1.000 22.87490 440 ASP A O 1
ATOM 6401 N N . ASP A 1 441 ? 62.40975 -17.17399 22.25645 1.000 23.85117 441 ASP A N 1
ATOM 6402 C CA . ASP A 1 441 ? 62.23096 -17.45696 20.82507 1.000 22.71211 441 ASP A CA 1
ATOM 6403 C C . ASP A 1 441 ? 61.21184 -18.56899 20.62085 1.000 31.19823 441 ASP A C 1
ATOM 6404 O O . ASP A 1 441 ? 61.54933 -19.74180 20.46825 1.000 29.52566 441 ASP A O 1
ATOM 6413 N N . GLY A 1 442 ? 59.94764 -18.18752 20.56283 1.000 20.88359 442 GLY A N 1
ATOM 6414 C CA . GLY A 1 442 ? 58.88765 -19.15592 20.38052 1.000 27.89106 442 GLY A CA 1
ATOM 6415 C C . GLY A 1 442 ? 58.57271 -19.99693 21.59771 1.000 33.03995 442 GLY A C 1
ATOM 6416 O O . GLY A 1 442 ? 57.88824 -21.01342 21.47760 1.000 35.95980 442 GLY A O 1
ATOM 6420 N N . LYS A 1 443 ? 59.01798 -19.57886 22.77470 1.000 24.47109 443 LYS A N 1
ATOM 6421 C CA . LYS A 1 443 ? 58.92026 -20.38617 23.98167 1.000 30.72462 443 LYS A CA 1
ATOM 6422 C C . LYS A 1 443 ? 59.01897 -19.47056 25.18747 1.000 25.28437 443 LYS A C 1
ATOM 6423 O O . LYS A 1 443 ? 59.57659 -18.37434 25.10710 1.000 26.46208 443 LYS A O 1
ATOM 6442 N N . ILE A 1 444 ? 58.52030 -19.96190 26.30137 1.000 22.62872 444 ILE A N 1
ATOM 6443 C CA . ILE A 1 444 ? 58.65385 -19.35729 27.62040 1.000 21.54016 444 ILE A CA 1
ATOM 6444 C C . ILE A 1 444 ? 59.91050 -19.91600 28.26551 1.000 27.96942 444 ILE A C 1
ATOM 6445 O O . ILE A 1 444 ? 60.25488 -21.07770 28.04634 1.000 24.40193 444 ILE A O 1
ATOM 6461 N N . VAL A 1 445 ? 60.59754 -19.10515 29.07160 1.000 20.76184 445 VAL A N 1
ATOM 6462 C CA . VAL A 1 445 ? 61.74074 -19.55915 29.85658 1.000 24.84417 445 VAL A CA 1
ATOM 6463 C C . VAL A 1 445 ? 61.46259 -19.30755 31.33397 1.000 30.90829 445 VAL A C 1
ATOM 6464 O O . VAL A 1 445 ? 60.60810 -18.49967 31.71153 1.000 23.12340 445 VAL A O 1
ATOM 6477 N N . THR A 1 446 ? 62.21896 -20.00947 32.17853 1.000 26.83742 446 THR A N 1
ATOM 6478 C CA . THR A 1 446 ? 61.99526 -19.91661 33.61506 1.000 27.60353 446 THR A CA 1
ATOM 6479 C C . THR A 1 446 ? 62.22268 -18.50469 34.15034 1.000 22.68226 446 THR A C 1
ATOM 6480 O O . THR A 1 446 ? 61.39160 -17.97615 34.89865 1.000 22.65556 446 THR A O 1
ATOM 6491 N N . ALA A 1 447 ? 63.36625 -17.90371 33.84475 1.000 27.40649 447 ALA A N 1
ATOM 6492 C CA . ALA A 1 447 ? 63.71166 -16.62193 34.45430 1.000 23.68418 447 ALA A CA 1
ATOM 6493 C C . ALA A 1 447 ? 63.10458 -15.46440 33.67851 1.000 26.30003 447 ALA A C 1
ATOM 6494 O O . ALA A 1 447 ? 63.06773 -15.48134 32.44636 1.000 23.75848 447 ALA A O 1
ATOM 6501 N N . ALA A 1 448 ? 62.64794 -14.45022 34.41156 1.000 24.33145 448 ALA A N 1
ATOM 6502 C CA . ALA A 1 448 ? 62.33694 -13.16362 33.79762 1.000 22.92333 448 ALA A CA 1
ATOM 6503 C C . ALA A 1 448 ? 63.62855 -12.48349 33.37738 1.000 19.37513 448 ALA A C 1
ATOM 6504 O O . ALA A 1 448 ? 64.60058 -12.45432 34.13703 1.000 23.99843 448 ALA A O 1
ATOM 6511 N N . ARG A 1 449 ? 63.65820 -11.94490 32.16598 1.000 16.13538 449 ARG A N 1
ATOM 6512 C CA . ARG A 1 449 ? 64.88530 -11.31618 31.73114 1.000 17.27771 449 ARG A CA 1
ATOM 6513 C C . ARG A 1 449 ? 65.01105 -9.93590 32.36435 1.000 20.65523 449 ARG A C 1
ATOM 6514 O O . ARG A 1 449 ? 64.04038 -9.34263 32.84901 1.000 21.80504 449 ARG A O 1
ATOM 6535 N N . SER A 1 450 ? 66.24491 -9.45369 32.39349 1.000 19.49371 450 SER A N 1
ATOM 6536 C CA . SER A 1 450 ? 66.58205 -8.19904 33.05803 1.000 28.08722 450 SER A CA 1
ATOM 6537 C C . SER A 1 450 ? 67.02332 -7.14119 32.05782 1.000 24.12728 450 SER A C 1
ATOM 6538 O O . SER A 1 450 ? 67.53586 -6.08929 32.45863 1.000 20.91080 450 SER A O 1
ATOM 6546 N N . GLN A 1 451 ? 66.83340 -7.40680 30.76831 1.000 16.11870 451 GLN A N 1
ATOM 6547 C CA . GLN A 1 451 ? 67.25966 -6.52992 29.69671 1.000 19.28512 451 GLN A CA 1
ATOM 6548 C C . GLN A 1 451 ? 66.16188 -6.54466 28.64243 1.000 14.05326 451 GLN A C 1
ATOM 6549 O O . GLN A 1 451 ? 65.40723 -7.51028 28.54641 1.000 16.36586 451 GLN A O 1
ATOM 6563 N N . ASN A 1 452 ? 66.04556 -5.46446 27.86715 1.000 13.91760 452 ASN A N 1
ATOM 6564 C CA . ASN A 1 452 ? 65.18674 -5.48438 26.67400 1.000 13.10962 452 ASN A CA 1
ATOM 6565 C C . ASN A 1 452 ? 63.75111 -5.90856 26.99264 1.000 15.45286 452 ASN A C 1
ATOM 6566 O O . ASN A 1 452 ? 63.17622 -6.79232 26.34740 1.000 15.13957 452 ASN A O 1
ATOM 6577 N N . TYR A 1 453 ? 63.15152 -5.25677 27.98883 1.000 13.60322 453 TYR A N 1
ATOM 6578 C CA . TYR A 1 453 ? 61.79028 -5.57479 28.39289 1.000 13.23606 453 TYR A CA 1
ATOM 6579 C C . TYR A 1 453 ? 61.05371 -4.30209 28.80610 1.000 10.34441 453 TYR A C 1
ATOM 6580 O O . TYR A 1 453 ? 61.65661 -3.23011 28.98904 1.000 11.70625 453 TYR A O 1
ATOM 6598 N N . SER A 1 454 ? 59.73648 -4.45199 28.92219 1.000 12.62705 454 SER A N 1
ATOM 6599 C CA . SER A 1 454 ? 58.84995 -3.35845 29.30379 1.000 12.36019 454 SER A CA 1
ATOM 6600 C C . SER A 1 454 ? 58.68456 -3.37599 30.81313 1.000 8.65064 454 SER A C 1
ATOM 6601 O O . SER A 1 454 ? 58.03029 -4.27321 31.37746 1.000 12.19594 454 SER A O 1
ATOM 6609 N N . LYS A 1 455 ? 59.18040 -2.32431 31.44798 1.000 12.55193 455 LYS A N 1
ATOM 6610 C CA . LYS A 1 455 ? 59.01713 -2.16527 32.87234 1.000 10.60466 455 LYS A CA 1
ATOM 6611 C C . LYS A 1 455 ? 57.58480 -1.89505 33.28419 1.000 8.80857 455 LYS A C 1
ATOM 6612 O O . LYS A 1 455 ? 57.28182 -2.02711 34.46563 1.000 12.28510 455 LYS A O 1
ATOM 6631 N N . THR A 1 456 ? 56.72380 -1.45972 32.37227 1.000 11.28158 456 THR A N 1
ATOM 6632 C CA . THR A 1 456 ? 55.37362 -1.05803 32.72911 1.000 8.26261 456 THR A CA 1
ATOM 6633 C C . THR A 1 456 ? 54.27436 -1.95209 32.19257 1.000 9.95181 456 THR A C 1
ATOM 6634 O O . THR A 1 456 ? 53.13838 -1.85649 32.66730 1.000 12.24611 456 THR A O 1
ATOM 6645 N N . GLY A 1 457 ? 54.55420 -2.79401 31.19857 1.000 11.72565 457 GLY A N 1
ATOM 6646 C CA . GLY A 1 457 ? 53.47598 -3.53872 30.60281 1.000 11.86096 457 GLY A CA 1
ATOM 6647 C C . GLY A 1 457 ? 52.92683 -2.89749 29.34659 1.000 14.76882 457 GLY A C 1
ATOM 6648 O O . GLY A 1 457 ? 51.91804 -3.38516 28.81854 1.000 12.41316 457 GLY A O 1
ATOM 6652 N N . TYR A 1 458 ? 53.55059 -1.80405 28.89045 1.000 11.34069 458 TYR A N 1
ATOM 6653 C CA . TYR A 1 458 ? 53.18372 -1.07243 27.68710 1.000 8.17047 458 TYR A CA 1
ATOM 6654 C C . TYR A 1 458 ? 54.44682 -0.81808 26.89154 1.000 8.53434 458 TYR A C 1
ATOM 6655 O O . TYR A 1 458 ? 55.56495 -0.92752 27.40302 1.000 11.47419 458 TYR A O 1
ATOM 6673 N N . LEU A 1 459 ? 54.26874 -0.46512 25.62568 1.000 10.22893 459 LEU A N 1
ATOM 6674 C CA . LEU A 1 459 ? 55.37525 -0.02046 24.80290 1.000 8.83939 459 LEU A CA 1
ATOM 6675 C C . LEU A 1 459 ? 54.97599 1.22607 24.01625 1.000 8.60688 459 LEU A C 1
ATOM 6676 O O . LEU A 1 459 ? 53.79978 1.48777 23.72978 1.000 11.21119 459 LEU A O 1
ATOM 6692 N N . ASN A 1 460 ? 55.99315 1.98190 23.66533 1.000 8.83461 460 ASN A N 1
ATOM 6693 C CA . ASN A 1 460 ? 55.83878 3.16779 22.85650 1.000 10.28298 460 ASN A CA 1
ATOM 6694 C C . ASN A 1 460 ? 55.70554 2.77707 21.39557 1.000 9.97191 460 ASN A C 1
ATOM 6695 O O . ASN A 1 460 ? 56.36966 1.84539 20.94431 1.000 11.34683 460 ASN A O 1
ATOM 6706 N N . LYS A 1 461 ? 54.89261 3.53668 20.64972 1.000 9.90264 461 LYS A N 1
ATOM 6707 C CA . LYS A 1 461 ? 54.88035 3.43780 19.18771 1.000 11.69808 461 LYS A CA 1
ATOM 6708 C C . LYS A 1 461 ? 55.17458 4.75829 18.51059 1.000 12.21205 461 LYS A C 1
ATOM 6709 O O . LYS A 1 461 ? 55.26941 4.79129 17.27123 1.000 10.23381 461 LYS A O 1
ATOM 6728 N N . LYS A 1 462 ? 55.23118 5.86160 19.25420 1.000 13.39377 462 LYS A N 1
ATOM 6729 C CA . LYS A 1 462 ? 55.47682 7.13524 18.59908 1.000 10.11834 462 LYS A CA 1
ATOM 6730 C C . LYS A 1 462 ? 56.90092 7.14862 18.05537 1.000 10.18049 462 LYS A C 1
ATOM 6731 O O . LYS A 1 462 ? 57.83879 6.74706 18.72799 1.000 10.88937 462 LYS A O 1
ATOM 6750 N N . GLY A 1 463 ? 57.06400 7.62611 16.83140 1.000 8.05232 463 GLY A N 1
ATOM 6751 C CA . GLY A 1 463 ? 58.38518 7.72349 16.26667 1.000 9.75907 463 GLY A CA 1
ATOM 6752 C C . GLY A 1 463 ? 58.93143 6.41765 15.75353 1.000 8.75247 463 GLY A C 1
ATOM 6753 O O . GLY A 1 463 ? 60.08911 6.36811 15.37435 1.000 11.03184 463 GLY A O 1
ATOM 6757 N N . VAL A 1 464 ? 58.11567 5.38004 15.71480 1.000 9.18415 464 VAL A N 1
ATOM 6758 C CA . VAL A 1 464 ? 58.47380 4.05194 15.24437 1.000 8.77238 464 VAL A CA 1
ATOM 6759 C C . VAL A 1 464 ? 57.79558 3.92634 13.88945 1.000 9.61139 464 VAL A C 1
ATOM 6760 O O . VAL A 1 464 ? 56.57041 3.78152 13.78944 1.000 11.26028 464 VAL A O 1
ATOM 6773 N N . HIS A 1 465 ? 58.57924 4.01423 12.83923 1.000 11.92868 465 HIS A N 1
ATOM 6774 C CA . HIS A 1 465 ? 57.99762 3.82744 11.51639 1.000 10.93601 465 HIS A CA 1
ATOM 6775 C C . HIS A 1 465 ? 57.42959 2.41060 11.34068 1.000 15.83464 465 HIS A C 1
ATOM 6776 O O . HIS A 1 465 ? 58.12026 1.41749 11.64745 1.000 13.72506 465 HIS A O 1
ATOM 6790 N N . PRO A 1 466 ? 56.19099 2.26080 10.83971 1.000 10.22214 466 PRO A N 1
ATOM 6791 C CA . PRO A 1 466 ? 55.60912 0.90607 10.72511 1.000 15.80445 466 PRO A CA 1
ATOM 6792 C C . PRO A 1 466 ? 56.37534 -0.01863 9.78812 1.000 15.80861 466 PRO A C 1
ATOM 6793 O O . PRO A 1 466 ? 56.12370 -1.22099 9.80391 1.000 17.39679 466 PRO A O 1
ATOM 6804 N N . GLY A 1 467 ? 57.28460 0.50510 8.98936 1.000 15.53365 467 GLY A N 1
ATOM 6805 C CA . GLY A 1 467 ? 58.13444 -0.30650 8.15309 1.000 21.14616 467 GLY A CA 1
ATOM 6806 C C . GLY A 1 467 ? 59.34430 -0.87120 8.82355 1.000 21.37470 467 GLY A C 1
ATOM 6807 O O . GLY A 1 467 ? 60.10311 -1.61213 8.18616 1.000 19.60128 467 GLY A O 1
ATOM 6811 N N . ILE A 1 468 ? 59.56029 -0.54588 10.10498 1.000 17.34428 468 ILE A N 1
ATOM 6812 C CA . ILE A 1 468 ? 60.72167 -1.06546 10.80052 1.000 16.02544 468 ILE A CA 1
ATOM 6813 C C . ILE A 1 468 ? 60.67845 -2.58557 10.79469 1.000 9.07161 468 ILE A C 1
ATOM 6814 O O . ILE A 1 468 ? 59.63661 -3.20520 11.06942 1.000 14.34365 468 ILE A O 1
ATOM 6830 N N . GLN A 1 469 ? 61.82959 -3.20823 10.54557 1.000 15.94973 469 GLN A N 1
ATOM 6831 C CA . GLN A 1 469 ? 61.93014 -4.66697 10.57493 1.000 16.28484 469 GLN A CA 1
ATOM 6832 C C . GLN A 1 469 ? 62.74350 -5.12905 11.77992 1.000 13.28848 469 GLN A C 1
ATOM 6833 O O . GLN A 1 469 ? 63.95081 -4.86542 11.85960 1.000 17.55842 469 GLN A O 1
ATOM 6847 N N . ALA A 1 470 ? 62.07584 -5.78781 12.72065 1.000 16.66621 470 ALA A N 1
ATOM 6848 C CA . ALA A 1 470 ? 62.77896 -6.57329 13.71782 1.000 17.01415 470 ALA A CA 1
ATOM 6849 C C . ALA A 1 470 ? 63.77188 -7.52126 13.04259 1.000 23.83661 470 ALA A C 1
ATOM 6850 O O . ALA A 1 470 ? 63.58713 -7.94885 11.90230 1.000 23.73978 470 ALA A O 1
ATOM 6857 N N . THR A 1 471 ? 64.84749 -7.83513 13.74906 1.000 18.45581 471 THR A N 1
ATOM 6858 C CA . THR A 1 471 ? 65.93370 -8.59043 13.13554 1.000 25.45182 471 THR A CA 1
ATOM 6859 C C . THR A 1 471 ? 66.90474 -9.02980 14.21853 1.000 26.89258 471 THR A C 1
ATOM 6860 O O . THR A 1 471 ? 66.90233 -8.49960 15.33121 1.000 21.12784 471 THR A O 1
ATOM 6871 N N . VAL A 1 472 ? 67.73300 -10.01695 13.87993 1.000 24.56768 472 VAL A N 1
ATOM 6872 C CA . VAL A 1 472 ? 68.67327 -10.53506 14.85637 1.000 24.37751 472 VAL A CA 1
ATOM 6873 C C . VAL A 1 472 ? 69.92651 -9.68806 14.90658 1.000 19.13248 472 VAL A C 1
ATOM 6874 O O . VAL A 1 472 ? 70.61034 -9.68314 15.93770 1.000 28.20059 472 VAL A O 1
ATOM 6887 N N . GLY A 1 473 ? 70.22655 -8.94139 13.83923 1.000 21.59364 473 GLY A N 1
ATOM 6888 C CA . GLY A 1 473 ? 71.36017 -8.03721 13.81382 1.000 19.54405 473 GLY A CA 1
ATOM 6889 C C . GLY A 1 473 ? 71.05840 -6.73095 14.54128 1.000 24.11844 473 GLY A C 1
ATOM 6890 O O . GLY A 1 473 ? 70.02483 -6.57582 15.19087 1.000 22.12342 473 GLY A O 1
ATOM 6894 N N . THR A 1 474 ? 71.98713 -5.78173 14.42912 1.000 20.60349 474 THR A N 1
ATOM 6895 C CA . THR A 1 474 ? 71.81593 -4.43539 14.98207 1.000 20.87095 474 THR A CA 1
ATOM 6896 C C . THR A 1 474 ? 72.19349 -3.39360 13.94062 1.000 23.22934 474 THR A C 1
ATOM 6897 O O . THR A 1 474 ? 73.10435 -2.57460 14.14124 1.000 18.97790 474 THR A O 1
ATOM 6908 N N . PRO A 1 475 ? 71.51424 -3.41271 12.79620 1.000 16.92336 475 PRO A N 1
ATOM 6909 C CA . PRO A 1 475 ? 71.62116 -2.31505 11.83669 1.000 19.85692 475 PRO A CA 1
ATOM 6910 C C . PRO A 1 475 ? 70.76303 -1.11697 12.24792 1.000 20.65038 475 PRO A C 1
ATOM 6911 O O . PRO A 1 475 ? 69.97322 -1.16765 13.18312 1.000 21.23986 475 PRO A O 1
ATOM 6922 N N . GLY A 1 476 ? 70.93164 -0.03335 11.51152 1.000 17.88730 476 GLY A N 1
ATOM 6923 C CA . GLY A 1 476 ? 70.03626 1.10373 11.58634 1.000 19.88456 476 GLY A CA 1
ATOM 6924 C C . GLY A 1 476 ? 68.59340 0.70061 11.37064 1.000 23.40706 476 GLY A C 1
ATOM 6925 O O . GLY A 1 476 ? 68.28549 -0.38443 10.84299 1.000 19.77900 476 GLY A O 1
ATOM 6929 N N . PRO A 1 477 ? 67.67133 1.56621 11.79257 1.000 16.44681 477 PRO A N 1
ATOM 6930 C CA . PRO A 1 477 ? 66.26133 1.32028 11.50061 1.000 18.99436 477 PRO A CA 1
ATOM 6931 C C . PRO A 1 477 ? 66.02977 1.28464 10.00147 1.000 14.75767 477 PRO A C 1
ATOM 6932 O O . PRO A 1 477 ? 66.71473 1.97032 9.24066 1.000 18.97061 477 PRO A O 1
ATOM 6943 N N . THR A 1 478 ? 65.04837 0.46692 9.60184 1.000 18.29510 478 THR A N 1
ATOM 6944 C CA . THR A 1 478 ? 64.76150 0.23036 8.18644 1.000 18.69798 478 THR A CA 1
ATOM 6945 C C . THR A 1 478 ? 64.48228 1.53038 7.45687 1.000 21.70572 478 THR A C 1
ATOM 6946 O O . THR A 1 478 ? 65.03931 1.78254 6.38005 1.000 19.95008 478 THR A O 1
ATOM 6957 N N . VAL A 1 479 ? 63.64272 2.38283 8.04172 1.000 17.15118 479 VAL A N 1
ATOM 6958 C CA . VAL A 1 479 ? 63.27586 3.66976 7.47583 1.000 18.70688 479 VAL A CA 1
ATOM 6959 C C . VAL A 1 479 ? 63.64924 4.76051 8.48314 1.000 20.40054 479 VAL A C 1
ATOM 6960 O O . VAL A 1 479 ? 63.06054 4.83457 9.56512 1.000 22.22166 479 VAL A O 1
ATOM 6973 N N . GLU A 1 480 ? 64.60529 5.60980 8.12108 1.000 19.57178 480 GLU A N 1
ATOM 6974 C CA . GLU A 1 480 ? 64.96910 6.78474 8.89627 1.000 14.84989 480 GLU A CA 1
ATOM 6975 C C . GLU A 1 480 ? 64.09428 7.96667 8.48055 1.000 20.36665 480 GLU A C 1
ATOM 6976 O O . GLU A 1 480 ? 63.48771 7.97966 7.40352 1.000 17.98656 480 GLU A O 1
ATOM 6988 N N . TYR A 1 481 ? 64.04050 8.97319 9.34806 1.000 13.63431 481 TYR A N 1
ATOM 6989 C CA . TYR A 1 481 ? 63.26719 10.18489 9.12100 1.000 14.57403 481 TYR A CA 1
ATOM 6990 C C . TYR A 1 481 ? 63.84320 11.24056 10.04651 1.000 15.62741 481 TYR A C 1
ATOM 6991 O O . TYR A 1 481 ? 64.31113 10.90134 11.15160 1.000 14.89939 481 TYR A O 1
ATOM 7009 N N . PRO A 1 482 ? 63.74945 12.51474 9.68398 1.000 11.65427 482 PRO A N 1
ATOM 7010 C CA . PRO A 1 482 ? 64.24798 13.56967 10.57680 1.000 14.77180 482 PRO A CA 1
ATOM 7011 C C . PRO A 1 482 ? 63.37002 13.74349 11.81042 1.000 16.09312 482 PRO A C 1
ATOM 7012 O O . PRO A 1 482 ? 62.13238 13.69203 11.76066 1.000 12.21149 482 PRO A O 1
ATOM 7023 N N . TRP A 1 483 ? 64.02209 14.00207 12.90838 1.000 13.87507 483 TRP A N 1
ATOM 7024 C CA . TRP A 1 483 ? 63.29016 14.24416 14.13479 1.000 11.57705 483 TRP A CA 1
ATOM 7025 C C . TRP A 1 483 ? 62.74129 15.66944 14.16596 1.000 9.69243 483 TRP A C 1
ATOM 7026 O O . TRP A 1 483 ? 63.43948 16.61583 13.79484 1.000 9.77028 483 TRP A O 1
ATOM 7047 N N . PRO A 1 484 ? 61.49156 15.85458 14.63145 1.000 7.86624 484 PRO A N 1
ATOM 7048 C CA . PRO A 1 484 ? 60.87292 17.18678 14.59499 1.000 10.37869 484 PRO A CA 1
ATOM 7049 C C . PRO A 1 484 ? 61.31564 18.05007 15.76630 1.000 12.90180 484 PRO A C 1
ATOM 7050 O O . PRO A 1 484 ? 60.76796 17.96025 16.87439 1.000 13.33449 484 PRO A O 1
ATOM 7061 N N . VAL A 1 485 ? 62.32412 18.88567 15.53206 1.000 9.18231 485 VAL A N 1
ATOM 7062 C CA . VAL A 1 485 ? 62.71546 19.83575 16.55819 1.000 8.05472 485 VAL A CA 1
ATOM 7063 C C . VAL A 1 485 ? 61.60577 20.84839 16.75900 1.000 13.09828 485 VAL A C 1
ATOM 7064 O O . VAL A 1 485 ? 61.31932 21.25268 17.88129 1.000 9.30423 485 VAL A O 1
ATOM 7077 N N . ILE A 1 486 ? 61.00137 21.31000 15.66931 1.000 10.62780 486 ILE A N 1
ATOM 7078 C CA . ILE A 1 486 ? 59.81365 22.16635 15.73090 1.000 12.38206 486 ILE A CA 1
ATOM 7079 C C . ILE A 1 486 ? 58.83671 21.66334 14.68467 1.000 9.89838 486 ILE A C 1
ATOM 7080 O O . ILE A 1 486 ? 59.21513 21.44977 13.52740 1.000 9.13425 486 ILE A O 1
ATOM 7096 N N . ARG A 1 487 ? 57.56760 21.51995 15.07110 1.000 12.85058 487 ARG A N 1
ATOM 7097 C CA . ARG A 1 487 ? 56.53207 21.26062 14.08939 1.000 14.24336 487 ARG A CA 1
ATOM 7098 C C . ARG A 1 487 ? 55.34557 22.16943 14.36875 1.000 9.98204 487 ARG A C 1
ATOM 7099 O O . ARG A 1 487 ? 55.23033 22.78119 15.43173 1.000 9.86558 487 ARG A O 1
ATOM 7120 N N . LEU A 1 488 ? 54.50112 22.33267 13.35002 1.000 10.57768 488 LEU A N 1
ATOM 7121 C CA . LEU A 1 488 ? 53.51490 23.40282 13.40109 1.000 11.59864 488 LEU A CA 1
ATOM 7122 C C . LEU A 1 488 ? 52.52941 23.22386 14.55532 1.000 10.94841 488 LEU A C 1
ATOM 7123 O O . LEU A 1 488 ? 52.07317 24.21158 15.12736 1.000 10.43709 488 LEU A O 1
ATOM 7139 N N . ALA A 1 489 ? 52.19427 21.99632 14.94614 1.000 10.98389 489 ALA A N 1
ATOM 7140 C CA . ALA A 1 489 ? 51.24669 21.89409 16.05586 1.000 10.11108 489 ALA A CA 1
ATOM 7141 C C . ALA A 1 489 ? 51.80711 22.51848 17.31706 1.000 9.85617 489 ALA A C 1
ATOM 7142 O O . ALA A 1 489 ? 51.03851 23.02339 18.14505 1.000 10.07382 489 ALA A O 1
ATOM 7149 N N . GLU A 1 490 ? 53.13069 22.50589 17.48185 1.000 9.11086 490 GLU A N 1
ATOM 7150 C CA . GLU A 1 490 ? 53.69469 23.15526 18.65485 1.000 9.05308 490 GLU A CA 1
ATOM 7151 C C . GLU A 1 490 ? 53.45773 24.65185 18.60704 1.000 13.29443 490 GLU A C 1
ATOM 7152 O O . GLU A 1 490 ? 53.15231 25.27047 19.63104 1.000 9.88493 490 GLU A O 1
ATOM 7164 N N . LEU A 1 491 ? 53.58990 25.25758 17.42569 1.000 10.52837 491 LEU A N 1
ATOM 7165 C CA . LEU A 1 491 ? 53.27596 26.68146 17.33410 1.000 10.06524 491 LEU A CA 1
ATOM 7166 C C . LEU A 1 491 ? 51.82991 26.94103 17.73210 1.000 7.74220 491 LEU A C 1
ATOM 7167 O O . LEU A 1 491 ? 51.53215 27.92383 18.42143 1.000 12.07732 491 LEU A O 1
ATOM 7183 N N . TYR A 1 492 ? 50.91111 26.08882 17.27756 1.000 9.20740 492 TYR A N 1
ATOM 7184 C CA . TYR A 1 492 ? 49.50189 26.26859 17.61911 1.000 7.38257 492 TYR A CA 1
ATOM 7185 C C . TYR A 1 492 ? 49.30732 26.20172 19.13002 1.000 11.16393 492 TYR A C 1
ATOM 7186 O O . TYR A 1 492 ? 48.58575 27.01612 19.71748 1.000 12.64489 492 TYR A O 1
ATOM 7204 N N . LEU A 1 493 ? 49.93344 25.22326 19.77735 1.000 10.83755 493 LEU A N 1
ATOM 7205 C CA . LEU A 1 493 ? 49.78526 25.11523 21.23637 1.000 9.18797 493 LEU A CA 1
ATOM 7206 C C . LEU A 1 493 ? 50.51427 26.23286 21.97581 1.000 9.04079 493 LEU A C 1
ATOM 7207 O O . LEU A 1 493 ? 50.05641 26.67534 23.03392 1.000 10.60756 493 LEU A O 1
ATOM 7223 N N . ASN A 1 494 ? 51.64198 26.69603 21.44156 1.000 9.61092 494 ASN A N 1
ATOM 7224 C CA . ASN A 1 494 ? 52.34072 27.82710 22.05072 1.000 10.30243 494 ASN A CA 1
ATOM 7225 C C . ASN A 1 494 ? 51.45944 29.07343 22.01652 1.000 11.43311 494 ASN A C 1
ATOM 7226 O O . ASN A 1 494 ? 51.41254 29.86442 22.97467 1.000 11.64709 494 ASN A O 1
ATOM 7237 N N . TYR A 1 495 ? 50.80257 29.28910 20.88016 1.000 10.91175 495 TYR A N 1
ATOM 7238 C CA . TYR A 1 495 ? 49.92656 30.44348 20.72369 1.000 12.35486 495 TYR A CA 1
ATOM 7239 C C . TYR A 1 495 ? 48.78153 30.39137 21.71135 1.000 13.69424 495 TYR A C 1
ATOM 7240 O O . TYR A 1 495 ? 48.44300 31.38738 22.36557 1.000 13.42539 495 TYR A O 1
ATOM 7258 N N . ALA A 1 496 ? 48.16097 29.22254 21.82124 1.000 13.57439 496 ALA A N 1
ATOM 7259 C CA . ALA A 1 496 ? 47.08049 29.04329 22.76374 1.000 11.26525 496 ALA A CA 1
ATOM 7260 C C . ALA A 1 496 ? 47.54658 29.34373 24.17917 1.000 14.39983 496 ALA A C 1
ATOM 7261 O O . ALA A 1 496 ? 46.89446 30.08213 24.91982 1.000 12.09665 496 ALA A O 1
ATOM 7268 N N . GLU A 1 497 ? 48.70079 28.78829 24.56059 1.000 9.59596 497 GLU A N 1
ATOM 7269 C CA . GLU A 1 497 ? 49.20669 28.97443 25.90907 1.000 11.10875 497 GLU A CA 1
ATOM 7270 C C . GLU A 1 497 ? 49.47264 30.44978 26.19198 1.000 14.72730 497 GLU A C 1
ATOM 7271 O O . GLU A 1 497 ? 49.07541 30.97566 27.24090 1.000 15.12729 497 GLU A O 1
ATOM 7283 N N . ALA A 1 498 ? 50.16782 31.12666 25.26885 1.000 10.88225 498 ALA A N 1
ATOM 7284 C CA . ALA A 1 498 ? 50.48516 32.53770 25.46401 1.000 10.69220 498 ALA A CA 1
ATOM 7285 C C . ALA A 1 498 ? 49.21541 33.38307 25.49655 1.000 14.19501 498 ALA A C 1
ATOM 7286 O O . ALA A 1 498 ? 49.08595 34.28869 26.32078 1.000 14.07398 498 ALA A O 1
ATOM 7293 N N . CYS A 1 499 ? 48.25464 33.07190 24.63507 1.000 17.90970 499 CYS A N 1
ATOM 7294 C CA . CYS A 1 499 ? 47.02187 33.85740 24.56542 1.000 21.28606 499 CYS A CA 1
ATOM 7295 C C . CYS A 1 499 ? 46.21246 33.72000 25.84482 1.000 20.32829 499 CYS A C 1
ATOM 7296 O O . CYS A 1 499 ? 45.68082 34.70715 26.38182 1.000 17.48666 499 CYS A O 1
ATOM 7304 N N . VAL A 1 500 ? 46.09270 32.48423 26.33039 1.000 14.42495 500 VAL A N 1
ATOM 7305 C CA . VAL A 1 500 ? 45.40968 32.21719 27.58624 1.000 15.31942 500 VAL A CA 1
ATOM 7306 C C . VAL A 1 500 ? 46.16754 32.82501 28.75542 1.000 15.76799 500 VAL A C 1
ATOM 7307 O O . VAL A 1 500 ? 45.56566 33.38014 29.67662 1.000 17.62517 500 VAL A O 1
ATOM 7320 N N . GLY A 1 501 ? 47.49492 32.70198 28.77352 1.000 13.89786 501 GLY A N 1
ATOM 7321 C CA . GLY A 1 501 ? 48.23545 33.30631 29.86740 1.000 15.88352 501 GLY A CA 1
ATOM 7322 C C . GLY A 1 501 ? 48.00497 34.80312 29.95358 1.000 14.66912 501 GLY A C 1
ATOM 7323 O O . GLY A 1 501 ? 47.90014 35.36952 31.04415 1.000 16.18737 501 GLY A O 1
ATOM 7327 N N . TYR A 1 502 ? 47.98063 35.47094 28.80310 1.000 14.65794 502 TYR A N 1
ATOM 7328 C CA . TYR A 1 502 ? 47.71058 36.90483 28.78160 1.000 19.36275 502 TYR A CA 1
ATOM 7329 C C . TYR A 1 502 ? 46.29484 37.17333 29.26745 1.000 22.43144 502 TYR A C 1
ATOM 7330 O O . TYR A 1 502 ? 46.07718 37.96871 30.19109 1.000 18.56582 502 TYR A O 1
ATOM 7348 N N . GLY A 1 503 ? 45.32613 36.48228 28.67763 1.000 15.98806 503 GLY A N 1
ATOM 7349 C CA . GLY A 1 503 ? 43.98032 36.44669 29.19557 1.000 21.83148 503 GLY A CA 1
ATOM 7350 C C . GLY A 1 503 ? 43.11696 37.64019 28.83330 1.000 30.06542 503 GLY A C 1
ATOM 7351 O O . GLY A 1 503 ? 41.97097 37.71053 29.29367 1.000 30.62873 503 GLY A O 1
ATOM 7355 N N . LYS A 1 504 ? 43.61187 38.54918 27.99233 1.000 25.53638 504 LYS A N 1
ATOM 7356 C CA . LYS A 1 504 ? 42.95427 39.83283 27.75860 1.000 33.37451 504 LYS A CA 1
ATOM 7357 C C . LYS A 1 504 ? 42.92893 40.19585 26.27923 1.000 30.58996 504 LYS A C 1
ATOM 7358 O O . LYS A 1 504 ? 43.54988 39.54352 25.43938 1.000 25.17022 504 LYS A O 1
ATOM 7377 N N . GLU A 1 505 ? 42.22284 41.29364 25.98048 1.000 24.89482 505 GLU A N 1
ATOM 7378 C CA . GLU A 1 505 ? 42.22520 41.91581 24.65884 1.000 22.04095 505 GLU A CA 1
ATOM 7379 C C . GLU A 1 505 ? 41.78481 40.94827 23.56383 1.000 20.18641 505 GLU A C 1
ATOM 7380 O O . GLU A 1 505 ? 42.20020 41.07064 22.41918 1.000 24.77321 505 GLU A O 1
ATOM 7392 N N . GLY A 1 506 ? 40.91663 39.99299 23.88136 1.000 17.60737 506 GLY A N 1
ATOM 7393 C CA . GLY A 1 506 ? 40.48417 39.04999 22.87747 1.000 17.46792 506 GLY A CA 1
ATOM 7394 C C . GLY A 1 506 ? 41.50005 37.99509 22.48986 1.000 27.06695 506 GLY A C 1
ATOM 7395 O O . GLY A 1 506 ? 41.23763 37.21072 21.57263 1.000 23.57558 506 GLY A O 1
ATOM 7399 N N . TYR A 1 507 ? 42.62955 37.91584 23.18218 1.000 26.49198 507 TYR A N 1
ATOM 7400 C CA . TYR A 1 507 ? 43.64712 36.94181 22.79287 1.000 22.79664 507 TYR A CA 1
ATOM 7401 C C . TYR A 1 507 ? 43.19285 35.50338 23.03435 1.000 17.20522 507 TYR A C 1
ATOM 7402 O O . TYR A 1 507 ? 43.43428 34.65604 22.16865 1.000 21.07632 507 TYR A O 1
ATOM 7420 N N . PRO A 1 508 ? 42.57063 35.16909 24.17647 1.000 17.95509 508 PRO A N 1
ATOM 7421 C CA . PRO A 1 508 ? 42.22504 33.75543 24.41622 1.000 20.85057 508 PRO A CA 1
ATOM 7422 C C . PRO A 1 508 ? 41.45010 33.11139 23.29249 1.000 25.35945 508 PRO A C 1
ATOM 7423 O O . PRO A 1 508 ? 41.76234 31.98453 22.88607 1.000 19.17209 508 PRO A O 1
ATOM 7434 N N . GLU A 1 509 ? 40.44352 33.80583 22.76467 1.000 24.89500 509 GLU A N 1
ATOM 7435 C CA . GLU A 1 509 ? 39.64137 33.25077 21.68471 1.000 24.73460 509 GLU A CA 1
ATOM 7436 C C . GLU A 1 509 ? 40.48057 32.97066 20.44315 1.000 19.43558 509 GLU A C 1
ATOM 7437 O O . GLU A 1 509 ? 40.24921 31.97925 19.74719 1.000 20.41386 509 GLU A O 1
ATOM 7449 N N . LYS A 1 510 ? 41.44698 33.83406 20.13179 1.000 18.47505 510 LYS A N 1
ATOM 7450 C CA . LYS A 1 510 ? 42.27772 33.59849 18.95100 1.000 16.60246 510 LYS A CA 1
ATOM 7451 C C . LYS A 1 510 ? 43.18073 32.38331 19.15904 1.000 16.74980 510 LYS A C 1
ATOM 7452 O O . LYS A 1 510 ? 43.26996 31.49724 18.29634 1.000 16.09153 510 LYS A O 1
ATOM 7456 N N . GLY A 1 511 ? 43.82557 32.30516 20.32124 1.000 14.42172 511 GLY A N 1
ATOM 7457 C CA . GLY A 1 511 ? 44.75547 31.20931 20.54923 1.000 16.80970 511 GLY A CA 1
ATOM 7458 C C . GLY A 1 511 ? 44.06075 29.86573 20.68434 1.000 14.88813 511 GLY A C 1
ATOM 7459 O O . GLY A 1 511 ? 44.56878 28.84379 20.22575 1.000 14.21310 511 GLY A O 1
ATOM 7480 N N . ALA A 1 513 ? 41.39616 28.91369 19.27240 1.000 13.68400 513 ALA A N 1
ATOM 7481 C CA . ALA A 1 513 ? 40.97820 28.37704 17.98308 1.000 14.93835 513 ALA A CA 1
ATOM 7482 C C . ALA A 1 513 ? 42.06640 27.50377 17.37406 1.000 15.19717 513 ALA A C 1
ATOM 7483 O O . ALA A 1 513 ? 41.77271 26.46987 16.76096 1.000 14.14815 513 ALA A O 1
ATOM 7490 N N . TYR A 1 514 ? 43.33508 27.88681 17.55824 1.000 14.32803 514 TYR A N 1
ATOM 7491 C CA . TYR A 1 514 ? 44.42600 27.06290 17.04868 1.000 11.80954 514 TYR A CA 1
ATOM 7492 C C . TYR A 1 514 ? 44.60188 25.78977 17.85460 1.000 12.94870 514 TYR A C 1
ATOM 7493 O O . TYR A 1 514 ? 44.91356 24.74359 17.29487 1.000 14.34285 514 TYR A O 1
ATOM 7511 N N . LEU A 1 515 ? 44.40603 25.84681 19.16588 1.000 13.53062 515 LEU A N 1
ATOM 7512 C CA . LEU A 1 515 ? 44.42307 24.60602 19.92689 1.000 11.94176 515 LEU A CA 1
ATOM 7513 C C . LEU A 1 515 ? 43.32256 23.66996 19.44264 1.000 18.35527 515 LEU A C 1
ATOM 7514 O O . LEU A 1 515 ? 43.54564 22.45923 19.30675 1.000 11.69415 515 LEU A O 1
ATOM 7530 N N . ASP A 1 516 ? 42.13611 24.21475 19.12515 1.000 12.93568 516 ASP A N 1
ATOM 7531 C CA . ASP A 1 516 ? 41.05997 23.37046 18.61698 1.000 14.42013 516 ASP A CA 1
ATOM 7532 C C . ASP A 1 516 ? 41.41731 22.72291 17.28008 1.000 12.88719 516 ASP A C 1
ATOM 7533 O O . ASP A 1 516 ? 40.91840 21.63979 16.96754 1.000 13.83652 516 ASP A O 1
ATOM 7542 N N . LYS A 1 517 ? 42.28269 23.35611 16.48880 1.000 14.17966 517 LYS A N 1
ATOM 7543 C CA . LYS A 1 517 ? 42.72037 22.73671 15.23495 1.000 11.63069 517 LYS A CA 1
ATOM 7544 C C . LYS A 1 517 ? 43.57365 21.49474 15.51470 1.000 12.97855 517 LYS A C 1
ATOM 7545 O O . LYS A 1 517 ? 43.51443 20.50983 14.77198 1.000 13.63603 517 LYS A O 1
ATOM 7564 N N . VAL A 1 518 ? 44.39199 21.54489 16.57619 1.000 11.01748 518 VAL A N 1
ATOM 7565 C CA . VAL A 1 518 ? 45.17111 20.37115 16.98677 1.000 6.58409 518 VAL A CA 1
ATOM 7566 C C . VAL A 1 518 ? 44.23828 19.24604 17.40228 1.000 7.81417 518 VAL A C 1
ATOM 7567 O O . VAL A 1 518 ? 44.37791 18.09679 16.96456 1.000 11.09178 518 VAL A O 1
ATOM 7580 N N . ARG A 1 519 ? 43.25526 19.57509 18.24486 1.000 12.14872 519 ARG A N 1
ATOM 7581 C CA . ARG A 1 519 ? 42.26010 18.60594 18.66143 1.000 10.15155 519 ARG A CA 1
ATOM 7582 C C . ARG A 1 519 ? 41.53924 18.00483 17.47329 1.000 13.17464 519 ARG A C 1
ATOM 7583 O O . ARG A 1 519 ? 41.32889 16.79508 17.41790 1.000 12.74015 519 ARG A O 1
ATOM 7604 N N . GLU A 1 520 ? 41.08875 18.84565 16.54777 1.000 17.42073 520 GLU A N 1
ATOM 7605 C CA . GLU A 1 520 ? 40.35070 18.32693 15.39983 1.000 19.82780 520 GLU A CA 1
ATOM 7606 C C . GLU A 1 520 ? 41.19323 17.34363 14.59583 1.000 15.11478 520 GLU A C 1
ATOM 7607 O O . GLU A 1 520 ? 40.69995 16.30289 14.14638 1.000 12.75246 520 GLU A O 1
ATOM 7611 N N . ARG A 1 521 ? 42.46704 17.66003 14.38183 1.000 11.41542 521 ARG A N 1
ATOM 7612 C CA . ARG A 1 521 ? 43.34217 16.73197 13.66330 1.000 14.93866 521 ARG A CA 1
ATOM 7613 C C . ARG A 1 521 ? 43.46404 15.39613 14.40210 1.000 13.58749 521 ARG A C 1
ATOM 7614 O O . ARG A 1 521 ? 43.56850 14.33174 13.76911 1.000 10.32446 521 ARG A O 1
ATOM 7635 N N . ALA A 1 522 ? 43.42603 15.42044 15.73938 1.000 10.77998 522 ALA A N 1
ATOM 7636 C CA . ALA A 1 522 ? 43.52034 14.21037 16.54363 1.000 7.85297 522 ALA A CA 1
ATOM 7637 C C . ALA A 1 522 ? 42.17008 13.53382 16.72349 1.000 16.28669 522 ALA A C 1
ATOM 7638 O O . ALA A 1 522 ? 42.02352 12.68096 17.60312 1.000 14.47501 522 ALA A O 1
ATOM 7645 N N . GLY A 1 523 ? 41.17297 13.91330 15.92842 1.000 13.57880 523 GLY A N 1
ATOM 7646 C CA . GLY A 1 523 ? 39.88219 13.24607 15.98450 1.000 12.80082 523 GLY A CA 1
ATOM 7647 C C . GLY A 1 523 ? 38.95687 13.71097 17.08256 1.000 15.28248 523 GLY A C 1
ATOM 7648 O O . GLY A 1 523 ? 38.00220 12.99613 17.42210 1.000 19.36845 523 GLY A O 1
ATOM 7652 N N . LEU A 1 524 ? 39.21486 14.86550 17.67246 1.000 16.25107 524 LEU A N 1
ATOM 7653 C CA . LEU A 1 524 ? 38.46575 15.34071 18.82503 1.000 14.31888 524 LEU A CA 1
ATOM 7654 C C . LEU A 1 524 ? 37.63057 16.55060 18.44324 1.000 17.74156 524 LEU A C 1
ATOM 7655 O O . LEU A 1 524 ? 37.85398 17.18070 17.40613 1.000 19.34159 524 LEU A O 1
ATOM 7671 N N . LYS A 1 525 ? 36.66018 16.87876 19.32489 1.000 16.45129 525 LYS A N 1
ATOM 7672 C CA . LYS A 1 525 ? 35.85023 18.08310 19.18448 1.000 18.12446 525 LYS A CA 1
ATOM 7673 C C . LYS A 1 525 ? 36.51245 19.26712 19.85650 1.000 18.94008 525 LYS A C 1
ATOM 7674 O O . LYS A 1 525 ? 37.36415 19.10132 20.74315 1.000 18.33873 525 LYS A O 1
ATOM 7693 N N . PRO A 1 526 ? 36.09019 20.48396 19.51739 1.000 20.75478 526 PRO A N 1
ATOM 7694 C CA . PRO A 1 526 ? 36.64082 21.66275 20.19553 1.000 16.23118 526 PRO A CA 1
ATOM 7695 C C . PRO A 1 526 ? 36.43564 21.61916 21.70157 1.000 13.64924 526 PRO A C 1
ATOM 7696 O O . PRO A 1 526 ? 35.54677 20.94028 22.22336 1.000 19.60256 526 PRO A O 1
ATOM 7707 N N . VAL A 1 527 ? 37.24807 22.41602 22.39253 1.000 15.11855 527 VAL A N 1
ATOM 7708 C CA . VAL A 1 527 ? 37.25816 22.40534 23.85085 1.000 13.34396 527 VAL A CA 1
ATOM 7709 C C . VAL A 1 527 ? 35.86061 22.67072 24.40061 1.000 16.85432 527 VAL A C 1
ATOM 7710 O O . VAL A 1 527 ? 35.34327 21.91231 25.23320 1.000 19.07181 527 VAL A O 1
ATOM 7723 N N . LEU A 1 528 ? 35.23291 23.77094 23.96723 1.000 19.65137 528 LEU A N 1
ATOM 7724 C CA . LEU A 1 528 ? 33.95741 24.12738 24.60370 1.000 20.29094 528 LEU A CA 1
ATOM 7725 C C . LEU A 1 528 ? 32.86855 23.10980 24.28175 1.000 24.44518 528 LEU A C 1
ATOM 7726 O O . LEU A 1 528 ? 31.98805 22.86309 25.11076 1.000 28.76944 528 LEU A O 1
ATOM 7742 N N . GLU A 1 529 ? 32.93262 22.46762 23.11836 1.000 20.15159 529 GLU A N 1
ATOM 7743 C CA . GLU A 1 529 ? 31.99198 21.38209 22.85706 1.000 22.90364 529 GLU A CA 1
ATOM 7744 C C . GLU A 1 529 ? 32.26368 20.19030 23.76348 1.000 25.23421 529 GLU A C 1
ATOM 7745 O O . GLU A 1 529 ? 31.33207 19.60933 24.32680 1.000 23.96330 529 GLU A O 1
ATOM 7757 N N . SER A 1 530 ? 33.53460 19.81605 23.93848 1.000 21.82578 530 SER A N 1
ATOM 7758 C CA . SER A 1 530 ? 33.83560 18.64181 24.75187 1.000 20.71849 530 SER A CA 1
ATOM 7759 C C . SER A 1 530 ? 33.56264 18.89436 26.23758 1.000 18.94516 530 SER A C 1
ATOM 7760 O O . SER A 1 530 ? 32.99492 18.04082 26.92593 1.000 23.40786 530 SER A O 1
ATOM 7768 N N . TRP A 1 531 ? 33.97366 20.03727 26.75422 1.000 17.68048 531 TRP A N 1
ATOM 7769 C CA . TRP A 1 531 ? 33.81313 20.31340 28.17333 1.000 22.66533 531 TRP A CA 1
ATOM 7770 C C . TRP A 1 531 ? 32.39820 20.73633 28.52910 1.000 25.37706 531 TRP A C 1
ATOM 7771 O O . TRP A 1 531 ? 32.14005 21.05798 29.69540 1.000 24.57590 531 TRP A O 1
ATOM 7792 N N . ALA A 1 532 ? 31.49219 20.75573 27.55671 1.000 21.38859 532 ALA A N 1
ATOM 7793 C CA . ALA A 1 532 ? 30.08478 20.93936 27.88851 1.000 29.35730 532 ALA A CA 1
ATOM 7794 C C . ALA A 1 532 ? 29.57153 19.77772 28.72706 1.000 32.98681 532 ALA A C 1
ATOM 7795 O O . ALA A 1 532 ? 28.70302 19.96470 29.58444 1.000 33.55414 532 ALA A O 1
ATOM 7802 N N . ASN A 1 533 ? 30.12312 18.58237 28.51993 1.000 31.15305 533 ASN A N 1
ATOM 7803 C CA . ASN A 1 533 ? 29.66356 17.36141 29.17051 1.000 33.37727 533 ASN A CA 1
ATOM 7804 C C . ASN A 1 533 ? 30.62607 16.85911 30.23313 1.000 30.05304 533 ASN A C 1
ATOM 7805 O O . ASN A 1 533 ? 30.56457 15.69128 30.61214 1.000 28.66301 533 ASN A O 1
ATOM 7816 N N . ALA A 1 534 ? 31.54257 17.69240 30.67709 1.000 24.18123 534 ALA A N 1
ATOM 7817 C CA . ALA A 1 534 ? 32.47744 17.27601 31.70036 1.000 21.90700 534 ALA A CA 1
ATOM 7818 C C . ALA A 1 534 ? 31.81018 17.30056 33.07018 1.000 27.95929 534 ALA A C 1
ATOM 7819 O O . ALA A 1 534 ? 30.78406 17.95051 33.28715 1.000 26.80520 534 ALA A O 1
ATOM 7826 N N . LYS A 1 535 ? 32.41882 16.57003 33.99894 1.000 24.85972 535 LYS A N 1
ATOM 7827 C CA . LYS A 1 535 ? 31.93074 16.52907 35.37062 1.000 24.40258 535 LYS A CA 1
ATOM 7828 C C . LYS A 1 535 ? 31.64709 17.92997 35.90171 1.000 36.75465 535 LYS A C 1
ATOM 7829 O O . LYS A 1 535 ? 30.58618 18.17610 36.48163 1.000 37.02262 535 LYS A O 1
ATOM 7848 N N . VAL A 1 536 ? 32.58616 18.85790 35.72798 1.000 26.57044 536 VAL A N 1
ATOM 7849 C CA . VAL A 1 536 ? 32.33640 20.28234 35.97473 1.000 26.32140 536 VAL A CA 1
ATOM 7850 C C . VAL A 1 536 ? 32.43445 21.01562 34.63996 1.000 36.09971 536 VAL A C 1
ATOM 7851 O O . VAL A 1 536 ? 33.54565 21.32151 34.17055 1.000 33.12947 536 VAL A O 1
ATOM 7864 N N . PRO A 1 537 ? 31.30976 21.32403 34.00138 1.000 32.23012 537 PRO A N 1
ATOM 7865 C CA . PRO A 1 537 ? 31.36456 21.87742 32.64425 1.000 28.51448 537 PRO A CA 1
ATOM 7866 C C . PRO A 1 537 ? 32.11399 23.19844 32.57909 1.000 26.87494 537 PRO A C 1
ATOM 7867 O O . PRO A 1 537 ? 32.27404 23.92575 33.56372 1.000 22.85214 537 PRO A O 1
ATOM 7878 N N . LEU A 1 538 ? 32.60558 23.48339 31.38270 1.000 27.00248 538 LEU A N 1
ATOM 7879 C CA . LEU A 1 538 ? 33.24911 24.74416 31.05796 1.000 20.19081 538 LEU A CA 1
ATOM 7880 C C . LEU A 1 538 ? 32.53016 25.23611 29.81745 1.000 21.74816 538 LEU A C 1
ATOM 7881 O O . LEU A 1 538 ? 32.47785 24.52398 28.81058 1.000 26.62041 538 LEU A O 1
ATOM 7897 N N . THR A 1 539 ? 31.90982 26.40065 29.91559 1.000 30.05385 539 THR A N 1
ATOM 7898 C CA . THR A 1 539 ? 31.03177 26.88907 28.85971 1.000 33.66477 539 THR A CA 1
ATOM 7899 C C . THR A 1 539 ? 31.53020 28.18106 28.24850 1.000 26.84203 539 THR A C 1
ATOM 7900 O O . THR A 1 539 ? 30.93633 28.67036 27.27851 1.000 32.29389 539 THR A O 1
ATOM 7911 N N . SER A 1 540 ? 32.61227 28.73714 28.77441 1.000 26.69908 540 SER A N 1
ATOM 7912 C CA . SER A 1 540 ? 33.15988 29.98039 28.27369 1.000 28.28551 540 SER A CA 1
ATOM 7913 C C . SER A 1 540 ? 34.56409 30.11987 28.84074 1.000 21.26292 540 SER A C 1
ATOM 7914 O O . SER A 1 540 ? 34.86424 29.64024 29.94390 1.000 24.87741 540 SER A O 1
ATOM 7922 N N . TYR A 1 541 ? 35.41975 30.77411 28.07194 1.000 26.36357 541 TYR A N 1
ATOM 7923 C CA . TYR A 1 541 ? 36.72804 31.11033 28.58254 1.000 23.24734 541 TYR A CA 1
ATOM 7924 C C . TYR A 1 541 ? 36.69216 32.31455 29.49443 1.000 23.97885 541 TYR A C 1
ATOM 7925 O O . TYR A 1 541 ? 37.67273 32.55620 30.19424 1.000 22.24992 541 TYR A O 1
ATOM 7943 N N . ASP A 1 542 ? 35.59928 33.08247 29.48440 1.000 32.97901 542 ASP A N 1
ATOM 7944 C CA . ASP A 1 542 ? 35.56458 34.33554 30.23328 1.000 32.71222 542 ASP A CA 1
ATOM 7945 C C . ASP A 1 542 ? 35.75903 34.05125 31.71371 1.000 28.07880 542 ASP A C 1
ATOM 7946 O O . ASP A 1 542 ? 35.10295 33.17214 32.28199 1.000 31.46366 542 ASP A O 1
ATOM 7955 N N . GLY A 1 543 ? 36.68888 34.78564 32.32415 1.000 29.43057 543 GLY A N 1
ATOM 7956 C CA . GLY A 1 543 ? 36.97240 34.65619 33.73813 1.000 35.25741 543 GLY A CA 1
ATOM 7957 C C . GLY A 1 543 ? 37.69867 33.39286 34.12492 1.000 36.84956 543 GLY A C 1
ATOM 7958 O O . GLY A 1 543 ? 37.82167 33.09829 35.31981 1.000 30.75344 543 GLY A O 1
ATOM 7962 N N . GLN A 1 544 ? 38.17611 32.63218 33.14915 1.000 26.89545 544 GLN A N 1
ATOM 7963 C CA . GLN A 1 544 ? 38.88375 31.38668 33.41129 1.000 28.67362 544 GLN A CA 1
ATOM 7964 C C . GLN A 1 544 ? 40.26953 31.35644 32.78733 1.000 22.11048 544 GLN A C 1
ATOM 7965 O O . GLN A 1 544 ? 40.85865 30.28217 32.69216 1.000 19.32631 544 GLN A O 1
ATOM 7979 N N . CYS A 1 545 ? 40.80105 32.48911 32.35971 1.000 22.15106 545 CYS A N 1
ATOM 7980 C CA . CYS A 1 545 ? 42.09704 32.52084 31.71241 1.000 16.48204 545 CYS A CA 1
ATOM 7981 C C . CYS A 1 545 ? 43.15453 32.99098 32.71161 1.000 17.68588 545 CYS A C 1
ATOM 7982 O O . CYS A 1 545 ? 42.94818 32.94728 33.93453 1.000 20.91342 545 CYS A O 1
ATOM 7990 N N . GLY A 1 546 ? 44.29576 33.41353 32.21027 1.000 14.49586 546 GLY A N 1
ATOM 7991 C CA . GLY A 1 546 ? 45.44307 33.62878 33.03071 1.000 17.45754 546 GLY A CA 1
ATOM 7992 C C . GLY A 1 546 ? 46.15985 32.31666 33.31851 1.000 17.99590 546 GLY A C 1
ATOM 7993 O O . GLY A 1 546 ? 45.64702 31.23158 33.05000 1.000 18.86654 546 GLY A O 1
ATOM 7997 N N . PRO A 1 547 ? 47.36340 32.39590 33.89008 1.000 21.19622 547 PRO A N 1
ATOM 7998 C CA . PRO A 1 547 ? 48.18320 31.18130 34.03408 1.000 20.61922 547 PRO A CA 1
ATOM 7999 C C . PRO A 1 547 ? 47.68710 30.20492 35.10335 1.000 24.46714 547 PRO A C 1
ATOM 8000 O O . PRO A 1 547 ? 48.13055 29.03942 35.10249 1.000 18.68518 547 PRO A O 1
ATOM 8011 N N . ASP A 1 548 ? 46.76125 30.60452 35.97763 1.000 22.09901 548 ASP A N 1
ATOM 8012 C CA . ASP A 1 548 ? 46.32762 29.73748 37.07601 1.000 20.54401 548 ASP A CA 1
ATOM 8013 C C . ASP A 1 548 ? 44.87478 29.29395 36.95613 1.000 22.22699 548 ASP A C 1
ATOM 8014 O O . ASP A 1 548 ? 44.32366 28.72946 37.90953 1.000 29.59165 548 ASP A O 1
ATOM 8023 N N . GLY A 1 549 ? 44.24021 29.52187 35.81052 1.000 20.20864 549 GLY A N 1
ATOM 8024 C CA . GLY A 1 549 ? 42.84360 29.19730 35.63116 1.000 27.91547 549 GLY A CA 1
ATOM 8025 C C . GLY A 1 549 ? 42.62157 27.85042 34.95479 1.000 22.42372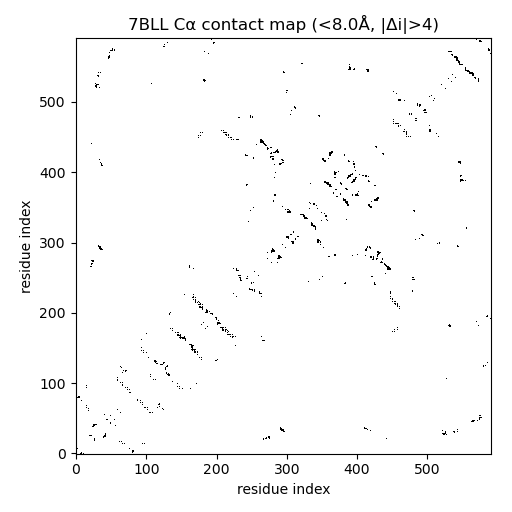 549 GLY A C 1
ATOM 8026 O O . GLY A 1 549 ? 43.55006 27.12635 34.59294 1.000 19.05457 549 GLY A O 1
ATOM 8030 N N . ARG A 1 550 ? 41.33642 27.52680 34.79584 1.000 16.01866 550 ARG A N 1
ATOM 8031 C CA . ARG A 1 550 ? 40.96521 26.24920 34.21694 1.000 18.22901 550 ARG A CA 1
ATOM 8032 C C . ARG A 1 550 ? 41.43978 26.12995 32.77425 1.000 17.23004 550 ARG A C 1
ATOM 8033 O O . ARG A 1 550 ? 41.80225 25.03430 32.31989 1.000 18.31305 550 ARG A O 1
ATOM 8054 N N . VAL A 1 551 ? 41.38325 27.22786 32.01990 1.000 15.08294 551 VAL A N 1
ATOM 8055 C CA . VAL A 1 551 ? 41.68384 27.13574 30.59568 1.000 13.08045 551 VAL A CA 1
ATOM 8056 C C . VAL A 1 551 ? 43.15558 26.79968 30.39774 1.000 11.65161 551 VAL A C 1
ATOM 8057 O O . VAL A 1 551 ? 43.51655 26.02341 29.50603 1.000 13.21539 551 VAL A O 1
ATOM 8087 N N . LYS A 1 553 ? 44.93543 25.02744 32.41492 1.000 15.00575 553 LYS A N 1
ATOM 8088 C CA . LYS A 1 553 ? 45.08836 23.60483 32.72127 1.000 19.40837 553 LYS A CA 1
ATOM 8089 C C . LYS A 1 553 ? 44.76496 22.76690 31.49996 1.000 15.41401 553 LYS A C 1
ATOM 8090 O O . LYS A 1 553 ? 45.42656 21.75070 31.23592 1.000 14.10144 553 LYS A O 1
ATOM 8109 N N . ILE A 1 554 ? 43.75562 23.19714 30.73002 1.000 15.13042 554 ILE A N 1
ATOM 8110 C CA . ILE A 1 554 ? 43.36458 22.49198 29.50877 1.000 11.49406 554 ILE A CA 1
ATOM 8111 C C . ILE A 1 554 ? 44.45050 22.57545 28.45955 1.000 9.32110 554 ILE A C 1
ATOM 8112 O O . ILE A 1 554 ? 44.80682 21.56957 27.83924 1.000 12.92594 554 ILE A O 1
ATOM 8128 N N . VAL A 1 555 ? 45.01615 23.75821 28.27721 1.000 11.76583 555 VAL A N 1
ATOM 8129 C CA . VAL A 1 555 ? 46.10823 23.93845 27.33075 1.000 13.72198 555 VAL A CA 1
ATOM 8130 C C . VAL A 1 555 ? 47.27579 23.02411 27.68588 1.000 10.20967 555 VAL A C 1
ATOM 8131 O O . VAL A 1 555 ? 47.82831 22.32228 26.82860 1.000 9.12355 555 VAL A O 1
ATOM 8144 N N . ARG A 1 556 ? 47.68566 23.04947 28.94950 1.000 8.85544 556 ARG A N 1
ATOM 8145 C CA . ARG A 1 556 ? 48.87061 22.30678 29.36300 1.000 10.85439 556 ARG A CA 1
ATOM 8146 C C . ARG A 1 556 ? 48.68426 20.81205 29.15067 1.000 8.94173 556 ARG A C 1
ATOM 8147 O O . ARG A 1 556 ? 49.62475 20.13143 28.72025 1.000 10.97865 556 ARG A O 1
ATOM 8168 N N . GLN A 1 557 ? 47.48922 20.27643 29.44054 1.000 8.41183 557 GLN A N 1
ATOM 8169 C CA . GLN A 1 557 ? 47.29248 18.85104 29.23611 1.000 11.57163 557 GLN A CA 1
ATOM 8170 C C . GLN A 1 557 ? 47.26639 18.52574 27.75028 1.000 8.87376 557 GLN A C 1
ATOM 8171 O O . GLN A 1 557 ? 47.82237 17.50599 27.31922 1.000 10.17631 557 GLN A O 1
ATOM 8185 N N . GLU A 1 558 ? 46.67639 19.39957 26.94037 1.000 8.28883 558 GLU A N 1
ATOM 8186 C CA . GLU A 1 558 ? 46.73288 19.16686 25.49554 1.000 10.04596 558 GLU A CA 1
ATOM 8187 C C . GLU A 1 558 ? 48.18285 19.08593 25.00306 1.000 7.82990 558 GLU A C 1
ATOM 8188 O O . GLU A 1 558 ? 48.52250 18.25509 24.14944 1.000 8.29343 558 GLU A O 1
ATOM 8200 N N . ARG A 1 559 ? 49.03472 19.95863 25.51603 1.000 8.80246 559 ARG A N 1
ATOM 8201 C CA . ARG A 1 559 ? 50.42895 19.93200 25.11915 1.000 7.04616 559 ARG A CA 1
ATOM 8202 C C . ARG A 1 559 ? 51.12787 18.66799 25.60430 1.000 7.64559 559 ARG A C 1
ATOM 8203 O O . ARG A 1 559 ? 51.94024 18.10043 24.86925 1.000 10.75577 559 ARG A O 1
ATOM 8241 N N . ILE A 1 561 ? 49.95292 15.81301 25.94983 1.000 7.22769 561 ILE A N 1
ATOM 8242 C CA . ILE A 1 561 ? 49.56602 14.72661 25.04660 1.000 8.52382 561 ILE A CA 1
ATOM 8243 C C . ILE A 1 561 ? 50.18778 14.90440 23.66472 1.000 9.39385 561 ILE A C 1
ATOM 8244 O O . ILE A 1 561 ? 50.88126 14.01971 23.15038 1.000 9.24917 561 ILE A O 1
ATOM 8260 N N . GLU A 1 562 ? 49.92715 16.04389 23.02473 1.000 9.48818 562 GLU A N 1
ATOM 8261 C CA . GLU A 1 562 ? 50.28055 16.19360 21.61340 1.000 10.28365 562 GLU A CA 1
ATOM 8262 C C . GLU A 1 562 ? 51.78233 16.07203 21.40330 1.000 8.86897 562 GLU A C 1
ATOM 8263 O O . GLU A 1 562 ? 52.23073 15.47525 20.42799 1.000 9.39524 562 GLU A O 1
ATOM 8275 N N . LEU A 1 563 ? 52.57108 16.59032 22.33613 1.000 9.11533 563 LEU A N 1
ATOM 8276 C CA . LEU A 1 563 ? 54.01945 16.59335 22.18432 1.000 11.19649 563 LEU A CA 1
ATOM 8277 C C . LEU A 1 563 ? 54.68128 15.44904 22.95431 1.000 8.61764 563 LEU A C 1
ATOM 8278 O O . LEU A 1 563 ? 55.90622 15.47992 23.14433 1.000 8.95699 563 LEU A O 1
ATOM 8294 N N . TYR A 1 564 ? 53.90150 14.43108 23.32929 1.000 7.05721 564 TYR A N 1
ATOM 8295 C CA . TYR A 1 564 ? 54.41035 13.23232 23.99823 1.000 4.89434 564 TYR A CA 1
ATOM 8296 C C . TYR A 1 564 ? 55.67966 12.72457 23.31401 1.000 8.61727 564 TYR A C 1
ATOM 8297 O O . TYR A 1 564 ? 55.72002 12.54220 22.08835 1.000 8.41944 564 TYR A O 1
ATOM 8315 N N . GLN A 1 565 ? 56.71093 12.51401 24.12075 1.000 8.68695 565 GLN A N 1
ATOM 8316 C CA . GLN A 1 565 ? 57.99457 11.93382 23.72419 1.000 9.58118 565 GLN A CA 1
ATOM 8317 C C . GLN A 1 565 ? 58.74581 12.70594 22.65612 1.000 8.85765 565 GLN A C 1
ATOM 8318 O O . GLN A 1 565 ? 59.65508 12.14446 22.03902 1.000 11.77944 565 GLN A O 1
ATOM 8332 N N . GLU A 1 566 ? 58.47828 14.00158 22.47254 1.000 9.11648 566 GLU A N 1
ATOM 8333 C CA . GLU A 1 566 ? 59.20794 14.82224 21.50821 1.000 9.83029 566 GLU A CA 1
ATOM 8334 C C . GLU A 1 566 ? 60.16158 15.82752 22.15543 1.000 11.38939 566 GLU A C 1
ATOM 8335 O O . GLU A 1 566 ? 60.43687 16.88710 21.59022 1.000 12.01723 566 GLU A O 1
ATOM 8347 N N . ASN A 1 567 ? 60.67504 15.49193 23.33219 1.000 10.89143 567 ASN A N 1
ATOM 8348 C CA . ASN A 1 567 ? 61.69964 16.24979 24.05800 1.000 8.09603 567 ASN A CA 1
ATOM 8349 C C . ASN A 1 567 ? 61.14870 17.53584 24.66254 1.000 13.67483 567 ASN A C 1
ATOM 8350 O O . ASN A 1 567 ? 61.88766 18.49435 24.83041 1.000 12.96128 567 ASN A O 1
ATOM 8361 N N . HIS A 1 568 ? 59.85957 17.59040 24.99950 1.000 6.53160 568 HIS A N 1
ATOM 8362 C CA . HIS A 1 568 ? 59.30982 18.79545 25.60985 1.000 7.60768 568 HIS A CA 1
ATOM 8363 C C . HIS A 1 568 ? 59.06213 18.65424 27.10597 1.000 8.07056 568 HIS A C 1
ATOM 8364 O O . HIS A 1 568 ? 59.31788 19.60080 27.86615 1.000 7.06823 568 HIS A O 1
ATOM 8378 N N . ASN A 1 569 ? 58.53348 17.49676 27.51333 1.000 9.36574 569 ASN A N 1
ATOM 8379 C CA . ASN A 1 569 ? 58.20040 17.17378 28.91234 1.000 9.73735 569 ASN A CA 1
ATOM 8380 C C . ASN A 1 569 ? 59.26945 17.64795 29.89840 1.000 9.10519 569 ASN A C 1
ATOM 8381 O O . ASN A 1 569 ? 58.96388 18.26601 30.92847 1.000 10.66282 569 ASN A O 1
ATOM 8392 N N . PHE A 1 570 ? 60.53190 17.34597 29.59715 1.000 8.11365 570 PHE A N 1
ATOM 8393 C CA . PHE A 1 570 ? 61.64288 17.67535 30.48422 1.000 9.30507 570 PHE A CA 1
ATOM 8394 C C . PHE A 1 570 ? 61.65483 19.16671 30.81686 1.000 7.69324 570 PHE A C 1
ATOM 8395 O O . PHE A 1 570 ? 61.97630 19.56321 31.94226 1.000 8.19246 570 PHE A O 1
ATOM 8412 N N . TRP A 1 571 ? 61.35876 19.99952 29.82031 1.000 8.13886 571 TRP A N 1
ATOM 8413 C CA . TRP A 1 571 ? 61.42290 21.44608 29.94773 1.000 8.86271 571 TRP A CA 1
ATOM 8414 C C . TRP A 1 571 ? 60.08473 22.05054 30.33182 1.000 7.27794 571 TRP A C 1
ATOM 8415 O O . TRP A 1 571 ? 60.05944 23.07723 31.02653 1.000 9.72224 571 TRP A O 1
ATOM 8436 N N . ASP A 1 572 ? 58.98011 21.45548 29.88379 1.000 8.03862 572 ASP A N 1
ATOM 8437 C CA . ASP A 1 572 ? 57.67005 22.02119 30.19019 1.000 9.07548 572 ASP A CA 1
ATOM 8438 C C . ASP A 1 572 ? 57.35408 21.83622 31.66828 1.000 10.08946 572 ASP A C 1
ATOM 8439 O O . ASP A 1 572 ? 56.86759 22.75626 32.32902 1.000 7.46328 572 ASP A O 1
ATOM 8448 N N . ILE A 1 573 ? 57.54265 20.61355 32.18744 1.000 7.98455 573 ILE A N 1
ATOM 8449 C CA . ILE A 1 573 ? 57.27312 20.40234 33.60415 1.000 7.30024 573 ILE A CA 1
ATOM 8450 C C . ILE A 1 573 ? 58.07472 21.39695 34.42412 1.000 10.36712 573 ILE A C 1
ATOM 8451 O O . ILE A 1 573 ? 57.60438 21.90883 35.44472 1.000 11.10681 573 ILE A O 1
ATOM 8467 N N . ARG A 1 574 ? 59.31925 21.66806 34.00862 1.000 9.14304 574 ARG A N 1
ATOM 8468 C CA . ARG A 1 574 ? 60.14941 22.63173 34.73930 1.000 8.15049 574 ARG A CA 1
ATOM 8469 C C . ARG A 1 574 ? 59.59560 24.05118 34.61787 1.000 9.35645 574 ARG A C 1
ATOM 8470 O O . ARG A 1 574 ? 59.43569 24.74013 35.62632 1.000 10.76392 574 ARG A O 1
ATOM 8491 N N . ARG A 1 575 ? 59.30477 24.52399 33.39720 1.000 8.94293 575 ARG A N 1
ATOM 8492 C CA . ARG A 1 575 ? 58.89703 25.92605 33.26401 1.000 8.78916 575 ARG A CA 1
ATOM 8493 C C . ARG A 1 575 ? 57.54951 26.19541 33.91594 1.000 11.10333 575 ARG A C 1
ATOM 8494 O O . ARG A 1 575 ? 57.26746 27.34123 34.28117 1.000 10.97530 575 ARG A O 1
ATOM 8515 N N . TRP A 1 576 ? 56.73371 25.17851 34.07952 1.000 11.06975 576 TRP A N 1
ATOM 8516 C CA . TRP A 1 576 ? 55.44444 25.26385 34.74641 1.000 9.20026 576 TRP A CA 1
ATOM 8517 C C . TRP A 1 576 ? 55.55205 25.09000 36.25510 1.000 8.76126 576 TRP A C 1
ATOM 8518 O O . TRP A 1 576 ? 54.52013 25.03164 36.95276 1.000 10.60122 576 TRP A O 1
ATOM 8539 N N . LYS A 1 577 ? 56.76577 24.92483 36.75319 1.000 9.37766 577 LYS A N 1
ATOM 8540 C CA . LYS A 1 577 ? 57.03616 24.70684 38.18550 1.000 8.70037 577 LYS A CA 1
ATOM 8541 C C . LYS A 1 577 ? 56.27903 23.49810 38.70994 1.000 11.88715 577 LYS A C 1
ATOM 8542 O O . LYS A 1 577 ? 55.68788 23.52535 39.79902 1.000 11.38233 577 LYS A O 1
ATOM 8578 N N . GLY A 1 579 ? 57.92723 20.53429 38.97269 1.000 10.51536 579 GLY A N 1
ATOM 8579 C CA . GLY A 1 579 ? 59.00471 19.58106 39.09982 1.000 12.52619 579 GLY A CA 1
ATOM 8580 C C . GLY A 1 579 ? 58.87026 18.67646 40.29954 1.000 15.10973 579 GLY A C 1
ATOM 8581 O O . GLY A 1 579 ? 59.19369 17.49202 40.21284 1.000 11.88011 579 GLY A O 1
ATOM 8585 N N . GLU A 1 580 ? 58.40757 19.20993 41.43996 1.000 11.96539 580 GLU A N 1
ATOM 8586 C CA . GLU A 1 580 ? 58.24343 18.33145 42.59661 1.000 18.34974 580 GLU A CA 1
ATOM 8587 C C . GLU A 1 580 ? 57.08836 17.35491 42.36055 1.000 15.02240 580 GLU A C 1
ATOM 8588 O O . GLU A 1 580 ? 57.20934 16.15092 42.61511 1.000 16.84128 580 GLU A O 1
ATOM 8592 N N . THR A 1 581 ? 55.98766 17.86169 41.80292 1.000 10.65717 581 THR A N 1
ATOM 8593 C CA . THR A 1 581 ? 54.81093 17.04323 41.55522 1.000 13.33495 581 THR A CA 1
ATOM 8594 C C . THR A 1 581 ? 55.11736 15.82316 40.69805 1.000 14.49369 581 THR A C 1
ATOM 8595 O O . THR A 1 581 ? 54.60767 14.72938 40.96428 1.000 15.28850 581 THR A O 1
ATOM 8606 N N . TYR A 1 582 ? 55.91230 15.99043 39.64546 1.000 10.27960 582 TYR A N 1
ATOM 8607 C CA . TYR A 1 582 ? 56.10397 14.90603 38.68633 1.000 7.42692 582 TYR A CA 1
ATOM 8608 C C . TYR A 1 582 ? 57.48862 14.28857 38.71533 1.000 12.35489 582 TYR A C 1
ATOM 8609 O O . TYR A 1 582 ? 57.60253 13.08087 38.54467 1.000 15.12053 582 TYR A O 1
ATOM 8627 N N . PHE A 1 583 ? 58.54760 15.06378 38.93519 1.000 8.80900 583 PHE A N 1
ATOM 8628 C CA . PHE A 1 583 ? 59.89687 14.53606 38.77605 1.000 7.10206 583 PHE A CA 1
ATOM 8629 C C . PHE A 1 583 ? 60.49256 14.03395 40.09449 1.000 9.57033 583 PHE A C 1
ATOM 8630 O O . PHE A 1 583 ? 61.58865 13.44133 40.09389 1.000 10.93528 583 PHE A O 1
ATOM 8647 N N . ASN A 1 584 ? 59.79049 14.22452 41.21154 1.000 9.77586 584 ASN A N 1
ATOM 8648 C CA . ASN A 1 584 ? 60.21390 13.67500 42.49090 1.000 7.31012 584 ASN A CA 1
ATOM 8649 C C . ASN A 1 584 ? 59.39765 12.47249 42.90776 1.000 12.77511 584 ASN A C 1
ATOM 8650 O O . ASN A 1 584 ? 59.37824 12.14953 44.09572 1.000 13.42257 584 ASN A O 1
ATOM 8661 N N . VAL A 1 585 ? 58.77179 11.78813 41.95088 1.000 9.61005 585 VAL A N 1
ATOM 8662 C CA A VAL A 1 585 ? 57.95471 10.61265 42.20829 0.279 9.60359 585 VAL A CA 1
ATOM 8663 C CA B VAL A 1 585 ? 57.91630 10.62907 42.16942 0.721 9.46510 585 VAL A CA 1
ATOM 8664 C C . VAL A 1 585 ? 58.39773 9.50855 41.26058 1.000 10.94048 585 VAL A C 1
ATOM 8665 O O . VAL A 1 585 ? 58.64351 9.74399 40.06729 1.000 13.05950 585 VAL A O 1
ATOM 8690 N N . LYS A 1 586 ? 58.48133 8.29649 41.80016 1.000 8.85577 586 LYS A N 1
ATOM 8691 C CA . LYS A 1 586 ? 58.89639 7.14267 41.01941 1.000 10.37985 586 LYS A CA 1
ATOM 8692 C C . LYS A 1 586 ? 57.83506 6.76328 39.99688 1.000 10.13138 586 LYS A C 1
ATOM 8693 O O . LYS A 1 586 ? 56.63097 6.96313 40.20393 1.000 11.18331 586 LYS A O 1
ATOM 8712 N N . ALA A 1 587 ? 58.30231 6.25029 38.86802 1.000 9.27536 587 ALA A N 1
ATOM 8713 C CA . ALA A 1 587 ? 57.41227 5.76050 37.83039 1.000 10.23838 587 ALA A CA 1
ATOM 8714 C C . ALA A 1 587 ? 56.60172 4.58179 38.35397 1.000 10.80437 587 ALA A C 1
ATOM 8715 O O . ALA A 1 587 ? 57.03281 3.86355 39.26474 1.000 10.68778 587 ALA A O 1
ATOM 8722 N N . ARG A 1 588 ? 55.42092 4.38918 37.76575 1.000 10.55065 588 ARG A N 1
ATOM 8723 C CA . ARG A 1 588 ? 54.56060 3.25192 38.04185 1.000 9.39273 588 ARG A CA 1
ATOM 8724 C C . ARG A 1 588 ? 54.24232 2.47163 36.76894 1.000 14.41865 588 ARG A C 1
ATOM 8725 O O . ARG A 1 588 ? 54.23537 3.02383 35.66957 1.000 10.35434 588 ARG A O 1
ATOM 8746 N N . GLY A 1 589 ? 53.99788 1.16928 36.93816 1.000 11.46030 589 GLY A N 1
ATOM 8747 C CA . GLY A 1 589 ? 53.59184 0.30645 35.84938 1.000 11.21761 589 GLY A CA 1
ATOM 8748 C C . GLY A 1 589 ? 52.66191 -0.77007 36.36611 1.000 11.71911 589 GLY A C 1
ATOM 8749 O O . GLY A 1 589 ? 52.30868 -0.80354 37.54085 1.000 12.03671 589 GLY A O 1
ATOM 8753 N N . LEU A 1 590 ? 52.25536 -1.65187 35.46854 1.000 10.66250 590 LEU A N 1
ATOM 8754 C CA . LEU A 1 590 ? 51.46233 -2.80964 35.86408 1.000 9.62967 590 LEU A CA 1
ATOM 8755 C C . LEU A 1 590 ? 52.38607 -3.89172 36.38912 1.000 9.94941 590 LEU A C 1
ATOM 8756 O O . LEU A 1 590 ? 53.61080 -3.77691 36.32297 1.000 11.29242 590 LEU A O 1
ATOM 8772 N N . ASN A 1 591 ? 51.78626 -4.97990 36.87815 1.000 12.46252 591 ASN A N 1
ATOM 8773 C CA . ASN A 1 591 ? 52.58032 -6.05316 37.47767 1.000 14.65973 591 ASN A CA 1
ATOM 8774 C C . ASN A 1 591 ? 53.10352 -6.97102 36.37464 1.000 14.27809 591 ASN A C 1
ATOM 8775 O O . ASN A 1 591 ? 52.48778 -7.97916 36.00738 1.000 16.40082 591 ASN A O 1
ATOM 8786 N N . ILE A 1 592 ? 54.28808 -6.64432 35.86145 1.000 13.88971 592 ILE A N 1
ATOM 8787 C CA . ILE A 1 592 ? 54.81557 -7.34386 34.69868 1.000 15.20629 592 ILE A CA 1
ATOM 8788 C C . ILE A 1 592 ? 55.23217 -8.77666 35.00424 1.000 15.03952 592 ILE A C 1
ATOM 8789 O O . ILE A 1 592 ? 55.48054 -9.54860 34.08738 1.000 13.69935 592 ILE A O 1
ATOM 8805 N N . LEU A 1 593 ? 55.33430 -9.15187 36.25906 1.000 14.56332 593 LEU A N 1
ATOM 8806 C CA . LEU A 1 593 ? 55.66694 -10.54688 36.54604 1.000 17.32447 593 LEU A CA 1
ATOM 8807 C C . LEU A 1 593 ? 54.44800 -11.45063 36.51538 1.000 20.78856 593 LEU A C 1
ATOM 8808 O O . LEU A 1 593 ? 54.59224 -12.66653 36.66999 1.000 20.65506 593 LEU A O 1
ATOM 8824 N N . ALA A 1 594 ? 53.26369 -10.88526 36.35087 1.000 17.63718 594 ALA A N 1
ATOM 8825 C CA . ALA A 1 594 ? 52.03724 -11.66727 36.38986 1.000 15.68362 594 ALA A CA 1
ATOM 8826 C C . ALA A 1 594 ? 51.99877 -12.67708 35.25392 1.000 21.19371 594 ALA A C 1
ATOM 8827 O O . ALA A 1 594 ? 52.44235 -12.40469 34.13937 1.000 19.96206 594 ALA A O 1
ATOM 8834 N N . GLU A 1 595 ? 51.44571 -13.85037 35.54431 1.000 32.38839 595 GLU A N 1
ATOM 8835 C CA . GLU A 1 595 ? 51.15341 -14.84706 34.52726 1.000 22.65184 595 GLU A CA 1
ATOM 8836 C C . GLU A 1 595 ? 49.66196 -15.01661 34.32935 1.000 32.63511 595 GLU A C 1
ATOM 8837 O O . GLU A 1 595 ? 49.24128 -15.87462 33.54883 1.000 38.58266 595 GLU A O 1
ATOM 8849 N N . THR A 1 596 ? 48.85226 -14.20957 35.00277 1.000 25.16986 596 THR A N 1
ATOM 8850 C CA . THR A 1 596 ? 47.42647 -14.14330 34.73204 1.000 29.05970 596 THR A CA 1
ATOM 8851 C C . THR A 1 596 ? 47.00713 -12.68785 34.62901 1.000 23.15083 596 THR A C 1
ATOM 8852 O O . THR A 1 596 ? 47.61789 -11.80833 35.23663 1.000 18.93565 596 THR A O 1
ATOM 8894 N N . GLU A 1 598 ? 44.49929 -11.40897 35.98869 1.000 23.15784 598 GLU A N 1
ATOM 8895 C CA . GLU A 1 598 ? 44.08776 -10.95266 37.31717 1.000 24.59066 598 GLU A CA 1
ATOM 8896 C C . GLU A 1 598 ? 45.27137 -10.43640 38.11312 1.000 22.27438 598 GLU A C 1
ATOM 8897 O O . GLU A 1 598 ? 45.16376 -9.42243 38.81650 1.000 20.20550 598 GLU A O 1
ATOM 8909 N N . ASP A 1 599 ? 46.40499 -11.12856 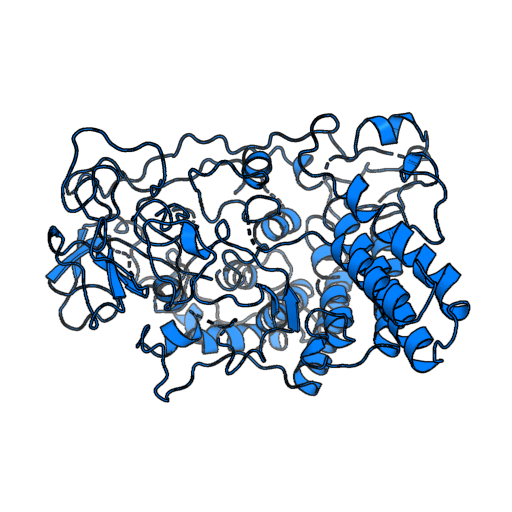38.03765 1.000 16.01663 599 ASP A N 1
ATOM 8910 C CA . ASP A 1 599 ? 47.58367 -10.64889 38.74838 1.000 17.31280 599 ASP A CA 1
ATOM 8911 C C . ASP A 1 599 ? 48.26599 -9.50326 38.01358 1.000 17.34270 599 ASP A C 1
ATOM 8912 O O . ASP A 1 599 ? 48.99739 -8.73409 38.64205 1.000 20.23530 599 ASP A O 1
ATOM 8921 N N . PHE A 1 600 ? 48.04007 -9.39281 36.70067 1.000 17.65376 600 PHE A N 1
ATOM 8922 C CA . PHE A 1 600 ? 48.57875 -8.28886 35.91397 1.000 17.93758 600 PHE A CA 1
ATOM 8923 C C . PHE A 1 600 ? 47.95297 -6.96826 36.31285 1.000 17.46740 600 PHE A C 1
ATOM 8924 O O . PHE A 1 600 ? 48.64131 -5.94383 36.34342 1.000 18.88822 600 PHE A O 1
ATOM 8941 N N . ALA A 1 601 ? 46.64591 -6.96902 36.59839 1.000 17.42187 601 ALA A N 1
ATOM 8942 C CA . ALA A 1 601 ? 45.86314 -5.74456 36.79974 1.000 22.30783 601 ALA A CA 1
ATOM 8943 C C . ALA A 1 601 ? 46.07480 -5.17406 38.20793 1.000 17.62472 601 ALA A C 1
ATOM 8944 O O . ALA A 1 601 ? 45.15749 -5.04098 39.01578 1.000 17.23345 601 ALA A O 1
ATOM 8951 N N . LYS A 1 602 ? 47.32059 -4.80745 38.47407 1.000 15.42318 602 LYS A N 1
ATOM 8952 C CA . LYS A 1 602 ? 47.72441 -4.18869 39.73192 1.000 14.34510 602 LYS A CA 1
ATOM 8953 C C . LYS A 1 602 ? 48.82110 -3.19714 39.37213 1.000 12.98806 602 LYS A C 1
ATOM 8954 O O . LYS A 1 602 ? 49.65116 -3.49268 38.50685 1.000 12.92250 602 LYS A O 1
ATOM 8958 N N . ILE A 1 603 ? 48.82034 -2.02468 40.01083 1.000 14.52862 603 ILE A N 1
ATOM 8959 C CA . ILE A 1 603 ? 49.82276 -1.00976 39.73788 1.000 9.64009 603 ILE A CA 1
ATOM 8960 C C . ILE A 1 603 ? 50.90719 -1.09123 40.79024 1.000 13.51959 603 ILE A C 1
ATOM 8961 O O . ILE A 1 603 ? 50.62738 -1.03619 41.98702 1.000 14.48045 603 ILE A O 1
ATOM 8977 N N . VAL A 1 604 ? 52.15198 -1.16251 40.33014 1.000 11.84829 604 VAL A N 1
ATOM 8978 C CA A VAL A 1 604 ? 53.30367 -1.28204 41.20624 0.414 10.99765 604 VAL A CA 1
ATOM 8979 C CA B VAL A 1 604 ? 53.33734 -1.31523 41.15731 0.586 10.97640 604 VAL A CA 1
ATOM 8980 C C . VAL A 1 604 ? 54.24806 -0.11882 40.93730 1.000 13.62325 604 VAL A C 1
ATOM 8981 O O . VAL A 1 604 ? 54.25353 0.47681 39.85866 1.000 12.96255 604 VAL A O 1
ATOM 9006 N N . GLU A 1 605 ? 54.99094 0.25480 41.96792 1.000 11.51274 605 GLU A N 1
ATOM 9007 C CA . GLU A 1 605 ? 56.01072 1.28098 41.81869 1.000 8.67111 605 GLU A CA 1
ATOM 9008 C C . GLU A 1 605 ? 57.28884 0.65669 41.30705 1.000 14.81605 605 GLU A C 1
ATOM 9009 O O . GLU A 1 605 ? 57.75695 -0.34602 41.84893 1.000 14.85191 605 GLU A O 1
ATOM 9021 N N . ILE A 1 606 ? 57.86768 1.26757 40.29713 1.000 11.06357 606 ILE A N 1
ATOM 9022 C CA . ILE A 1 606 ? 59.12914 0.83466 39.72640 1.000 11.95463 606 ILE A CA 1
ATOM 9023 C C . ILE A 1 606 ? 60.24059 1.48787 40.53389 1.000 12.38707 606 ILE A C 1
ATOM 9024 O O . ILE A 1 606 ? 60.21787 2.70826 40.78108 1.000 13.06781 606 ILE A O 1
ATOM 9040 N N . GLN A 1 607 ? 61.20634 0.69137 40.97279 1.000 12.92825 607 GLN A N 1
ATOM 9041 C CA . GLN A 1 607 ? 62.08427 1.23412 42.00586 1.000 17.84406 607 GLN A CA 1
ATOM 9042 C C . GLN A 1 607 ? 63.21695 2.11346 41.47235 1.000 14.02680 607 GLN A C 1
ATOM 9043 O O . GLN A 1 607 ? 63.94433 2.70667 42.28529 1.000 19.26988 607 GLN A O 1
ATOM 9057 N N . ASP A 1 608 ? 63.29197 2.34923 40.16648 1.000 12.82261 608 ASP A N 1
ATOM 9058 C CA . ASP A 1 608 ? 64.34036 3.20138 39.61366 1.000 11.78063 608 ASP A CA 1
ATOM 9059 C C . ASP A 1 608 ? 64.28316 4.57827 40.25996 1.000 12.63331 608 ASP A C 1
ATOM 9060 O O . ASP A 1 608 ? 63.20406 5.17442 40.37787 1.000 11.81265 608 ASP A O 1
ATOM 9069 N N . LYS A 1 609 ? 65.44368 5.07838 40.69716 1.000 10.90213 609 LYS A N 1
ATOM 9070 C CA . LYS A 1 609 ? 65.49802 6.35728 41.39237 1.000 11.91878 609 LYS A CA 1
ATOM 9071 C C . LYS A 1 609 ? 64.92612 7.47019 40.53673 1.000 10.98819 609 LYS A C 1
ATOM 9072 O O . LYS A 1 609 ? 65.31523 7.62232 39.38515 1.000 13.41589 609 LYS A O 1
ATOM 9091 N N . ARG A 1 610 ? 64.00261 8.24457 41.10292 1.000 10.94325 610 ARG A N 1
ATOM 9092 C CA . ARG A 1 610 ? 63.46991 9.43807 40.45071 1.000 12.70956 610 ARG A CA 1
ATOM 9093 C C . ARG A 1 610 ? 63.39310 10.50973 41.53129 1.000 13.51616 610 ARG A C 1
ATOM 9094 O O . ARG A 1 610 ? 62.58278 10.40349 42.46471 1.000 16.31831 610 ARG A O 1
ATOM 9115 N N . THR A 1 611 ? 64.23096 11.53144 41.42946 1.000 10.75681 611 THR A N 1
ATOM 9116 C CA . THR A 1 611 ? 64.26193 12.58673 42.42775 1.000 7.46825 611 THR A CA 1
ATOM 9117 C C . THR A 1 611 ? 64.40390 13.93056 41.74555 1.000 12.91198 611 THR A C 1
ATOM 9118 O O . THR A 1 611 ? 64.96643 14.04739 40.64904 1.000 12.41169 611 THR A O 1
ATOM 9129 N N . PHE A 1 612 ? 63.80662 14.92475 42.39509 1.000 9.87387 612 PHE A N 1
ATOM 9130 C CA . PHE A 1 612 ? 63.82785 16.32022 41.94572 1.000 11.72617 612 PHE A CA 1
ATOM 9131 C C . PHE A 1 612 ? 63.79083 17.19353 43.18109 1.000 10.80245 612 PHE A C 1
ATOM 9132 O O . PHE A 1 612 ? 62.83813 17.12869 43.96679 1.000 10.69416 612 PHE A O 1
ATOM 9149 N N . ASP A 1 613 ? 64.81390 17.98839 43.34824 1.000 10.03783 613 ASP A N 1
ATOM 9150 C CA . ASP A 1 613 ? 64.92164 18.91544 44.46909 1.000 11.54183 613 ASP A CA 1
ATOM 9151 C C . ASP A 1 613 ? 64.54540 20.31647 43.99469 1.000 15.18561 613 ASP A C 1
ATOM 9152 O O . ASP A 1 613 ? 65.32126 20.96926 43.29388 1.000 12.46356 613 ASP A O 1
ATOM 9161 N N . ALA A 1 614 ? 63.34271 20.77550 44.35587 1.000 15.51271 614 ALA A N 1
ATOM 9162 C CA . ALA A 1 614 ? 62.89734 22.10332 43.95821 1.000 14.79424 614 ALA A CA 1
ATOM 9163 C C . ALA A 1 614 ? 63.32404 23.15690 44.98751 1.000 16.18268 614 ALA A C 1
ATOM 9164 O O . ALA A 1 614 ? 63.34091 22.87956 46.18159 1.000 19.26200 614 ALA A O 1
ATOM 9171 N N . PRO A 1 615 ? 63.68967 24.38940 44.58261 1.000 16.23648 615 PRO A N 1
ATOM 9172 C CA . PRO A 1 615 ? 63.79111 24.86982 43.20204 1.000 14.65151 615 PRO A CA 1
ATOM 9173 C C . PRO A 1 615 ? 65.13485 24.60148 42.49109 1.000 8.67198 615 PRO A C 1
ATOM 9174 O O . PRO A 1 615 ? 65.25039 24.90385 41.31370 1.000 11.95133 615 PRO A O 1
ATOM 9185 N N . ARG A 1 616 ? 66.10936 24.05295 43.20500 1.000 10.64125 616 ARG A N 1
ATOM 9186 C CA . ARG A 1 616 ? 67.45760 23.91084 42.64770 1.000 12.56483 616 ARG A CA 1
ATOM 9187 C C . ARG A 1 616 ? 67.44684 23.29531 41.24054 1.000 9.95162 616 ARG A C 1
ATOM 9188 O O . ARG A 1 616 ? 68.13420 23.77198 40.33068 1.000 12.78003 616 ARG A O 1
ATOM 9209 N N . GLN A 1 617 ? 66.73362 22.19254 41.05773 1.000 10.33288 617 GLN A N 1
ATOM 9210 C CA . GLN A 1 617 ? 66.88878 21.39881 39.85013 1.000 11.82564 617 GLN A CA 1
ATOM 9211 C C . GLN A 1 617 ? 65.97130 21.82848 38.71869 1.000 11.06977 617 GLN A C 1
ATOM 9212 O O . GLN A 1 617 ? 65.95784 21.17247 37.67842 1.000 10.05212 617 GLN A O 1
ATOM 9226 N N . TYR A 1 618 ? 65.30511 22.97694 38.84491 1.000 10.73081 618 TYR A N 1
ATOM 9227 C CA . TYR A 1 618 ? 64.66464 23.58826 37.68011 1.000 11.22045 618 TYR A CA 1
ATOM 9228 C C . TYR A 1 618 ? 65.67251 24.07686 36.64634 1.000 11.78364 618 TYR A C 1
ATOM 9229 O O . TYR A 1 618 ? 65.36334 24.15273 35.44668 1.000 11.24009 618 TYR A O 1
ATOM 9247 N N . LEU A 1 619 ? 66.84554 24.45719 37.09176 1.000 10.65662 619 LEU A N 1
ATOM 9248 C CA . LEU A 1 619 ? 67.94241 24.85607 36.23366 1.000 10.79392 619 LEU A CA 1
ATOM 9249 C C . LEU A 1 619 ? 69.09946 23.89993 36.43705 1.000 9.05123 619 LEU A C 1
ATOM 9250 O O . LEU A 1 619 ? 69.24663 23.28723 37.49086 1.000 9.84881 619 LEU A O 1
ATOM 9283 N N . PRO A 1 621 ? 73.20742 22.84938 36.71317 1.000 14.91327 621 PRO A N 1
ATOM 9284 C CA . PRO A 1 621 ? 74.34760 23.44963 37.43115 1.000 14.11354 621 PRO A CA 1
ATOM 9285 C C . PRO A 1 621 ? 75.39174 24.03089 36.48396 1.000 14.46847 621 PRO A C 1
ATOM 9286 O O . PRO A 1 621 ? 75.72798 23.44808 35.45105 1.000 16.93584 621 PRO A O 1
ATOM 9297 N N . ILE A 1 622 ? 75.90344 25.19546 36.85325 1.000 14.57542 622 ILE A N 1
ATOM 9298 C CA . ILE A 1 622 ? 77.13188 25.72288 36.23491 1.000 15.16283 622 ILE A CA 1
ATOM 9299 C C . ILE A 1 622 ? 78.29847 24.85359 36.69062 1.000 14.90846 622 ILE A C 1
ATOM 9300 O O . ILE A 1 622 ? 78.38700 24.54202 37.89516 1.000 16.61444 622 ILE A O 1
ATOM 9316 N N . PRO A 1 623 ? 79.20593 24.43841 35.80769 1.000 15.32284 623 PRO A N 1
ATOM 9317 C CA . PRO A 1 623 ? 80.37406 23.67581 36.26616 1.000 15.89584 623 PRO A CA 1
ATOM 9318 C C . PRO A 1 623 ? 81.11475 24.40718 37.39543 1.000 15.21442 623 PRO A C 1
ATOM 9319 O O . PRO A 1 623 ? 81.33075 25.62641 37.34514 1.000 18.74237 623 PRO A O 1
ATOM 9330 N N . ALA A 1 624 ? 81.46017 23.64975 38.44102 1.000 18.02976 624 ALA A N 1
ATOM 9331 C CA . ALA A 1 624 ? 82.01194 24.25637 39.65503 1.000 18.90238 624 ALA A CA 1
ATOM 9332 C C . ALA A 1 624 ? 83.23675 25.11746 39.36066 1.000 23.24616 624 ALA A C 1
ATOM 9333 O O . ALA A 1 624 ? 83.39534 26.20285 39.93472 1.000 23.07723 624 ALA A O 1
ATOM 9340 N N . GLY A 1 625 ? 84.11472 24.64827 38.48395 1.000 21.49274 625 GLY A N 1
ATOM 9341 C CA . GLY A 1 625 ? 85.32757 25.40323 38.19702 1.000 25.53549 625 GLY A CA 1
ATOM 9342 C C . GLY A 1 625 ? 85.05746 26.77277 37.61991 1.000 29.34990 625 GLY A C 1
ATOM 9343 O O . GLY A 1 625 ? 85.86088 27.69115 37.78743 1.000 31.02299 625 GLY A O 1
ATOM 9347 N N . GLU A 1 626 ? 83.92830 26.93895 36.93484 1.000 26.83154 626 GLU A N 1
ATOM 9348 C CA . GLU A 1 626 ? 83.63005 28.22976 36.32928 1.000 27.96393 626 GLU A CA 1
ATOM 9349 C C . GLU A 1 626 ? 83.40335 29.29834 37.38114 1.000 30.54149 626 GLU A C 1
ATOM 9350 O O . GLU A 1 626 ? 83.79581 30.45344 37.19330 1.000 28.35759 626 GLU A O 1
ATOM 9362 N N . VAL A 1 627 ? 82.71983 28.95424 38.47127 1.000 23.29342 627 VAL A N 1
ATOM 9363 C CA . VAL A 1 627 ? 82.48538 29.94268 39.51824 1.000 31.54152 627 VAL A CA 1
ATOM 9364 C C . VAL A 1 627 ? 83.79300 30.27291 40.23723 1.000 29.10149 627 VAL A C 1
ATOM 9365 O O . VAL A 1 627 ? 83.97731 31.39113 40.72357 1.000 32.06658 627 VAL A O 1
ATOM 9378 N N . SER A 1 628 ? 84.72934 29.32483 40.28477 1.000 29.91939 628 SER A N 1
ATOM 9379 C CA . SER A 1 628 ? 86.01296 29.56926 40.93237 1.000 27.41712 628 SER A CA 1
ATOM 9380 C C . SER A 1 628 ? 86.90352 30.49274 40.11644 1.000 37.45047 628 SER A C 1
ATOM 9381 O O . SER A 1 628 ? 87.68451 31.26201 40.68596 1.000 28.98220 628 SER A O 1
ATOM 9389 N N . LYS A 1 629 ? 86.81947 30.41728 38.78753 1.000 29.85999 629 LYS A N 1
ATOM 9390 C CA . LYS A 1 629 ? 87.75301 31.15746 37.95055 1.000 27.17536 629 L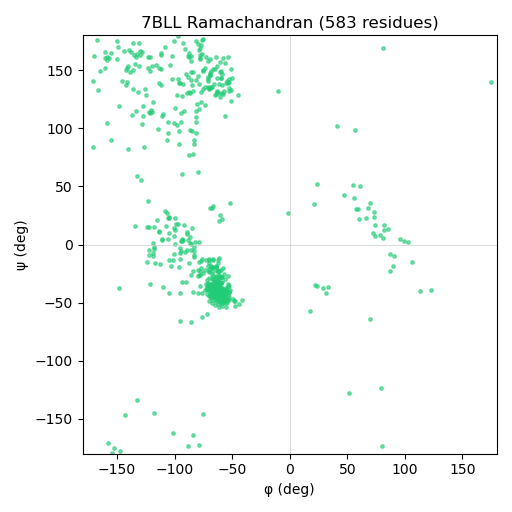YS A CA 1
ATOM 9391 C C . LYS A 1 629 ? 87.39388 32.62703 37.85042 1.000 29.20397 629 LYS A C 1
ATOM 9392 O O . LYS A 1 629 ? 88.28165 33.47570 37.78936 1.000 29.18670 629 LYS A O 1
ATOM 9411 N N . ASN A 1 630 ? 86.11796 32.95698 37.82138 1.000 27.74974 630 ASN A N 1
ATOM 9412 C CA . ASN A 1 630 ? 85.69569 34.33940 37.59938 1.000 29.95424 630 ASN A CA 1
ATOM 9413 C C . ASN A 1 630 ? 84.86130 34.81364 38.77852 1.000 35.97569 630 ASN A C 1
ATOM 9414 O O . ASN A 1 630 ? 83.73360 34.31883 38.97808 1.000 25.89086 630 ASN A O 1
ATOM 9425 N N . PRO A 1 631 ? 85.34689 35.78046 39.56146 1.000 32.88141 631 PRO A N 1
ATOM 9426 C CA . PRO A 1 631 ? 84.61316 36.17221 40.77531 1.000 34.03723 631 PRO A CA 1
ATOM 9427 C C . PRO A 1 631 ? 83.23868 36.71920 40.49287 1.000 31.34799 631 PRO A C 1
ATOM 9428 O O . PRO A 1 631 ? 82.38095 36.68734 41.38239 1.000 30.55166 631 PRO A O 1
ATOM 9439 N N . ASN A 1 632 ? 82.99875 37.22052 39.28511 1.000 28.64062 632 ASN A N 1
ATOM 9440 C CA . ASN A 1 632 ? 81.69764 37.75508 38.90991 1.000 30.72197 632 ASN A CA 1
ATOM 9441 C C . ASN A 1 632 ? 80.75018 36.69438 38.37224 1.000 19.87240 632 ASN A C 1
ATOM 9442 O O . ASN A 1 632 ? 79.65223 37.05109 37.93972 1.000 22.66094 632 ASN A O 1
ATOM 9470 N N . VAL A 1 634 ? 78.24783 33.64562 39.01576 1.000 17.07452 634 VAL A N 1
ATOM 9471 C CA . VAL A 1 634 ? 77.44370 33.10350 40.09863 1.000 19.80362 634 VAL A CA 1
ATOM 9472 C C . VAL A 1 634 ? 76.90168 31.74952 39.66974 1.000 19.09096 634 VAL A C 1
ATOM 9473 O O . VAL A 1 634 ? 76.56814 31.54908 38.49948 1.000 16.50734 634 VAL A O 1
ATOM 9486 N N . GLN A 1 635 ? 76.87695 30.81073 40.61635 1.000 15.54765 635 GLN A N 1
ATOM 9487 C CA . GLN A 1 635 ? 76.24518 29.51161 40.44642 1.000 12.36557 635 GLN A CA 1
ATOM 9488 C C . GLN A 1 635 ? 74.72132 29.67664 40.45878 1.000 15.28232 635 GLN A C 1
ATOM 9489 O O . GLN A 1 635 ? 74.16303 30.66966 40.96587 1.000 17.13150 635 GLN A O 1
ATOM 9503 N N . ASN A 1 636 ? 74.03258 28.65733 39.92747 1.000 11.22886 636 ASN A N 1
ATOM 9504 C CA . ASN A 1 636 ? 72.58454 28.65706 40.04952 1.000 12.92044 636 ASN A CA 1
ATOM 9505 C C . ASN A 1 636 ? 72.12983 28.28489 41.46855 1.000 15.50514 636 ASN A C 1
ATOM 9506 O O . ASN A 1 636 ? 72.78578 27.52194 42.17212 1.000 16.74236 636 ASN A O 1
ATOM 9517 N N . PRO A 1 637 ? 70.99483 28.81870 41.88895 1.000 14.43306 637 PRO A N 1
ATOM 9518 C CA . PRO A 1 637 ? 70.57585 28.68286 43.28965 1.000 20.75934 637 PRO A CA 1
ATOM 9519 C C . PRO A 1 637 ? 70.58788 27.23919 43.74197 1.000 19.21188 637 PRO A C 1
ATOM 9520 O O . PRO A 1 637 ? 70.06736 26.34585 43.05716 1.000 15.69530 637 PRO A O 1
ATOM 9531 N N . GLY A 1 638 ? 71.18660 27.00945 44.91718 1.000 17.09627 638 GLY A N 1
ATOM 9532 C CA . GLY A 1 638 ? 71.16593 25.71871 45.57101 1.000 18.16782 638 GLY A CA 1
ATOM 9533 C C . GLY A 1 638 ? 72.30241 24.80957 45.19929 1.000 20.20813 638 GLY A C 1
ATOM 9534 O O . GLY A 1 638 ? 72.57871 23.85281 45.92715 1.000 22.40482 638 GLY A O 1
ATOM 9538 N N . TYR A 1 639 ? 72.96939 25.07149 44.08634 1.000 14.93941 639 TYR A N 1
ATOM 9539 C CA . TYR A 1 639 ? 74.12184 24.30417 43.75742 1.000 11.54437 639 TYR A CA 1
ATOM 9540 C C . TYR A 1 639 ? 75.42151 24.87725 44.39075 1.000 15.98555 639 TYR A C 1
ATOM 9541 O O . TYR A 1 639 ? 76.46120 24.19682 44.26935 1.000 20.06479 639 TYR A O 1
#

Organism: Bacteroides thetaiotaomicron (strain ATCC 29148 / DSM 2079 / JCM 5827 / CCUG 10774 / NCTC 10582 / VPI-5482 / E50) (NCBI:txid226186)

Nearest PDB structures (foldseek):
  7bll-assembly1_A  TM=1.001E+00  e=0.000E+00  Bacteroides thetaiotaomicron VPI-5482
  7kv1-assembly1_A  TM=6.864E-01  e=2.772E-13  Bacteroides uniformis ATCC 8492
  7kv1-assembly2_B  TM=6.312E-01  e=2.989E-14  Bacteroides uniformis ATCC 8492
  3otn-assembly1_A  TM=6.503E-01  e=1.012E-13  Parabacteroides distasonis ATCC 8503
  3ihv-assembly2_B  TM=5.695E-01  e=2.312E-12  Bacteroides thetaiotaomicron VPI-5482

Secondary structure (DSSP, 8-state):
--SSHHHHHHHHHHHHHTS-----------SSSEE-SS--HHHHHHHT--BTTB-SS-HHHHHHHHHHHHHHHHHHSTTSTT--HHHHHHHHHHHHHHHHHHHHHHHHHHSSB----S---SSSTTT----B-HHHHHHHHHHHHHHHHTTS-SS--GGGTTS--HHHHHHHHH--HHHHSTTTSS-GGGTT-B-TTS-B---S--THHHHHHHHHHHHHHHHHHHTT-------SS--S-----SHHHHHH----TT--TTEEEEE-S---TTSHHHHHSPPBTTTB----EE----TTS-BTTSS-TTT-TTS-GGGTT-EEEPPTT-SSB-TTSEEE---B-HHHHHHEE-TTBEE--EESS--GGG-GGGT-EEGGGTEEE---STTSTTSTTB-SSSB-SSPPSSS--SSS-EE-TT--TT-EE-SS-PPPSS---EEEEEHHHHHHHHHHHHHHH--TTHHHH--HHHHHHHHTT---HHHHGGGSSS----STT--STTS---HHHHH--TTTTSS-HHHHHHHT--HHHHTS--EEE-TT-----SS-EEE--S-----TTGGG----HHHHHH----PPTT-